Protein AF-0000000080324201 (afdb_homodimer)

Nearest PDB structures (foldseek):
  6qp3-assembly2_B  TM=9.468E-01  e=4.157E-36  Bacillus subtilis subsp. subtilis str. 168
  1c7n-assembly2_C  TM=9.116E-01  e=1.578E-35  Treponema denticola
  3b1c-assembly2_D  TM=9.204E-01  e=9.152E-34  Streptococcus anginosus
  9kau-assembly1_A  TM=9.213E-01  e=1.635E-33  Bacillus cereus ATCC 14579
  3dzz-assembly1_B  TM=9.312E-01  e=1.319E-32  Lactobacillus delbrueckii subsp. bulgaricus ATCC BAA-365

Organism: NCBI:txid1503925

Sequence (778 aa):
MFESHSVNLDLLKKRAFNLRWATVPEGIIPLTAADPDFPSAPEIAESIIRFTKDRYLSYGPPAGLSEFKESVAAYFSGKRKIPAQADFIFPVDSAAFGIYLICKAFLSAGDEAIIFDPVDFLFRYSTEAVGGVAVPFAIPPGSDHVDFDLLEKLITSKTRMICLCNPLNPTGKVFKRDELLKLGEIACKHRLIILSDEIWSDIVYTPYQYTSIASLSEEIRNQTVTVTGFSKSYGLAGLRIGAVMASNQAHYDRLFEVSLHGSTIHGANILSQVAATTALNECGYWLDGFLVHLQKMRDLAVRELNATQGFKCISPEGCYVAFTDITGTGKSSQEIYQLLLDKAKVAVVPGAKEWFGEGAEGFIRMSFATSEEILGEALFNIKTTVNNLMFESHSVNLDLLKKRAFNLRWATVPEGIIPLTAADPDFPSAPEIAESIIRFTKDRYLSYGPPAGLSEFKESVAAYFSGKRKIPAQADFIFPVDSAAFGIYLICKAFLSAGDEAIIFDPVDFLFRYSTEAVGGVAVPFAIPPGSDHVDFDLLEKLITSKTRMICLCNPLNPTGKVFKRDELLKLGEIACKHRLIILSDEIWSDIVYTPYQYTSIASLSEEIRNQTVTVTGFSKSYGLAGLRIGAVMASNQAHYDRLFEVSLHGSTIHGANILSQVAATTALNECGYWLDGFLVHLQKMRDLAVRELNATQGFKCISPEGCYVAFTDITGTGKSSQEIYQLLLDKAKVAVVPGAKEWFGEGAEGFIRMSFATSEEILGEALFNIKTTVNNL

pLDDT: mean 97.5, std 2.34, range [79.62, 98.94]

Solvent-accessible surface area (backbone atoms only — not comparable to full-atom values): 37924 Å² total; per-residue (Å²): 130,80,44,56,87,53,42,55,59,76,56,33,42,71,44,22,27,68,63,20,53,42,63,50,61,90,82,46,48,56,24,37,51,78,57,56,54,54,53,34,55,67,64,30,35,50,49,39,38,60,57,38,69,66,29,67,37,41,34,50,46,52,61,40,52,66,66,34,24,45,45,53,18,49,47,35,32,70,76,42,55,22,92,53,51,36,90,31,30,32,54,28,45,13,34,51,30,33,53,31,44,52,35,54,54,68,41,46,71,66,24,27,30,38,32,52,17,40,21,53,34,63,61,49,51,27,29,41,73,50,43,24,38,63,41,76,40,81,50,60,81,85,57,88,71,80,62,60,70,60,54,58,67,71,58,53,95,46,46,40,33,38,50,43,54,40,31,24,48,53,52,5,45,54,61,47,66,70,58,43,51,52,51,36,49,52,28,55,75,67,69,25,38,32,40,38,39,37,48,33,52,82,37,57,37,89,89,56,67,81,64,47,62,50,40,74,38,70,71,37,16,63,34,28,38,38,26,25,43,37,26,68,63,50,37,34,46,12,41,29,39,16,34,35,32,34,64,43,68,68,58,30,54,45,43,49,59,69,53,34,20,85,74,54,35,33,61,49,32,49,60,33,42,50,27,52,33,37,42,71,75,68,33,59,67,54,41,53,52,48,50,56,50,40,49,53,37,48,53,50,50,33,53,50,42,48,69,18,67,32,35,46,40,58,76,46,39,11,53,58,36,42,39,27,35,34,52,65,62,77,47,50,21,64,56,50,35,50,48,30,38,72,72,32,27,27,40,52,36,44,21,35,49,84,47,20,27,74,63,21,55,33,20,35,35,33,30,47,47,55,29,65,60,60,49,49,51,47,49,49,31,42,31,55,49,54,59,67,106,130,79,44,55,87,52,42,56,60,75,56,34,43,71,43,23,27,68,62,20,52,42,65,49,62,92,83,44,48,57,23,37,52,79,57,56,55,52,52,32,56,67,65,30,35,50,50,38,39,60,57,39,70,64,30,66,37,41,35,52,46,55,62,39,53,64,67,35,24,45,43,53,18,48,47,36,33,72,75,41,53,22,92,52,51,36,90,31,29,33,56,28,45,14,35,52,30,32,53,29,44,51,34,55,53,68,41,46,73,66,24,26,33,37,31,53,17,38,20,53,33,62,60,48,50,28,30,41,73,50,42,24,38,62,41,76,40,79,51,58,80,85,58,87,70,81,62,58,69,59,53,58,66,70,58,53,96,47,45,39,34,39,49,44,55,40,30,24,47,53,52,5,47,58,62,48,66,69,58,41,50,52,52,36,50,52,28,56,75,66,69,23,37,31,42,38,39,37,48,33,51,82,38,57,36,90,88,58,66,84,64,47,60,49,39,73,38,72,69,36,16,64,35,29,38,39,25,25,43,37,27,68,66,51,34,34,46,12,42,27,37,16,34,35,33,34,63,44,70,69,58,29,52,45,42,49,59,70,54,34,20,85,74,53,36,32,61,49,33,49,58,32,42,49,27,52,32,37,42,72,73,69,32,59,66,54,41,54,51,49,50,55,50,40,48,53,37,48,51,50,50,32,54,51,40,47,69,17,66,31,35,46,39,57,76,45,41,10,53,58,37,42,39,26,35,33,53,65,62,74,47,50,20,64,54,49,36,50,47,30,38,73,72,33,27,28,40,52,36,45,21,34,51,82,48,21,27,73,63,20,54,32,18,36,35,31,30,46,48,57,29,65,61,61,49,48,50,47,50,49,31,42,32,55,50,53,58,66,106

Foldseek 3Di:
DAAAVQFDLVVCCCPVDDQANVPADPLFHEQADQFFRGAFDVLLVVLLCVVCVVVDQDDDDLQADLLLLVLVCCLCCPQAVFNFDSVQKGKFLALLVVLLLLLLLFAAAAAEEEEEFQAFLSNQVSNVVRNYHYHYQYDFAPDPDGDVVVVLVSDDPRYAEYEAEAVGPPRQDHDDPVRLQSVLVSCLVSVHAYEYECQFVLFFAPPDHHHDSLNNDVSSVQRYKYKYDCCNQGNCVVQRMIMIGHDDDVSSVSSSVSQCSVVVPGGHRNSSSSSSSCCSPPVVVVSVVLNVQLVVLLVVLQVLQCLAQQKHWDRRRTDQKIKIQNVRLVDKQVVLQVQCCPQLSYHWAGQDCSGGRPSSIRIIMGGSSHHPVSSVSSSVSSRVSRNVD/DAAAVQFDLVVCCCPVDDQANVPADPPFHEQADQFFRGAFDVLLVVLLCVVCVVVDQDDDDLQADLLLLVLVCCLCCPQAVFNFDSVQKGKFLALLVVLLLLLLLFAAAAAEEEEEFQAFLSNQVSNVVRNYHYDYQYDFAPDPDGDVVVVLVSDDPRYAEYEDEAVGPPRQDHDDPVRLQSVLVSCLVSVHAYEYECQFVLFFAPPDHHHDSLNNDVSSVQRYKYKYDCCNQGNCVVQRMIMIGHDDDVSSVSSSVSQCSVVVPGGHRNSSSSSSSCCSPPVVVVSVVLNVQLVVLLVVLQVLQCLAQQKHWDRRRTDQKIKIQRVRLVDKQVVLQVLCCPQLSYHWAGQDCSGTRPSSIRIIMGGSSHHPVSSVSSSVSSRVSRNVD

Radius of gyration: 27.43 Å; Cα contacts (8 Å, |Δi|>4): 1792; chains: 2; bounding box: 54×91×63 Å

Secondary structure (DSSP, 8-state):
--SGGG--HHHHHHH--SSSTTTSPTT-EE--SS--SSPPPHHHHHHHHHHHHT-------TT--HHHHHHHHHHHHHHH-----GGGEEEES-HHHHHHHHHHHH--TT-EEEEEES--HHHHHHHHHTT-EEEEEE--TT-SS--HHHHHHT--TTEEEEEEESSBTTTTB---HHHHHHHHHHHHHTT-EEEEE-TTTT-B-TT-----GGGS-HHHHHTEEEEEESHHHHS-GGG--EEEE-SSHHHHHHHHHHHTGGGTSS---HHHHHHHHHHHHH-HHHHHHHHHHHHHHHHHHHHHHHTSTT-EEPPPSBSSEEEEE-GGGT--HHHHHHHIIIII-EE-EE--HHHH-GGGTTEEEEE--S-HHHHHHHHHHHHHHHHT-/--SGGG--HHHHHHH--SSSTTTSPTT-EE--SS--SSPPPHHHHHHHHHHHTT-------TT--HHHHHHHHHHHHHHH-----GGGEEEES-HHHHHHHHHHHH--TT-EEEEEES--HHHHHHHHHTT-EEEEEE--TT-SS--HHHHHHT--TTEEEEEEESSBTTTTB---HHHHHHHHHHHHHTT-EEEEE-TTTT-B-TT-----GGGS-HHHHHTEEEEEESHHHHS-GGG--EEEE-SSHHHHHHHHHHHTGGGTSS---HHHHHHHHHHHHH-HHHHHHHHHHHHHHHHHHHHHHHTSTT-EEPPPSBSSEEEEE-GGGT--HHHHHHHIIIII-EE-EE--HHHH-GGGTTEEEEE--S-HHHHHHHHHHHHHHHHT-

Structure (mmCIF, N/CA/C/O backbone):
data_AF-0000000080324201-model_v1
#
loop_
_entity.id
_entity.type
_entity.pdbx_description
1 polymer Aminotransferase
#
loop_
_atom_site.group_PDB
_atom_site.id
_atom_site.type_symbol
_atom_site.label_atom_id
_atom_site.label_alt_id
_atom_site.label_comp_id
_atom_site.label_asym_id
_atom_site.label_entity_id
_atom_site.label_seq_id
_atom_site.pdbx_PDB_ins_code
_atom_site.Cartn_x
_atom_site.Cartn_y
_atom_site.Cartn_z
_atom_site.occupancy
_atom_site.B_iso_or_equiv
_atom_site.auth_seq_id
_atom_site.auth_comp_id
_atom_site.auth_asym_id
_atom_site.auth_atom_id
_atom_site.pdbx_PDB_model_num
ATOM 1 N N . MET A 1 1 ? 15.125 13.648 24.766 1 90.62 1 MET A N 1
ATOM 2 C CA . MET A 1 1 ? 14.641 12.898 23.609 1 90.62 1 MET A CA 1
ATOM 3 C C . MET A 1 1 ? 14.391 13.828 22.422 1 90.62 1 MET A C 1
ATOM 5 O O . MET A 1 1 ? 14.656 13.469 21.281 1 90.62 1 MET A O 1
ATOM 9 N N . PHE A 1 2 ? 14.039 15.055 22.719 1 96 2 PHE A N 1
ATOM 10 C CA . PHE A 1 2 ? 13.68 15.992 21.656 1 96 2 PHE A CA 1
ATOM 11 C C . PHE A 1 2 ? 14.531 17.25 21.734 1 96 2 PHE A C 1
ATOM 13 O O . PHE A 1 2 ? 14 18.359 21.844 1 96 2 PHE A O 1
ATOM 20 N N . GLU A 1 3 ? 15.797 17.031 21.703 1 93.19 3 GLU A N 1
ATOM 21 C CA . GLU A 1 3 ? 16.797 18.094 21.703 1 93.19 3 GLU A CA 1
ATOM 22 C C . GLU A 1 3 ? 17.5 18.188 20.344 1 93.19 3 GLU A C 1
ATOM 24 O O . GLU A 1 3 ? 17.359 17.297 19.5 1 93.19 3 GLU A O 1
ATOM 29 N N . SER A 1 4 ? 18.25 19.188 20.219 1 90.38 4 SER A N 1
ATOM 30 C CA . SER A 1 4 ? 18.922 19.453 18.953 1 90.38 4 SER A CA 1
ATOM 31 C C . SER A 1 4 ? 19.875 18.328 18.578 1 90.38 4 SER A C 1
ATOM 33 O O . SER A 1 4 ? 19.984 17.938 17.406 1 90.38 4 SER A O 1
ATOM 35 N N . HIS A 1 5 ? 20.547 17.875 19.516 1 91.56 5 HIS A N 1
ATOM 36 C CA . HIS A 1 5 ? 21.531 16.859 19.234 1 91.56 5 HIS A CA 1
ATOM 37 C C . HIS A 1 5 ? 20.875 15.531 18.859 1 91.56 5 HIS A C 1
ATOM 39 O O . HIS A 1 5 ? 21.547 14.625 18.344 1 91.56 5 HIS A O 1
ATOM 45 N N . SER A 1 6 ? 19.562 15.43 19.078 1 93.12 6 SER A N 1
ATOM 46 C CA . SER A 1 6 ? 18.828 14.211 18.766 1 93.12 6 SER A CA 1
ATOM 47 C C . SER A 1 6 ? 18.422 14.18 17.297 1 93.12 6 SER A C 1
ATOM 49 O O . SER A 1 6 ? 17.953 13.148 16.797 1 93.12 6 SER A O 1
ATOM 51 N N . VAL A 1 7 ? 18.594 15.258 16.578 1 96.94 7 VAL A N 1
ATOM 52 C CA . VAL A 1 7 ? 18.266 15.328 15.164 1 96.94 7 VAL A CA 1
ATOM 53 C C . VAL A 1 7 ? 19.484 14.922 14.328 1 96.94 7 VAL A C 1
ATOM 55 O O . VAL A 1 7 ? 20.547 15.531 14.422 1 96.94 7 VAL A O 1
ATOM 58 N N . ASN A 1 8 ? 19.344 13.906 13.562 1 97.25 8 ASN A N 1
ATOM 59 C CA . ASN A 1 8 ? 20.375 13.492 12.625 1 97.25 8 ASN A CA 1
ATOM 60 C C . ASN A 1 8 ? 20.125 14.055 11.227 1 97.25 8 ASN A C 1
ATOM 62 O O . ASN A 1 8 ? 19.516 13.391 10.391 1 97.25 8 ASN A O 1
ATOM 66 N N . LEU A 1 9 ? 20.688 15.211 10.977 1 96.75 9 LEU A N 1
ATOM 67 C CA . LEU A 1 9 ? 20.422 15.938 9.742 1 96.75 9 LEU A CA 1
ATOM 68 C C . LEU A 1 9 ? 20.969 15.172 8.539 1 96.75 9 LEU A C 1
ATOM 70 O O . LEU A 1 9 ? 20.391 15.234 7.453 1 96.75 9 LEU A O 1
ATOM 74 N N . ASP A 1 10 ? 22.094 14.531 8.727 1 96.62 10 ASP A N 1
ATOM 75 C CA . ASP A 1 10 ? 22.672 13.766 7.629 1 96.62 10 ASP A CA 1
ATOM 76 C C . ASP A 1 10 ? 21.703 12.695 7.125 1 96.62 10 ASP A C 1
ATOM 78 O O . ASP A 1 10 ? 21.562 12.5 5.918 1 96.62 10 ASP A O 1
ATOM 82 N N . LEU A 1 11 ? 21.078 12.047 8.023 1 97.12 11 LEU A N 1
ATOM 83 C CA . LEU A 1 11 ? 20.109 11.008 7.648 1 97.12 11 LEU A CA 1
ATOM 84 C C . LEU A 1 11 ? 18.859 11.625 7.047 1 97.12 11 LEU A C 1
ATOM 86 O O . LEU A 1 11 ? 18.266 11.07 6.109 1 97.12 11 LEU A O 1
ATOM 90 N N . LEU A 1 12 ? 18.406 12.75 7.645 1 97.69 12 LEU A N 1
ATOM 91 C CA . LEU A 1 12 ? 17.219 13.422 7.137 1 97.69 12 LEU A CA 1
ATOM 92 C C . LEU A 1 12 ? 17.422 13.883 5.699 1 97.69 12 LEU A C 1
ATOM 94 O O . LEU A 1 12 ? 16.531 13.766 4.863 1 97.69 12 LEU A O 1
ATOM 98 N N . LYS A 1 13 ? 18.594 14.352 5.379 1 97.5 13 LYS A N 1
ATOM 99 C CA . LYS A 1 13 ? 18.906 14.852 4.043 1 97.5 13 LYS A CA 1
ATOM 100 C C . LYS A 1 13 ? 18.938 13.711 3.025 1 97.5 13 LYS A C 1
ATOM 102 O O . LYS A 1 13 ? 18.859 13.945 1.818 1 97.5 13 LYS A O 1
ATOM 107 N N . LYS A 1 14 ? 18.984 12.508 3.512 1 96.56 14 LYS A N 1
ATOM 108 C CA . LYS A 1 14 ? 19 11.336 2.639 1 96.56 14 LYS A CA 1
ATOM 109 C C . LYS A 1 14 ? 17.609 10.688 2.572 1 96.56 14 LYS A C 1
ATOM 111 O O . LYS A 1 14 ? 17.266 10.078 1.564 1 96.56 14 LYS A O 1
ATOM 116 N N . ARG A 1 15 ? 16.797 10.875 3.678 1 97.38 15 ARG A N 1
ATOM 117 C CA . ARG A 1 15 ? 15.656 9.969 3.812 1 97.38 15 ARG A CA 1
ATOM 118 C C . ARG A 1 15 ? 14.344 10.734 3.846 1 97.38 15 ARG A C 1
ATOM 120 O O . ARG A 1 15 ? 13.273 10.164 3.619 1 97.38 15 ARG A O 1
ATOM 127 N N . ALA A 1 16 ? 14.398 11.984 4.207 1 97.69 16 ALA A N 1
ATOM 128 C CA . ALA A 1 16 ? 13.164 12.727 4.41 1 97.69 16 ALA A CA 1
ATOM 129 C C . ALA A 1 16 ? 12.727 13.43 3.123 1 97.69 16 ALA A C 1
ATOM 131 O O . ALA A 1 16 ? 13.172 14.539 2.834 1 97.69 16 ALA A O 1
ATOM 132 N N . PHE A 1 17 ? 11.859 12.805 2.414 1 96.5 17 PHE A N 1
ATOM 133 C CA . PHE A 1 17 ? 11.375 13.328 1.143 1 96.5 17 PHE A CA 1
ATOM 134 C C . PHE A 1 17 ? 10.039 14.039 1.326 1 96.5 17 PHE A C 1
ATOM 136 O O . PHE A 1 17 ? 9.719 14.5 2.424 1 96.5 17 PHE A O 1
ATOM 143 N N . ASN A 1 18 ? 9.266 14.273 0.233 1 90.88 18 ASN A N 1
ATOM 144 C CA . ASN A 1 18 ? 7.988 14.977 0.261 1 90.88 18 ASN A CA 1
ATOM 145 C C . ASN A 1 18 ? 8.156 16.422 0.725 1 90.88 18 ASN A C 1
ATOM 147 O O . ASN A 1 18 ? 7.523 16.844 1.697 1 90.88 18 ASN A O 1
ATOM 151 N N . LEU A 1 19 ? 9.008 17.156 0.091 1 91.81 19 LEU A N 1
ATOM 152 C CA . LEU A 1 19 ? 9.273 18.578 0.271 1 91.81 19 LEU A CA 1
ATOM 153 C C . LEU A 1 19 ? 10.078 18.828 1.543 1 91.81 19 LEU A C 1
ATOM 155 O O . LEU A 1 19 ? 10.031 19.922 2.109 1 91.81 19 LEU A O 1
ATOM 159 N N . ARG A 1 20 ? 10.781 17.797 2.002 1 96.31 20 ARG A N 1
ATOM 160 C CA . ARG A 1 20 ? 11.562 17.875 3.23 1 96.31 20 ARG A CA 1
ATOM 161 C C . ARG A 1 20 ? 13.055 17.906 2.93 1 96.31 20 ARG A C 1
ATOM 163 O O . ARG A 1 20 ? 13.461 18.266 1.824 1 96.31 20 ARG A O 1
ATOM 170 N N . TRP A 1 21 ? 13.875 17.547 3.895 1 98 21 TRP A N 1
ATOM 171 C CA . TRP A 1 21 ? 15.312 17.766 3.906 1 98 21 TRP A CA 1
ATOM 172 C C . TRP A 1 21 ? 15.969 17.156 2.666 1 98 21 TRP A C 1
ATOM 174 O O . TRP A 1 21 ? 16.922 17.703 2.127 1 98 21 TRP A O 1
ATOM 184 N N . ALA A 1 22 ? 15.43 16.078 2.143 1 97.62 22 ALA A N 1
ATOM 185 C CA . ALA A 1 22 ? 16.062 15.344 1.047 1 97.62 22 ALA A CA 1
ATOM 186 C C . ALA A 1 22 ? 15.75 15.992 -0.298 1 97.62 22 ALA A C 1
ATOM 188 O O . ALA A 1 22 ? 16.344 15.641 -1.32 1 97.62 22 ALA A O 1
ATOM 189 N N . THR A 1 23 ? 14.867 16.938 -0.323 1 96.88 23 THR A N 1
ATOM 190 C CA . THR A 1 23 ? 14.391 17.438 -1.605 1 96.88 23 THR A CA 1
ATOM 191 C C . THR A 1 23 ? 14.664 18.938 -1.737 1 96.88 23 THR A C 1
ATOM 193 O O . THR A 1 23 ? 14.352 19.531 -2.766 1 96.88 23 THR A O 1
ATOM 196 N N . VAL A 1 24 ? 15.172 19.547 -0.711 1 96.56 24 VAL A N 1
ATOM 197 C CA . VAL A 1 24 ? 15.461 20.984 -0.785 1 96.56 24 VAL A CA 1
ATOM 198 C C . VAL A 1 24 ? 16.953 21.188 -0.999 1 96.56 24 VAL A C 1
ATOM 200 O O . VAL A 1 24 ? 17.781 20.344 -0.598 1 96.56 24 VAL A O 1
ATOM 203 N N . PRO A 1 25 ? 17.375 22.312 -1.626 1 95.75 25 PRO A N 1
ATOM 204 C CA . PRO A 1 25 ? 18.812 22.609 -1.803 1 95.75 25 PRO A CA 1
ATOM 205 C C . PRO A 1 25 ? 19.547 22.766 -0.476 1 95.75 25 PRO A C 1
ATOM 207 O O . PRO A 1 25 ? 18.922 23.062 0.548 1 95.75 25 PRO A O 1
ATOM 210 N N . GLU A 1 26 ? 20.859 22.609 -0.549 1 95.56 26 GLU A N 1
ATOM 211 C CA . GLU A 1 26 ? 21.703 22.812 0.626 1 95.56 26 GLU A CA 1
ATOM 212 C C . GLU A 1 26 ? 21.5 24.219 1.199 1 95.56 26 GLU A C 1
ATOM 214 O O . GLU A 1 26 ? 21.438 25.203 0.452 1 95.56 26 GLU A O 1
ATOM 219 N N . GLY A 1 27 ? 21.375 24.266 2.471 1 96.19 27 GLY A N 1
ATOM 220 C CA . GLY A 1 27 ? 21.266 25.562 3.141 1 96.19 27 GLY A CA 1
ATOM 221 C C . GLY A 1 27 ? 19.828 25.969 3.406 1 96.19 27 GLY A C 1
ATOM 222 O O . GLY A 1 27 ? 19.578 26.875 4.211 1 96.19 27 GLY A O 1
ATOM 223 N N . ILE A 1 28 ? 18.906 25.328 2.764 1 98.38 28 ILE A N 1
ATOM 224 C CA . ILE A 1 28 ? 17.5 25.656 2.959 1 98.38 28 ILE A CA 1
ATOM 225 C C . ILE A 1 28 ? 16.938 24.828 4.117 1 98.38 28 ILE A C 1
ATOM 227 O O . ILE A 1 28 ? 17.172 23.625 4.199 1 98.38 28 ILE A O 1
ATOM 231 N N . ILE A 1 29 ? 16.266 25.438 5.074 1 98.56 29 ILE A N 1
ATOM 232 C CA . ILE A 1 29 ? 15.562 24.766 6.152 1 98.56 29 ILE A CA 1
ATOM 233 C C . ILE A 1 29 ? 14.109 24.516 5.738 1 98.56 29 ILE A C 1
ATOM 235 O O . ILE A 1 29 ? 13.344 25.453 5.535 1 98.56 29 ILE A O 1
ATOM 239 N N . PRO A 1 30 ? 13.727 23.25 5.602 1 98.5 30 PRO A N 1
ATOM 240 C CA . PRO A 1 30 ? 12.344 22.953 5.223 1 98.5 30 PRO A CA 1
ATOM 241 C C . PRO A 1 30 ? 11.398 22.891 6.422 1 98.5 30 PRO A C 1
ATOM 243 O O . PRO A 1 30 ? 11.57 22.047 7.301 1 98.5 30 PRO A O 1
ATOM 246 N N . LEU A 1 31 ? 10.445 23.75 6.508 1 98.44 31 LEU A N 1
ATOM 247 C CA . LEU A 1 31 ? 9.328 23.688 7.441 1 98.44 31 LEU A CA 1
ATOM 248 C C . LEU A 1 31 ? 8.023 23.406 6.711 1 98.44 31 LEU A C 1
ATOM 250 O O . LEU A 1 31 ? 7.016 24.078 6.945 1 98.44 31 LEU A O 1
ATOM 254 N N . THR A 1 32 ? 8.016 22.469 5.77 1 96.5 32 THR A N 1
ATOM 255 C CA . THR A 1 32 ? 6.926 22.219 4.832 1 96.5 32 THR A CA 1
ATOM 256 C C . THR A 1 32 ? 6.051 21.078 5.316 1 96.5 32 THR A C 1
ATOM 258 O O . THR A 1 32 ? 5.148 21.266 6.133 1 96.5 32 THR A O 1
ATOM 261 N N . ALA A 1 33 ? 6.391 19.766 4.918 1 90.31 33 ALA A N 1
ATOM 262 C CA . ALA A 1 33 ? 5.586 18.594 5.254 1 90.31 33 ALA A CA 1
ATOM 263 C C . ALA A 1 33 ? 5.621 18.312 6.754 1 90.31 33 ALA A C 1
ATOM 265 O O . ALA A 1 33 ? 6.66 18.484 7.398 1 90.31 33 ALA A O 1
ATOM 266 N N . ALA A 1 34 ? 4.469 17.891 7.215 1 91.75 34 ALA A N 1
ATOM 267 C CA . ALA A 1 34 ? 4.32 17.609 8.641 1 91.75 34 ALA A CA 1
ATOM 268 C C . ALA A 1 34 ? 4.871 16.219 8.977 1 91.75 34 ALA A C 1
ATOM 270 O O . ALA A 1 34 ? 4.109 15.273 9.18 1 91.75 34 ALA A O 1
ATOM 271 N N . ASP A 1 35 ? 6.105 16.094 9.039 1 94.38 35 ASP A N 1
ATOM 272 C CA . ASP A 1 35 ? 6.895 14.938 9.445 1 94.38 35 ASP A CA 1
ATOM 273 C C . ASP A 1 35 ? 7.977 15.336 10.453 1 94.38 35 ASP A C 1
ATOM 275 O O . ASP A 1 35 ? 8.719 16.297 10.227 1 94.38 35 ASP A O 1
ATOM 279 N N . PRO A 1 36 ? 8.039 14.688 11.547 1 96.56 36 PRO A N 1
ATOM 280 C CA . PRO A 1 36 ? 8.992 15.102 12.578 1 96.56 36 PRO A CA 1
ATOM 281 C C . PRO A 1 36 ? 10.445 14.891 12.172 1 96.56 36 PRO A C 1
ATOM 283 O O . PRO A 1 36 ? 10.758 13.93 11.461 1 96.56 36 PRO A O 1
ATOM 286 N N . ASP A 1 37 ? 11.32 15.688 12.734 1 97.62 37 ASP A N 1
ATOM 287 C CA . ASP A 1 37 ? 12.75 15.586 12.445 1 97.62 37 ASP A CA 1
ATOM 288 C C . ASP A 1 37 ? 13.438 14.656 13.445 1 97.62 37 ASP A C 1
ATOM 290 O O . ASP A 1 37 ? 14.664 14.508 13.414 1 97.62 37 ASP A O 1
ATOM 294 N N . PHE A 1 38 ? 12.727 14.07 14.359 1 98 38 PHE A N 1
ATOM 295 C CA . PHE A 1 38 ? 13.289 13.219 15.398 1 98 38 PHE A CA 1
ATOM 296 C C . PHE A 1 38 ? 13.133 11.75 15.047 1 98 38 PHE A C 1
ATOM 298 O O . PHE A 1 38 ? 12.211 11.375 14.312 1 98 38 PHE A O 1
ATOM 305 N N . PRO A 1 39 ? 14.031 10.883 15.523 1 97.88 39 PRO A N 1
ATOM 306 C CA . PRO A 1 39 ? 13.82 9.445 15.336 1 97.88 39 PRO A CA 1
ATOM 307 C C . PRO A 1 39 ? 12.625 8.914 16.125 1 97.88 39 PRO A C 1
ATOM 309 O O . PRO A 1 39 ? 12.312 9.438 17.203 1 97.88 39 PRO A O 1
ATOM 312 N N . SER A 1 40 ? 11.961 7.91 15.664 1 98 40 SER A N 1
ATOM 313 C CA . SER A 1 40 ? 10.844 7.289 16.359 1 98 40 SER A CA 1
ATOM 314 C C . SER A 1 40 ? 11.305 6.582 17.625 1 98 40 SER A C 1
ATOM 316 O O . SER A 1 40 ? 12.5 6.402 17.844 1 98 40 SER A O 1
ATOM 318 N N . ALA A 1 41 ? 10.367 6.199 18.453 1 98.44 41 ALA A N 1
ATOM 319 C CA . ALA A 1 41 ? 10.664 5.488 19.688 1 98.44 41 ALA A CA 1
ATOM 320 C C . ALA A 1 41 ? 11.438 4.203 19.422 1 98.44 41 ALA A C 1
ATOM 322 O O . ALA A 1 41 ? 11.164 3.496 18.453 1 98.44 41 ALA A O 1
ATOM 323 N N . PRO A 1 42 ? 12.422 3.902 20.281 1 98.5 42 PRO A N 1
ATOM 324 C CA . PRO A 1 42 ? 13.281 2.74 20.047 1 98.5 42 PRO A CA 1
ATOM 325 C C . PRO A 1 42 ? 12.492 1.43 20 1 98.5 42 PRO A C 1
ATOM 327 O O . PRO A 1 42 ? 12.859 0.517 19.25 1 98.5 42 PRO A O 1
ATOM 330 N N . GLU A 1 43 ? 11.367 1.348 20.797 1 98.88 43 GLU A N 1
ATOM 331 C CA . GLU A 1 43 ? 10.586 0.117 20.859 1 98.88 43 GLU A CA 1
ATOM 332 C C . GLU A 1 43 ? 10 -0.237 19.5 1 98.88 43 GLU A C 1
ATOM 334 O O . GLU A 1 43 ? 9.836 -1.415 19.172 1 98.88 43 GLU A O 1
ATOM 339 N N . ILE A 1 44 ? 9.695 0.769 18.688 1 98.88 44 ILE A N 1
ATOM 340 C CA . ILE A 1 44 ? 9.156 0.54 17.344 1 98.88 44 ILE A CA 1
ATOM 341 C C . ILE A 1 44 ? 10.18 -0.194 16.5 1 98.88 44 ILE A C 1
ATOM 343 O O . ILE A 1 44 ? 9.883 -1.231 15.898 1 98.88 44 ILE A O 1
ATOM 347 N N . ALA A 1 45 ? 11.461 0.343 16.453 1 98.75 45 ALA A N 1
ATOM 348 C CA . ALA A 1 45 ? 12.531 -0.312 15.719 1 98.75 45 ALA A CA 1
ATOM 349 C C . ALA A 1 45 ? 12.781 -1.722 16.25 1 98.75 45 ALA A C 1
ATOM 351 O O . ALA A 1 45 ? 12.969 -2.66 15.469 1 98.75 45 ALA A O 1
ATOM 352 N N . GLU A 1 46 ? 12.789 -1.868 17.547 1 98.81 46 GLU A N 1
ATOM 353 C CA . GLU A 1 46 ? 13.047 -3.164 18.172 1 98.81 46 GLU A CA 1
ATOM 354 C C . GLU A 1 46 ? 12 -4.195 17.75 1 98.81 46 GLU A C 1
ATOM 356 O O . GLU A 1 46 ? 12.336 -5.355 17.5 1 98.81 46 GLU A O 1
ATOM 361 N N . SER A 1 47 ? 10.75 -3.82 17.688 1 98.81 47 SER A N 1
ATOM 362 C CA . SER A 1 47 ? 9.688 -4.754 17.328 1 98.81 47 SER A CA 1
ATOM 363 C C . SER A 1 47 ? 9.805 -5.168 15.859 1 98.81 47 SER A C 1
ATOM 365 O O . SER A 1 47 ? 9.602 -6.34 15.523 1 98.81 47 SER A O 1
ATOM 367 N N . ILE A 1 48 ? 10.117 -4.223 14.953 1 98.81 48 ILE A N 1
ATOM 368 C CA . ILE A 1 48 ? 10.336 -4.543 13.547 1 98.81 48 ILE A CA 1
ATOM 369 C C . ILE A 1 48 ? 11.492 -5.531 13.422 1 98.81 48 ILE A C 1
ATOM 371 O O . ILE A 1 48 ? 11.391 -6.523 12.695 1 98.81 48 ILE A O 1
ATOM 375 N N . ILE A 1 49 ? 12.602 -5.211 14.156 1 98.81 49 ILE A N 1
ATOM 376 C CA . ILE A 1 49 ? 13.812 -6.012 14.094 1 98.81 49 ILE A CA 1
ATOM 377 C C . ILE A 1 49 ? 13.523 -7.426 14.594 1 98.81 49 ILE A C 1
ATOM 379 O O . ILE A 1 49 ? 13.906 -8.406 13.945 1 98.81 49 ILE A O 1
ATOM 383 N N . ARG A 1 50 ? 12.812 -7.559 15.695 1 98.56 50 ARG A N 1
ATOM 384 C CA . ARG A 1 50 ? 12.477 -8.859 16.266 1 98.56 50 ARG A CA 1
ATOM 385 C C . ARG A 1 50 ? 11.664 -9.688 15.281 1 98.56 50 ARG A C 1
ATOM 387 O O . ARG A 1 50 ? 11.938 -10.875 15.078 1 98.56 50 ARG A O 1
ATOM 394 N N . PHE A 1 51 ? 10.68 -9.125 14.672 1 98.62 51 PHE A N 1
ATOM 395 C CA . PHE A 1 51 ? 9.844 -9.828 13.711 1 98.62 51 PHE A CA 1
ATOM 396 C C . PHE A 1 51 ? 10.656 -10.25 12.492 1 98.62 51 PHE A C 1
ATOM 398 O O . PHE A 1 51 ? 10.523 -11.383 12.016 1 98.62 51 PHE A O 1
ATOM 405 N N . THR A 1 52 ? 11.516 -9.336 11.992 1 98.56 52 THR A N 1
ATOM 406 C CA . THR A 1 52 ? 12.25 -9.508 10.742 1 98.56 52 THR A CA 1
ATOM 407 C C . THR A 1 52 ? 13.312 -10.594 10.891 1 98.56 52 THR A C 1
ATOM 409 O O . THR A 1 52 ? 13.602 -11.32 9.938 1 98.56 52 THR A O 1
ATOM 412 N N . LYS A 1 53 ? 13.812 -10.758 12.078 1 98 53 LYS A N 1
ATOM 413 C CA . LYS A 1 53 ? 14.898 -11.695 12.336 1 98 53 LYS A CA 1
ATOM 414 C C . LYS A 1 53 ? 14.477 -13.133 12.016 1 98 53 LYS A C 1
ATOM 416 O O . LYS A 1 53 ? 15.32 -13.969 11.688 1 98 53 LYS A O 1
ATOM 421 N N . ASP A 1 54 ? 13.203 -13.391 12.078 1 97.5 54 ASP A N 1
ATOM 422 C CA . ASP A 1 54 ? 12.703 -14.734 11.797 1 97.5 54 ASP A CA 1
ATOM 423 C C . ASP A 1 54 ? 12.758 -15.039 10.305 1 97.5 54 ASP A C 1
ATOM 425 O O . ASP A 1 54 ? 12.719 -16.203 9.898 1 97.5 54 ASP A O 1
ATOM 429 N N . ARG A 1 55 ? 12.703 -14.055 9.461 1 97.81 55 ARG A N 1
ATOM 430 C CA . ARG A 1 55 ? 12.875 -14.117 8.008 1 97.81 55 ARG A CA 1
ATOM 431 C C . ARG A 1 55 ? 11.68 -14.789 7.348 1 97.81 55 ARG A C 1
ATOM 433 O O . ARG A 1 55 ? 11.781 -15.281 6.223 1 97.81 55 ARG A O 1
ATOM 440 N N . TYR A 1 56 ? 10.508 -14.977 8.102 1 97.88 56 TYR A N 1
ATOM 441 C CA . TYR A 1 56 ? 9.211 -15.336 7.531 1 97.88 56 TYR A CA 1
ATOM 442 C C . TYR A 1 56 ? 8.344 -14.102 7.324 1 97.88 56 TYR A C 1
ATOM 444 O O . TYR A 1 56 ? 7.711 -13.617 8.266 1 97.88 56 TYR A O 1
ATOM 452 N N . LEU A 1 57 ? 8.305 -13.641 6.109 1 97.69 57 LEU A N 1
ATOM 453 C CA . LEU A 1 57 ? 7.57 -12.445 5.715 1 97.69 57 LEU A CA 1
ATOM 454 C C . LEU A 1 57 ? 6.379 -12.805 4.832 1 97.69 57 LEU A C 1
ATOM 456 O O . LEU A 1 57 ? 6.211 -12.242 3.748 1 97.69 57 LEU A O 1
ATOM 460 N N . SER A 1 58 ? 5.52 -13.695 5.301 1 96.69 58 SER A N 1
ATOM 461 C CA . SER A 1 58 ? 4.395 -14.297 4.59 1 96.69 58 SER A CA 1
ATOM 462 C C . SER A 1 58 ? 3.221 -13.328 4.496 1 96.69 58 SER A C 1
ATOM 464 O O . SER A 1 58 ? 3.176 -12.328 5.219 1 96.69 58 SER A O 1
ATOM 466 N N . TYR A 1 59 ? 2.277 -13.672 3.641 1 95.06 59 TYR A N 1
ATOM 467 C CA . TYR A 1 59 ? 1.021 -12.93 3.613 1 95.06 59 TYR A CA 1
ATOM 468 C C . TYR A 1 59 ? 0.382 -12.891 4.996 1 95.06 59 TYR A C 1
ATOM 470 O O . TYR A 1 59 ? 0.312 -13.906 5.688 1 95.06 59 TYR A O 1
ATOM 478 N N . GLY A 1 60 ? -0.005 -11.719 5.41 1 95.38 60 GLY A N 1
ATOM 479 C CA . GLY A 1 60 ? -0.875 -11.594 6.57 1 95.38 60 GLY A CA 1
ATOM 480 C C . GLY A 1 60 ? -2.344 -11.781 6.238 1 95.38 60 GLY A C 1
ATOM 481 O O . GLY A 1 60 ? -2.699 -11.992 5.078 1 95.38 60 GLY A O 1
ATOM 482 N N . PRO A 1 61 ? -3.16 -11.719 7.273 1 96.31 61 PRO A N 1
ATOM 483 C CA . PRO A 1 61 ? -4.594 -11.758 6.977 1 96.31 61 PRO A CA 1
ATOM 484 C C . PRO A 1 61 ? -5.062 -10.555 6.172 1 96.31 61 PRO A C 1
ATOM 486 O O . PRO A 1 61 ? -4.613 -9.43 6.418 1 96.31 61 PRO A O 1
ATOM 489 N N . PRO A 1 62 ? -5.953 -10.773 5.211 1 94.56 62 PRO A N 1
ATOM 490 C CA . PRO A 1 62 ? -6.418 -9.664 4.375 1 94.56 62 PRO A CA 1
ATOM 491 C C . PRO A 1 62 ? -6.984 -8.508 5.191 1 94.56 62 PRO A C 1
ATOM 493 O O . PRO A 1 62 ? -6.836 -7.344 4.809 1 94.56 62 PRO A O 1
ATOM 496 N N . ALA A 1 63 ? -7.633 -8.781 6.328 1 96.88 63 ALA A N 1
ATOM 497 C CA . ALA A 1 63 ? -8.25 -7.746 7.152 1 96.88 63 ALA A CA 1
ATOM 498 C C . ALA A 1 63 ? -7.242 -7.16 8.141 1 96.88 63 ALA A C 1
ATOM 500 O O . ALA A 1 63 ? -7.578 -6.262 8.922 1 96.88 63 ALA A O 1
ATOM 501 N N . GLY A 1 64 ? -6.039 -7.648 8.117 1 97.62 64 GLY A N 1
ATOM 502 C CA . GLY A 1 64 ? -5.012 -7.16 9.016 1 97.62 64 GLY A CA 1
ATOM 503 C C . GLY A 1 64 ? -4.746 -8.094 10.18 1 97.62 64 GLY A C 1
ATOM 504 O O . GLY A 1 64 ? -5.551 -8.984 10.461 1 97.62 64 GLY A O 1
ATOM 505 N N . LEU A 1 65 ? -3.621 -7.934 10.805 1 98.31 65 LEU A N 1
ATOM 506 C CA . LEU A 1 65 ? -3.252 -8.719 11.984 1 98.31 65 LEU A CA 1
ATOM 507 C C . LEU A 1 65 ? -4.211 -8.453 13.133 1 98.31 65 LEU A C 1
ATOM 509 O O . LEU A 1 65 ? -4.621 -7.312 13.359 1 98.31 65 LEU A O 1
ATOM 513 N N . SER A 1 66 ? -4.562 -9.5 13.859 1 98.12 66 SER A N 1
ATOM 514 C CA . SER A 1 66 ? -5.48 -9.367 14.984 1 98.12 66 SER A CA 1
ATOM 515 C C . SER A 1 66 ? -4.926 -8.422 16.047 1 98.12 66 SER A C 1
ATOM 517 O O . SER A 1 66 ? -5.656 -7.602 16.594 1 98.12 66 SER A O 1
ATOM 519 N N . GLU A 1 67 ? -3.629 -8.57 16.281 1 98.5 67 GLU A N 1
ATOM 520 C CA . GLU A 1 67 ? -2.996 -7.715 17.297 1 98.5 67 GLU A CA 1
ATOM 521 C C . GLU A 1 67 ? -3.1 -6.242 16.906 1 98.5 67 GLU A C 1
ATOM 523 O O . GLU A 1 67 ? -3.303 -5.383 17.766 1 98.5 67 GLU A O 1
ATOM 528 N N . PHE A 1 68 ? -2.955 -5.969 15.641 1 98.81 68 PHE A N 1
ATOM 529 C CA . PHE A 1 68 ? -3.092 -4.598 15.172 1 98.81 68 PHE A CA 1
ATOM 530 C C . PHE A 1 68 ? -4.504 -4.078 15.414 1 98.81 68 PHE A C 1
ATOM 532 O O . PHE A 1 68 ? -4.688 -3.014 16.016 1 98.81 68 PHE A O 1
ATOM 539 N N . LYS A 1 69 ? -5.523 -4.797 14.969 1 98.88 69 LYS A N 1
ATOM 540 C CA . LYS A 1 69 ? -6.922 -4.395 15.078 1 98.88 69 LYS A CA 1
ATOM 541 C C . LYS A 1 69 ? -7.328 -4.191 16.531 1 98.88 69 LYS A C 1
ATOM 543 O O . LYS A 1 69 ? -7.996 -3.213 16.875 1 98.88 69 LYS A O 1
ATOM 548 N N . GLU A 1 70 ? -6.855 -5.055 17.375 1 98.88 70 GLU A N 1
ATOM 549 C CA . GLU A 1 70 ? -7.164 -4.973 18.797 1 98.88 70 GLU A CA 1
ATOM 550 C C . GLU A 1 70 ? -6.504 -3.756 19.438 1 98.88 70 GLU A C 1
ATOM 552 O O . GLU A 1 70 ? -7.102 -3.094 20.281 1 98.88 70 GLU A O 1
ATOM 557 N N . SER A 1 71 ? -5.277 -3.492 19.031 1 98.88 71 SER A N 1
ATOM 558 C CA . SER A 1 71 ? -4.559 -2.342 19.578 1 98.88 71 SER A CA 1
ATOM 559 C C . SER A 1 71 ? -5.227 -1.033 19.172 1 98.88 71 SER A C 1
ATOM 561 O O . SER A 1 71 ? -5.359 -0.118 19.984 1 98.88 71 SER A O 1
ATOM 563 N N . VAL A 1 72 ? -5.676 -0.926 17.922 1 98.81 72 VAL A N 1
ATOM 564 C CA . VAL A 1 72 ? -6.359 0.276 17.453 1 98.81 72 VAL A CA 1
ATOM 565 C C . VAL A 1 72 ? -7.688 0.432 18.188 1 98.81 72 VAL A C 1
ATOM 567 O O . VAL A 1 72 ? -8.047 1.534 18.609 1 98.81 72 VAL A O 1
ATOM 570 N N . ALA A 1 73 ? -8.406 -0.669 18.328 1 98.81 73 ALA A N 1
ATOM 571 C CA . ALA A 1 73 ? -9.672 -0.63 19.062 1 98.81 73 ALA A CA 1
ATOM 572 C C . ALA A 1 73 ? -9.469 -0.154 20.5 1 98.81 73 ALA A C 1
ATOM 574 O O . ALA A 1 73 ? -10.234 0.678 20.984 1 98.81 73 ALA A O 1
ATOM 575 N N . ALA A 1 74 ? -8.469 -0.704 21.125 1 98.69 74 ALA A N 1
ATOM 576 C CA . ALA A 1 74 ? -8.164 -0.318 22.5 1 98.69 74 ALA A CA 1
ATOM 577 C C . ALA A 1 74 ? -7.797 1.161 22.594 1 98.69 74 ALA A C 1
ATOM 579 O O . ALA A 1 74 ? -8.195 1.853 23.531 1 98.69 74 ALA A O 1
ATOM 580 N N . TYR A 1 75 ? -7.051 1.577 21.672 1 98.19 75 TYR A N 1
ATOM 581 C CA . TYR A 1 75 ? -6.676 2.984 21.609 1 98.19 75 TYR A CA 1
ATOM 582 C C . TYR A 1 75 ? -7.906 3.875 21.531 1 98.19 75 TYR A C 1
ATOM 584 O O . TYR A 1 75 ? -8.047 4.828 22.297 1 98.19 75 TYR A O 1
ATOM 592 N N . PHE A 1 76 ? -8.836 3.602 20.609 1 97.94 76 PHE A N 1
ATOM 593 C CA . PHE A 1 76 ? -10.023 4.422 20.422 1 97.94 76 PHE A CA 1
ATOM 594 C C . PHE A 1 76 ? -10.945 4.332 21.641 1 97.94 76 PHE A C 1
ATOM 596 O O . PHE A 1 76 ? -11.531 5.336 22.047 1 97.94 76 PHE A O 1
ATOM 603 N N . SER A 1 77 ? -11.07 3.158 22.203 1 98 77 SER A N 1
ATOM 604 C CA . SER A 1 77 ? -11.914 2.982 23.375 1 98 77 SER A CA 1
ATOM 605 C C . SER A 1 77 ? -11.344 3.723 24.578 1 98 77 SER A C 1
ATOM 607 O O . SER A 1 77 ? -12.086 4.395 25.312 1 98 77 SER A O 1
ATOM 609 N N . GLY A 1 78 ? -10.117 3.578 24.812 1 97 78 GLY A N 1
ATOM 610 C CA . GLY A 1 78 ? -9.477 4.156 25.984 1 97 78 GLY A CA 1
ATOM 611 C C . GLY A 1 78 ? -9.273 5.652 25.875 1 97 78 GLY A C 1
ATOM 612 O O . GLY A 1 78 ? -9.648 6.402 26.781 1 97 78 GLY A O 1
ATOM 613 N N . LYS A 1 79 ? -8.789 6.109 24.734 1 95.44 79 LYS A N 1
ATOM 614 C CA . LYS A 1 79 ? -8.344 7.492 24.609 1 95.44 79 LYS A CA 1
ATOM 615 C C . LYS A 1 79 ? -9.43 8.367 24 1 95.44 79 LYS A C 1
ATOM 617 O O . LYS A 1 79 ? -9.469 9.578 24.234 1 95.44 79 LYS A O 1
ATOM 622 N N . ARG A 1 80 ? -10.312 7.77 23.25 1 96.38 80 ARG A N 1
ATOM 623 C CA . ARG A 1 80 ? -11.258 8.586 22.5 1 96.38 80 ARG A CA 1
ATOM 624 C C . ARG A 1 80 ? -12.695 8.273 22.906 1 96.38 80 ARG A C 1
ATOM 626 O O . ARG A 1 80 ? -13.641 8.852 22.359 1 96.38 80 ARG A O 1
ATOM 633 N N . LYS A 1 81 ? -12.867 7.344 23.766 1 97.31 81 LYS A N 1
ATOM 634 C CA . LYS A 1 81 ? -14.156 6.996 24.359 1 97.31 81 LYS A CA 1
ATOM 635 C C . LYS A 1 81 ? -15.141 6.52 23.281 1 97.31 81 LYS A C 1
ATOM 637 O O . LYS A 1 81 ? -16.328 6.824 23.359 1 97.31 81 LYS A O 1
ATOM 642 N N . ILE A 1 82 ? -14.633 5.977 22.234 1 97.94 82 ILE A N 1
ATOM 643 C CA . ILE A 1 82 ? -15.43 5.281 21.234 1 97.94 82 ILE A CA 1
ATOM 644 C C . ILE A 1 82 ? -15.555 3.807 21.609 1 97.94 82 ILE A C 1
ATOM 646 O O . ILE A 1 82 ? -14.562 3.148 21.906 1 97.94 82 ILE A O 1
ATOM 650 N N . PRO A 1 83 ? -16.719 3.299 21.703 1 98 83 PRO A N 1
ATOM 651 C CA . PRO A 1 83 ? -16.812 1.849 21.875 1 98 83 PRO A CA 1
ATOM 652 C C . PRO A 1 83 ? -16.391 1.065 20.641 1 98 83 PRO A C 1
ATOM 654 O O . PRO A 1 83 ? -17.203 0.337 20.062 1 98 83 PRO A O 1
ATOM 657 N N . ALA A 1 84 ? -15.156 1.136 20.344 1 98 84 ALA A N 1
ATOM 658 C CA . ALA A 1 84 ? -14.594 0.577 19.125 1 98 84 ALA A CA 1
ATOM 659 C C . ALA A 1 84 ? -14.508 -0.944 19.203 1 98 84 ALA A C 1
ATOM 661 O O . ALA A 1 84 ? -14.156 -1.499 20.234 1 98 84 ALA A O 1
ATOM 662 N N . GLN A 1 85 ? -14.93 -1.592 18.172 1 98.25 85 GLN A N 1
ATOM 663 C CA . GLN A 1 85 ? -14.797 -3.039 18.031 1 98.25 85 GLN A CA 1
ATOM 664 C C . GLN A 1 85 ? -13.727 -3.395 17 1 98.25 85 GLN A C 1
ATOM 666 O O . GLN A 1 85 ? -13.758 -2.916 15.867 1 98.25 85 GLN A O 1
ATOM 671 N N . ALA A 1 86 ? -12.797 -4.262 17.391 1 98.62 86 ALA A N 1
ATOM 672 C CA . ALA A 1 86 ? -11.703 -4.672 16.516 1 98.62 86 ALA A CA 1
ATOM 673 C C . ALA A 1 86 ? -12.234 -5.227 15.195 1 98.62 86 ALA A C 1
ATOM 675 O O . ALA A 1 86 ? -11.617 -5.047 14.148 1 98.62 86 ALA A O 1
ATOM 676 N N . ASP A 1 87 ? -13.375 -5.859 15.18 1 98.12 87 ASP A N 1
ATOM 677 C CA . ASP A 1 87 ? -13.961 -6.504 14.016 1 98.12 87 ASP A CA 1
ATOM 678 C C . ASP A 1 87 ? -14.344 -5.473 12.953 1 98.12 87 ASP A C 1
ATOM 680 O O . ASP A 1 87 ? -14.531 -5.816 11.781 1 98.12 87 ASP A O 1
ATOM 684 N N . PHE A 1 88 ? -14.461 -4.191 13.352 1 98.62 88 PHE A N 1
ATOM 685 C CA . PHE A 1 88 ? -14.883 -3.15 12.422 1 98.62 88 PHE A CA 1
ATOM 686 C C . PHE A 1 88 ? -13.703 -2.262 12.031 1 98.62 88 PHE A C 1
ATOM 688 O O . PHE A 1 88 ? -13.898 -1.148 11.539 1 98.62 88 PHE A O 1
ATOM 695 N N . ILE A 1 89 ? -12.508 -2.789 12.367 1 98.81 89 ILE A N 1
ATOM 696 C CA . ILE A 1 89 ? -11.297 -2.037 12.078 1 98.81 89 ILE A CA 1
ATOM 697 C C . ILE A 1 89 ? -10.406 -2.842 11.133 1 98.81 89 ILE A C 1
ATOM 699 O O . ILE A 1 89 ? -10.266 -4.059 11.289 1 98.81 89 ILE A O 1
ATOM 703 N N . PHE A 1 90 ? -9.82 -2.244 10.117 1 98.69 90 PHE A N 1
ATOM 704 C CA . PHE A 1 90 ? -8.773 -2.885 9.344 1 98.69 90 PHE A CA 1
ATOM 705 C C . PHE A 1 90 ? -7.707 -1.873 8.938 1 98.69 90 PHE A C 1
ATOM 707 O O . PHE A 1 90 ? -7.973 -0.67 8.883 1 98.69 90 PHE A O 1
ATOM 714 N N . PRO A 1 91 ? -6.469 -2.35 8.82 1 98.62 91 PRO A N 1
ATOM 715 C CA . PRO A 1 91 ? -5.379 -1.464 8.406 1 98.62 91 PRO A CA 1
ATOM 716 C C . PRO A 1 91 ? -5.465 -1.052 6.941 1 98.62 91 PRO A C 1
ATOM 718 O O . PRO A 1 91 ? -5.977 -1.811 6.113 1 98.62 91 PRO A O 1
ATOM 721 N N . VAL A 1 92 ? -5.012 0.1 6.668 1 97.94 92 VAL A N 1
ATOM 722 C CA . VAL A 1 92 ? -4.848 0.612 5.312 1 97.94 92 VAL A CA 1
ATOM 723 C C . VAL A 1 92 ? -3.424 1.131 5.121 1 97.94 92 VAL A C 1
ATOM 725 O O . VAL A 1 92 ? -2.691 1.321 6.098 1 97.94 92 VAL A O 1
ATOM 728 N N . ASP A 1 93 ? -3.012 1.376 3.941 1 94.88 93 ASP A N 1
ATOM 729 C CA . ASP A 1 93 ? -1.627 1.694 3.611 1 94.88 93 ASP A CA 1
ATOM 730 C C . ASP A 1 93 ? -1.282 3.127 4.008 1 94.88 93 ASP A C 1
ATOM 732 O O . ASP A 1 93 ? -0.114 3.52 3.986 1 94.88 93 ASP A O 1
ATOM 736 N N . SER A 1 94 ? -2.271 3.951 4.312 1 96 94 SER A N 1
ATOM 737 C CA . SER A 1 94 ? -2.111 5.316 4.801 1 96 94 SER A CA 1
ATOM 738 C C . SER A 1 94 ? -3.451 5.918 5.211 1 96 94 SER A C 1
ATOM 740 O O . SER A 1 94 ? -4.508 5.449 4.777 1 96 94 SER A O 1
ATOM 742 N N . ALA A 1 95 ? -3.34 6.902 6.055 1 97.62 95 ALA A N 1
ATOM 743 C CA . ALA A 1 95 ? -4.562 7.641 6.355 1 97.62 95 ALA A CA 1
ATOM 744 C C . ALA A 1 95 ? -5.125 8.305 5.098 1 97.62 95 ALA A C 1
ATOM 746 O O . ALA A 1 95 ? -6.344 8.383 4.926 1 97.62 95 ALA A O 1
ATOM 747 N N . ALA A 1 96 ? -4.242 8.781 4.223 1 97.5 96 ALA A N 1
ATOM 748 C CA . ALA A 1 96 ? -4.672 9.359 2.951 1 97.5 96 ALA A CA 1
ATOM 749 C C . ALA A 1 96 ? -5.473 8.344 2.133 1 97.5 96 ALA A C 1
ATOM 751 O O . ALA A 1 96 ? -6.516 8.688 1.565 1 97.5 96 ALA A O 1
ATOM 752 N N . PHE A 1 97 ? -4.992 7.117 2.07 1 97.88 97 PHE A N 1
ATOM 753 C CA . PHE A 1 97 ? -5.746 6.074 1.375 1 97.88 97 PHE A CA 1
ATOM 754 C C . PHE A 1 97 ? -7.074 5.812 2.068 1 97.88 97 PHE A C 1
ATOM 756 O O . PHE A 1 97 ? -8.078 5.535 1.411 1 97.88 97 PHE A O 1
ATOM 763 N N . GLY A 1 98 ? -7.07 5.84 3.404 1 98.62 98 GLY A N 1
ATOM 764 C CA . GLY A 1 98 ? -8.32 5.707 4.137 1 98.62 98 GLY A CA 1
ATOM 765 C C . GLY A 1 98 ? -9.359 6.73 3.734 1 98.62 98 GLY A C 1
ATOM 766 O O . GLY A 1 98 ? -10.531 6.391 3.539 1 98.62 98 GLY A O 1
ATOM 767 N N . ILE A 1 99 ? -8.938 7.984 3.604 1 98.88 99 ILE A N 1
ATOM 768 C CA . ILE A 1 99 ? -9.828 9.055 3.176 1 98.88 99 ILE A CA 1
ATOM 769 C C . ILE A 1 99 ? -10.375 8.742 1.784 1 98.88 99 ILE A C 1
ATOM 771 O O . ILE A 1 99 ? -11.586 8.805 1.559 1 98.88 99 ILE A O 1
ATOM 775 N N . TYR A 1 100 ? -9.5 8.383 0.878 1 98.5 100 TYR A N 1
ATOM 776 C CA . TYR A 1 100 ? -9.891 8.023 -0.481 1 98.5 100 TYR A CA 1
ATOM 777 C C . TYR A 1 100 ? -10.875 6.855 -0.479 1 98.5 100 TYR A C 1
ATOM 779 O O . TYR A 1 100 ? -11.875 6.879 -1.201 1 98.5 100 TYR A O 1
ATOM 787 N N . LEU A 1 101 ? -10.562 5.875 0.325 1 98.5 101 LEU A N 1
ATOM 788 C CA . LEU A 1 101 ? -11.367 4.664 0.424 1 98.5 101 LEU A CA 1
ATOM 789 C C . LEU A 1 101 ? -12.789 4.996 0.877 1 98.5 101 LEU A C 1
ATOM 791 O O . LEU A 1 101 ? -13.758 4.449 0.347 1 98.5 101 LEU A O 1
ATOM 795 N N . ILE A 1 102 ? -12.914 5.832 1.86 1 98.88 102 ILE A N 1
ATOM 796 C CA . ILE A 1 102 ? -14.227 6.227 2.361 1 98.88 102 ILE A CA 1
ATOM 797 C C . ILE A 1 102 ? -15 6.961 1.269 1 98.88 102 ILE A C 1
ATOM 799 O O . ILE A 1 102 ? -16.188 6.703 1.057 1 98.88 102 ILE A O 1
ATOM 803 N N . CYS A 1 103 ? -14.336 7.875 0.566 1 98.88 103 CYS A N 1
ATOM 804 C CA . CYS A 1 103 ? -14.977 8.547 -0.557 1 98.88 103 CYS A CA 1
ATOM 805 C C . CYS A 1 103 ? -15.445 7.543 -1.6 1 98.88 103 CYS A C 1
ATOM 807 O O . CYS A 1 103 ? -16.578 7.617 -2.074 1 98.88 103 CYS A O 1
ATOM 809 N N . LYS A 1 104 ? -14.617 6.609 -1.897 1 97.94 104 LYS A N 1
ATOM 810 C CA . LYS A 1 104 ? -14.93 5.598 -2.9 1 97.94 104 LYS A CA 1
ATOM 811 C C . LYS A 1 104 ? -16.125 4.746 -2.463 1 97.94 104 LYS A C 1
ATOM 813 O O . LYS A 1 104 ? -16.938 4.34 -3.291 1 97.94 104 LYS A O 1
ATOM 818 N N . ALA A 1 105 ? -16.203 4.473 -1.233 1 98.62 105 ALA A N 1
ATOM 819 C CA . ALA A 1 105 ? -17.234 3.594 -0.693 1 98.62 105 ALA A CA 1
ATOM 820 C C . ALA A 1 105 ? -18.594 4.285 -0.688 1 98.62 105 ALA A C 1
ATOM 822 O O . ALA A 1 105 ? -19.625 3.633 -0.856 1 98.62 105 ALA A O 1
ATOM 823 N N . PHE A 1 106 ? -18.594 5.637 -0.521 1 98.75 106 PHE A N 1
ATOM 824 C CA . PHE A 1 106 ? -19.875 6.23 -0.157 1 98.75 106 PHE A CA 1
ATOM 825 C C . PHE A 1 106 ? -20.266 7.332 -1.142 1 98.75 106 PHE A C 1
ATOM 827 O O . PHE A 1 106 ? -21.312 7.941 -1.011 1 98.75 106 PHE A O 1
ATOM 834 N N . LEU A 1 107 ? -19.422 7.617 -2.105 1 98.62 107 LEU A N 1
ATOM 835 C CA . LEU A 1 107 ? -19.75 8.602 -3.131 1 98.62 107 LEU A CA 1
ATOM 836 C C . LEU A 1 107 ? -19.859 7.945 -4.504 1 98.62 107 LEU A C 1
ATOM 838 O O . LEU A 1 107 ? -19.094 7.035 -4.82 1 98.62 107 LEU A O 1
ATOM 842 N N . SER A 1 108 ? -20.781 8.344 -5.234 1 97.38 108 SER A N 1
ATOM 843 C CA . SER A 1 108 ? -20.891 8.07 -6.664 1 97.38 108 SER A CA 1
ATOM 844 C C . SER A 1 108 ? -20.625 9.328 -7.488 1 97.38 108 SER A C 1
ATOM 846 O O . SER A 1 108 ? -20.547 10.43 -6.945 1 97.38 108 SER A O 1
ATOM 848 N N . ALA A 1 109 ? -20.469 9.133 -8.789 1 96.94 109 ALA A N 1
ATOM 849 C CA . ALA A 1 109 ? -20.234 10.273 -9.672 1 96.94 109 ALA A CA 1
ATOM 850 C C . ALA A 1 109 ? -21.328 11.32 -9.5 1 96.94 109 ALA A C 1
ATOM 852 O O . ALA A 1 109 ? -22.516 11 -9.531 1 96.94 109 ALA A O 1
ATOM 853 N N . GLY A 1 110 ? -20.922 12.508 -9.203 1 98.31 110 GLY A N 1
ATOM 854 C CA . GLY A 1 110 ? -21.875 13.609 -9.094 1 98.31 110 GLY A CA 1
ATOM 855 C C . GLY A 1 110 ? -22.312 13.883 -7.668 1 98.31 110 GLY A C 1
ATOM 856 O O . GLY A 1 110 ? -22.844 14.945 -7.371 1 98.31 110 GLY A O 1
ATOM 857 N N . ASP A 1 111 ? -22.078 12.93 -6.734 1 98.81 111 ASP A N 1
ATOM 858 C CA . ASP A 1 111 ? -22.391 13.148 -5.328 1 98.81 111 ASP A CA 1
ATOM 859 C C . ASP A 1 111 ? -21.531 14.258 -4.734 1 98.81 111 ASP A C 1
ATOM 861 O O . ASP A 1 111 ? -20.422 14.5 -5.207 1 98.81 111 ASP A O 1
ATOM 865 N N . GLU A 1 112 ? -22.062 14.906 -3.756 1 98.94 112 GLU A N 1
ATOM 866 C CA . GLU A 1 112 ? -21.375 16.031 -3.129 1 98.94 112 GLU A CA 1
ATOM 867 C C . GLU A 1 112 ? -20.859 15.648 -1.743 1 98.94 112 GLU A C 1
ATOM 869 O O . GLU A 1 112 ? -21.531 14.938 -0.995 1 98.94 112 GLU A O 1
ATOM 874 N N . ALA A 1 113 ? -19.688 16.062 -1.467 1 98.94 113 ALA A N 1
ATOM 875 C CA . ALA A 1 113 ? -19.094 16 -0.128 1 98.94 113 ALA A CA 1
ATOM 876 C C . ALA A 1 113 ? -18.719 17.391 0.365 1 98.94 113 ALA A C 1
ATOM 878 O O . ALA A 1 113 ? -18.031 18.141 -0.333 1 98.94 113 ALA A O 1
ATOM 879 N N . ILE A 1 114 ? -19.188 17.734 1.551 1 98.94 114 ILE A N 1
ATOM 880 C CA . ILE A 1 114 ? -18.828 19.016 2.139 1 98.94 114 ILE A CA 1
ATOM 881 C C . ILE A 1 114 ? -17.453 18.906 2.805 1 98.94 114 ILE A C 1
ATOM 883 O O . ILE A 1 114 ? -17.219 18.016 3.613 1 98.94 114 ILE A O 1
ATOM 887 N N . ILE A 1 115 ? -16.562 19.797 2.438 1 98.88 115 ILE A N 1
ATOM 888 C CA . ILE A 1 115 ? -15.227 19.859 3.029 1 98.88 115 ILE A CA 1
ATOM 889 C C . ILE A 1 115 ? -14.977 21.25 3.604 1 98.88 115 ILE A C 1
ATOM 891 O O . ILE A 1 115 ? -15.609 22.219 3.189 1 98.88 115 ILE A O 1
ATOM 895 N N . PHE A 1 116 ? -14.094 21.312 4.535 1 98.19 116 PHE A N 1
ATOM 896 C CA . PHE A 1 116 ? -13.766 22.609 5.125 1 98.19 116 PHE A CA 1
ATOM 897 C C . PHE A 1 116 ? -12.859 23.406 4.191 1 98.19 116 PHE A C 1
ATOM 899 O O . PHE A 1 116 ? -12.203 22.844 3.314 1 98.19 116 PHE A O 1
ATOM 906 N N . ASP A 1 117 ? -12.836 24.688 4.402 1 98 117 ASP A N 1
ATOM 907 C CA . ASP A 1 117 ? -11.953 25.609 3.705 1 98 117 ASP A CA 1
ATOM 908 C C . ASP A 1 117 ? -11.438 26.688 4.648 1 98 117 ASP A C 1
ATOM 910 O O . ASP A 1 117 ? -12.195 27.578 5.062 1 98 117 ASP A O 1
ATOM 914 N N . PRO A 1 118 ? -10.203 26.719 4.953 1 97.94 118 PRO A N 1
ATOM 915 C CA . PRO A 1 118 ? -9.172 25.875 4.363 1 97.94 118 PRO A CA 1
ATOM 916 C C . PRO A 1 118 ? -9.117 24.484 4.988 1 97.94 118 PRO A C 1
ATOM 918 O O . PRO A 1 118 ? -9.547 24.297 6.129 1 97.94 118 PRO A O 1
ATOM 921 N N . VAL A 1 119 ? -8.633 23.516 4.227 1 98.5 119 VAL A N 1
ATOM 922 C CA . VAL A 1 119 ? -8.359 22.172 4.711 1 98.5 119 VAL A CA 1
ATOM 923 C C . VAL A 1 119 ? -7.348 21.484 3.795 1 98.5 119 VAL A C 1
ATOM 925 O O . VAL A 1 119 ? -7.16 21.906 2.648 1 98.5 119 VAL A O 1
ATOM 928 N N . ASP A 1 120 ? -6.648 20.562 4.281 1 97.62 120 ASP A N 1
ATOM 929 C CA . ASP A 1 120 ? -5.691 19.781 3.5 1 97.62 120 ASP A CA 1
ATOM 930 C C . ASP A 1 120 ? -6.301 19.344 2.172 1 97.62 120 ASP A C 1
ATOM 932 O O . ASP A 1 120 ? -7.461 18.922 2.125 1 97.62 120 ASP A O 1
ATOM 936 N N . PHE A 1 121 ? -5.578 19.297 1.148 1 97.31 121 PHE A N 1
ATOM 937 C CA . PHE A 1 121 ? -6.043 19.094 -0.216 1 97.31 121 PHE A CA 1
ATOM 938 C C . PHE A 1 121 ? -6.578 17.672 -0.387 1 97.31 121 PHE A C 1
ATOM 940 O O . PHE A 1 121 ? -7.316 17.391 -1.334 1 97.31 121 PHE A O 1
ATOM 947 N N . LEU A 1 122 ? -6.203 16.75 0.418 1 97.56 122 LEU A N 1
ATOM 948 C CA . LEU A 1 122 ? -6.543 15.344 0.281 1 97.56 122 LEU A CA 1
ATOM 949 C C . LEU A 1 122 ? -8.055 15.148 0.252 1 97.56 122 LEU A C 1
ATOM 951 O O . LEU A 1 122 ? -8.555 14.234 -0.405 1 97.56 122 LEU A O 1
ATOM 955 N N . PHE A 1 123 ? -8.781 15.984 0.953 1 98.62 123 PHE A N 1
ATOM 956 C CA . PHE A 1 123 ? -10.234 15.852 0.994 1 98.62 123 PHE A CA 1
ATOM 957 C C . PHE A 1 123 ? -10.844 16.156 -0.367 1 98.62 123 PHE A C 1
ATOM 959 O O . PHE A 1 123 ? -11.656 15.391 -0.88 1 98.62 123 PHE A O 1
ATOM 966 N N . ARG A 1 124 ? -10.453 17.312 -0.91 1 98.5 124 ARG A N 1
ATOM 967 C CA . ARG A 1 124 ? -10.922 17.656 -2.25 1 98.5 124 ARG A CA 1
ATOM 968 C C . ARG A 1 124 ? -10.438 16.625 -3.273 1 98.5 124 ARG A C 1
ATOM 970 O O . ARG A 1 124 ? -11.211 16.156 -4.102 1 98.5 124 ARG A O 1
ATOM 977 N N . TYR A 1 125 ? -9.18 16.344 -3.15 1 97.56 125 TYR A N 1
ATOM 978 C CA . TYR A 1 125 ? -8.547 15.445 -4.113 1 97.56 125 TYR A CA 1
ATOM 979 C C . TYR A 1 125 ? -9.211 14.078 -4.102 1 97.56 125 TYR A C 1
ATOM 981 O O . TYR A 1 125 ? -9.531 13.523 -5.156 1 97.56 125 TYR A O 1
ATOM 989 N N . SER A 1 126 ? -9.453 13.453 -2.953 1 98.38 126 SER A N 1
ATOM 990 C CA . SER A 1 126 ? -10.086 12.141 -2.818 1 98.38 126 SER A CA 1
ATOM 991 C C . SER A 1 126 ? -11.523 12.164 -3.328 1 98.38 126 SER A C 1
ATOM 993 O O . SER A 1 126 ? -11.953 11.234 -4.02 1 98.38 126 SER A O 1
ATOM 995 N N . THR A 1 127 ? -12.289 13.219 -2.959 1 98.69 127 THR A N 1
ATOM 996 C CA . THR A 1 127 ? -13.664 13.367 -3.408 1 98.69 127 THR A CA 1
ATOM 997 C C . THR A 1 127 ? -13.742 13.398 -4.934 1 98.69 127 THR A C 1
ATOM 999 O O . THR A 1 127 ? -14.508 12.656 -5.539 1 98.69 127 THR A O 1
ATOM 1002 N N . GLU A 1 128 ? -12.852 14.188 -5.516 1 97.94 128 GLU A N 1
ATOM 1003 C CA . GLU A 1 128 ? -12.906 14.398 -6.957 1 97.94 128 GLU A CA 1
ATOM 1004 C C . GLU A 1 128 ? -12.336 13.195 -7.711 1 97.94 128 GLU A C 1
ATOM 1006 O O . GLU A 1 128 ? -12.773 12.898 -8.828 1 97.94 128 GLU A O 1
ATOM 1011 N N . ALA A 1 129 ? -11.43 12.508 -7.133 1 95.88 129 ALA A N 1
ATOM 1012 C CA . ALA A 1 129 ? -10.812 11.336 -7.754 1 95.88 129 ALA A CA 1
ATOM 1013 C C . ALA A 1 129 ? -11.844 10.234 -7.984 1 95.88 129 ALA A C 1
ATOM 1015 O O . ALA A 1 129 ? -11.68 9.391 -8.867 1 95.88 129 ALA A O 1
ATOM 1016 N N . VAL A 1 130 ? -12.938 10.188 -7.211 1 96.25 130 VAL A N 1
ATOM 1017 C CA . VAL A 1 130 ? -13.953 9.156 -7.371 1 96.25 130 VAL A CA 1
ATOM 1018 C C . VAL A 1 130 ? -15.156 9.719 -8.133 1 96.25 130 VAL A C 1
ATOM 1020 O O . VAL A 1 130 ? -16.219 9.094 -8.18 1 96.25 130 VAL A O 1
ATOM 1023 N N . GLY A 1 131 ? -15.031 10.977 -8.648 1 97.25 131 GLY A N 1
ATOM 1024 C CA . GLY A 1 131 ? -16.047 11.578 -9.492 1 97.25 131 GLY A CA 1
ATOM 1025 C C . GLY A 1 131 ? -17.031 12.445 -8.727 1 97.25 131 GLY A C 1
ATOM 1026 O O . GLY A 1 131 ? -17.984 12.969 -9.297 1 97.25 131 GLY A O 1
ATOM 1027 N N . GLY A 1 132 ? -16.781 12.617 -7.41 1 98.56 132 GLY A N 1
ATOM 1028 C CA . GLY A 1 132 ? -17.641 13.469 -6.602 1 98.56 132 GLY A CA 1
ATOM 1029 C C . GLY A 1 132 ? -17.328 14.945 -6.762 1 98.56 132 GLY A C 1
ATOM 1030 O O . GLY A 1 132 ? -16.422 15.312 -7.508 1 98.56 132 GLY A O 1
ATOM 1031 N N . VAL A 1 133 ? -18.125 15.719 -6.082 1 98.75 133 VAL A N 1
ATOM 1032 C CA . VAL A 1 133 ? -17.953 17.172 -6.078 1 98.75 133 VAL A CA 1
ATOM 1033 C C . VAL A 1 133 ? -17.656 17.656 -4.66 1 98.75 133 VAL A C 1
ATOM 1035 O O . VAL A 1 133 ? -18.453 17.438 -3.746 1 98.75 133 VAL A O 1
ATOM 1038 N N . ALA A 1 134 ? -16.547 18.281 -4.48 1 98.81 134 ALA A N 1
ATOM 1039 C CA . ALA A 1 134 ? -16.203 18.875 -3.188 1 98.81 134 ALA A CA 1
ATOM 1040 C C . ALA A 1 134 ? -16.875 20.234 -3.01 1 98.81 134 ALA A C 1
ATOM 1042 O O . ALA A 1 134 ? -16.688 21.125 -3.832 1 98.81 134 ALA A O 1
ATOM 1043 N N . VAL A 1 135 ? -17.656 20.359 -1.983 1 98.81 135 VAL A N 1
ATOM 1044 C CA . VAL A 1 135 ? -18.359 21.609 -1.673 1 98.81 135 VAL A CA 1
ATOM 1045 C C . VAL A 1 135 ? -17.688 22.281 -0.473 1 98.81 135 VAL A C 1
ATOM 1047 O O . VAL A 1 135 ? -17.828 21.812 0.662 1 98.81 135 VAL A O 1
ATOM 1050 N N . PRO A 1 136 ? -17.062 23.391 -0.692 1 98.5 136 PRO A N 1
ATOM 1051 C CA . PRO A 1 136 ? -16.328 24.047 0.402 1 98.5 136 PRO A CA 1
ATOM 1052 C C . PRO A 1 136 ? -17.25 24.719 1.411 1 98.5 136 PRO A C 1
ATOM 1054 O O . PRO A 1 136 ? -18.203 25.406 1.022 1 98.5 136 PRO A O 1
ATOM 1057 N N . PHE A 1 137 ? -17.031 24.438 2.607 1 98.38 137 PHE A N 1
ATOM 1058 C CA . PHE A 1 137 ? -17.625 25.109 3.754 1 98.38 137 PHE A CA 1
ATOM 1059 C C . PHE A 1 137 ? -16.594 25.953 4.48 1 98.38 137 PHE A C 1
ATOM 1061 O O . PHE A 1 137 ? -15.656 25.422 5.07 1 98.38 137 PHE A O 1
ATOM 1068 N N . ALA A 1 138 ? -16.781 27.203 4.477 1 96.44 138 ALA A N 1
ATOM 1069 C CA . ALA A 1 138 ? -15.773 28.125 4.98 1 96.44 138 ALA A CA 1
ATOM 1070 C C . ALA A 1 138 ? -15.68 28.078 6.5 1 96.44 138 ALA A C 1
ATOM 1072 O O . ALA A 1 138 ? -16.688 28.266 7.199 1 96.44 138 ALA A O 1
ATOM 1073 N N . ILE A 1 139 ? -14.531 27.781 6.945 1 95.5 139 ILE A N 1
ATOM 1074 C CA . ILE A 1 139 ? -14.141 27.938 8.344 1 95.5 139 ILE A CA 1
ATOM 1075 C C . ILE A 1 139 ? -12.922 28.859 8.438 1 95.5 139 ILE A C 1
ATOM 1077 O O . ILE A 1 139 ? -11.789 28.375 8.531 1 95.5 139 ILE A O 1
ATOM 1081 N N . PRO A 1 140 ? -13.125 30.109 8.492 1 91.12 140 PRO A N 1
ATOM 1082 C CA . PRO A 1 140 ? -12 31.047 8.484 1 91.12 140 PRO A CA 1
ATOM 1083 C C . PRO A 1 140 ? -11.023 30.797 9.641 1 91.12 140 PRO A C 1
ATOM 1085 O O . PRO A 1 140 ? -11.445 30.484 10.75 1 91.12 140 PRO A O 1
ATOM 1088 N N . PRO A 1 141 ? -9.742 30.953 9.352 1 90.56 141 PRO A N 1
ATOM 1089 C CA . PRO A 1 141 ? -8.758 30.797 10.422 1 90.56 141 PRO A CA 1
ATOM 1090 C C . PRO A 1 141 ? -9.031 31.688 11.625 1 90.56 141 PRO A C 1
ATOM 1092 O O . PRO A 1 141 ? -9.359 32.875 11.461 1 90.56 141 PRO A O 1
ATOM 1095 N N . GLY A 1 142 ? -8.914 31.094 12.797 1 84.44 142 GLY A N 1
ATOM 1096 C CA . GLY A 1 142 ? -9.109 31.875 14.008 1 84.44 142 GLY A CA 1
ATOM 1097 C C . GLY A 1 142 ? -10.57 32 14.406 1 84.44 142 GLY A C 1
ATOM 1098 O O . GLY A 1 142 ? -10.891 32.688 15.383 1 84.44 142 GLY A O 1
ATOM 1099 N N . SER A 1 143 ? -11.352 31.391 13.641 1 80.06 143 SER A N 1
ATOM 1100 C CA . SER A 1 143 ? -12.781 31.469 13.938 1 80.06 143 SER A CA 1
ATOM 1101 C C . SER A 1 143 ? -13.102 30.766 15.25 1 80.06 143 SER A C 1
ATOM 1103 O O . SER A 1 143 ? -12.672 29.641 15.484 1 80.06 143 SER A O 1
ATOM 1105 N N . ASP A 1 144 ? -13.898 31.5 15.977 1 79.62 144 ASP A N 1
ATOM 1106 C CA . ASP A 1 144 ? -14.312 30.906 17.25 1 79.62 144 ASP A CA 1
ATOM 1107 C C . ASP A 1 144 ? -15.586 30.078 17.078 1 79.62 144 ASP A C 1
ATOM 1109 O O . ASP A 1 144 ? -15.883 29.219 17.922 1 79.62 144 ASP A O 1
ATOM 1113 N N . HIS A 1 145 ? -16.391 30.484 16.094 1 85.5 145 HIS A N 1
ATOM 1114 C CA . HIS A 1 145 ? -17.656 29.781 15.93 1 85.5 145 HIS A CA 1
ATOM 1115 C C . HIS A 1 145 ? -17.812 29.234 14.516 1 85.5 145 HIS A C 1
ATOM 1117 O O . HIS A 1 145 ? -17.344 29.859 13.555 1 85.5 145 HIS A O 1
ATOM 1123 N N . VAL A 1 146 ? -18.406 28.062 14.438 1 94.12 146 VAL A N 1
ATOM 1124 C CA . VAL A 1 146 ? -18.734 27.453 13.156 1 94.12 146 VAL A CA 1
ATOM 1125 C C . VAL A 1 146 ? -20.156 27.828 12.75 1 94.12 146 VAL A C 1
ATOM 1127 O O . VAL A 1 146 ? -21.094 27.703 13.539 1 94.12 146 VAL A O 1
ATOM 1130 N N . ASP A 1 147 ? -20.359 28.344 11.594 1 95.75 147 ASP A N 1
ATOM 1131 C CA . ASP A 1 147 ? -21.672 28.734 11.086 1 95.75 147 ASP A CA 1
ATOM 1132 C C . ASP A 1 147 ? -22.453 27.531 10.578 1 95.75 147 ASP A C 1
ATOM 1134 O O . ASP A 1 147 ? -22.531 27.297 9.367 1 95.75 147 ASP A O 1
ATOM 1138 N N . PHE A 1 148 ? -23.141 26.922 11.453 1 97.06 148 PHE A N 1
ATOM 1139 C CA . PHE A 1 148 ? -23.844 25.688 11.117 1 97.06 148 PHE A CA 1
ATOM 1140 C C . PHE A 1 148 ? -25.062 25.984 10.234 1 97.06 148 PHE A C 1
ATOM 1142 O O . PHE A 1 148 ? -25.516 25.109 9.492 1 97.06 148 PHE A O 1
ATOM 1149 N N . ASP A 1 149 ? -25.594 27.203 10.344 1 97 149 ASP A N 1
ATOM 1150 C CA . ASP A 1 149 ? -26.672 27.594 9.422 1 97 149 ASP A CA 1
ATOM 1151 C C . ASP A 1 149 ? -26.188 27.578 7.977 1 97 149 ASP A C 1
ATOM 1153 O O . ASP A 1 149 ? -26.859 27.078 7.086 1 97 149 ASP A O 1
ATOM 1157 N N . LEU A 1 150 ? -25.062 28.109 7.84 1 96.94 150 LEU A N 1
ATOM 1158 C CA . LEU A 1 150 ? -24.469 28.109 6.512 1 96.94 150 LEU A CA 1
ATOM 1159 C C . LEU A 1 150 ? -24.172 26.688 6.051 1 96.94 150 LEU A C 1
ATOM 1161 O O . LEU A 1 150 ? -24.391 26.344 4.887 1 96.94 150 LEU A O 1
ATOM 1165 N N . LEU A 1 151 ? -23.672 25.875 6.941 1 98.19 151 LEU A N 1
ATOM 1166 C CA . LEU A 1 151 ? -23.391 24.484 6.617 1 98.19 151 LEU A CA 1
ATOM 1167 C C . LEU A 1 151 ? -24.656 23.781 6.109 1 98.19 151 LEU A C 1
ATOM 1169 O O . LEU A 1 151 ? -24.609 23.094 5.082 1 98.19 151 LEU A O 1
ATOM 1173 N N . GLU A 1 152 ? -25.672 23.922 6.82 1 97.88 152 GLU A N 1
ATOM 1174 C CA . GLU A 1 152 ? -26.906 23.234 6.465 1 97.88 152 GLU A CA 1
ATOM 1175 C C . GLU A 1 152 ? -27.438 23.719 5.117 1 97.88 152 GLU A C 1
ATOM 1177 O O . GLU A 1 152 ? -28.047 22.953 4.367 1 97.88 152 GLU A O 1
ATOM 1182 N N . LYS A 1 153 ? -27.172 25.016 4.789 1 98.12 153 LYS A N 1
ATOM 1183 C CA . LYS A 1 153 ? -27.625 25.594 3.525 1 98.12 153 LYS A CA 1
ATOM 1184 C C . LYS A 1 153 ? -26.859 25 2.348 1 98.12 153 LYS A C 1
ATOM 1186 O O . LYS A 1 153 ? -27.312 25.047 1.208 1 98.12 153 LYS A O 1
ATOM 1191 N N . LEU A 1 154 ? -25.703 24.469 2.596 1 98.56 154 LEU A N 1
ATOM 1192 C CA . LEU A 1 154 ? -24.875 23.875 1.543 1 98.56 154 LEU A CA 1
ATOM 1193 C C . LEU A 1 154 ? -25.391 22.484 1.169 1 98.56 154 LEU A C 1
ATOM 1195 O O . LEU A 1 154 ? -25 21.938 0.135 1 98.56 154 LEU A O 1
ATOM 1199 N N . ILE A 1 155 ? -26.25 21.906 1.989 1 98.69 155 ILE A N 1
ATOM 1200 C CA . ILE A 1 155 ? -26.734 20.562 1.777 1 98.69 155 ILE A CA 1
ATOM 1201 C C . ILE A 1 155 ? -27.812 20.562 0.692 1 98.69 155 ILE A C 1
ATOM 1203 O O . ILE A 1 155 ? -28.75 21.344 0.75 1 98.69 155 ILE A O 1
ATOM 1207 N N . THR A 1 156 ? -27.625 19.781 -0.289 1 98.69 156 THR A N 1
ATOM 1208 C CA . THR A 1 156 ? -28.578 19.562 -1.368 1 98.69 156 THR A CA 1
ATOM 1209 C C . THR A 1 156 ? -29 18.094 -1.436 1 98.69 156 THR A C 1
ATOM 1211 O O . THR A 1 156 ? -28.594 17.281 -0.599 1 98.69 156 THR A O 1
ATOM 1214 N N . SER A 1 157 ? -29.797 17.75 -2.459 1 98.44 157 SER A N 1
ATOM 1215 C CA . SER A 1 157 ? -30.219 16.375 -2.654 1 98.44 157 SER A CA 1
ATOM 1216 C C . SER A 1 157 ? -29.062 15.492 -3.105 1 98.44 157 SER A C 1
ATOM 1218 O O . SER A 1 157 ? -29.141 14.266 -3.049 1 98.44 157 SER A O 1
ATOM 1220 N N . LYS A 1 158 ? -27.922 16.141 -3.48 1 98.62 158 LYS A N 1
ATOM 1221 C CA . LYS A 1 158 ? -26.766 15.398 -3.967 1 98.62 158 LYS A CA 1
ATOM 1222 C C . LYS A 1 158 ? -25.734 15.188 -2.852 1 98.62 158 LYS A C 1
ATOM 1224 O O . LYS A 1 158 ? -24.797 14.406 -3.004 1 98.62 158 LYS A O 1
ATOM 1229 N N . THR A 1 159 ? -25.922 15.844 -1.733 1 98.88 159 THR A N 1
ATOM 1230 C CA . THR A 1 159 ? -24.953 15.742 -0.646 1 98.88 159 THR A CA 1
ATOM 1231 C C . THR A 1 159 ? -25.047 14.375 0.03 1 98.88 159 THR A C 1
ATOM 1233 O O . THR A 1 159 ? -26.125 13.922 0.39 1 98.88 159 THR A O 1
ATOM 1236 N N . ARG A 1 160 ? -23.875 13.727 0.171 1 98.88 160 ARG A N 1
ATOM 1237 C CA . ARG A 1 160 ? -23.875 12.391 0.768 1 98.88 160 ARG A CA 1
ATOM 1238 C C . ARG A 1 160 ? -22.953 12.336 1.976 1 98.88 160 ARG A C 1
ATOM 1240 O O . ARG A 1 160 ? -23.031 11.406 2.785 1 98.88 160 ARG A O 1
ATOM 1247 N N . MET A 1 161 ? -22.062 13.383 2.15 1 98.88 161 MET A N 1
ATOM 1248 C CA . MET A 1 161 ? -20.969 13.227 3.109 1 98.88 161 MET A CA 1
ATOM 1249 C C . MET A 1 161 ? -20.516 14.586 3.639 1 98.88 161 MET A C 1
ATOM 1251 O O . MET A 1 161 ? -20.547 15.578 2.918 1 98.88 161 MET A O 1
ATOM 1255 N N . ILE A 1 162 ? -20.141 14.625 4.883 1 98.88 162 ILE A N 1
ATOM 1256 C CA . ILE A 1 162 ? -19.375 15.711 5.484 1 98.88 162 ILE A CA 1
ATOM 1257 C C . ILE A 1 162 ? -17.984 15.203 5.887 1 98.88 162 ILE A C 1
ATOM 1259 O O . ILE A 1 162 ? -17.875 14.211 6.613 1 98.88 162 ILE A O 1
ATOM 1263 N N . CYS A 1 163 ? -16.953 15.859 5.418 1 98.88 163 CYS A N 1
ATOM 1264 C CA . CYS A 1 163 ? -15.578 15.492 5.75 1 98.88 163 CYS A CA 1
ATOM 1265 C C . CYS A 1 163 ? -15.055 16.344 6.898 1 98.88 163 CYS A C 1
ATOM 1267 O O . CYS A 1 163 ? -14.703 17.516 6.699 1 98.88 163 CYS A O 1
ATOM 1269 N N . LEU A 1 164 ? -14.961 15.703 8.008 1 98.81 164 LEU A N 1
ATOM 1270 C CA . LEU A 1 164 ? -14.477 16.359 9.211 1 98.81 164 LEU A CA 1
ATOM 1271 C C . LEU A 1 164 ? -12.977 16.125 9.398 1 98.81 164 LEU A C 1
ATOM 1273 O O . LEU A 1 164 ? -12.516 14.984 9.359 1 98.81 164 LEU A O 1
ATOM 1277 N N . CYS A 1 165 ? -12.242 17.125 9.477 1 98.56 165 CYS A N 1
ATOM 1278 C CA . CYS A 1 165 ? -10.836 17.109 9.859 1 98.56 165 CYS A CA 1
ATOM 1279 C C . CYS A 1 165 ? -10.641 17.719 11.242 1 98.56 165 CYS A C 1
ATOM 1281 O O . CYS A 1 165 ? -10.797 18.938 11.406 1 98.56 165 CYS A O 1
ATOM 1283 N N . ASN A 1 166 ? -10.336 16.953 12.188 1 98.44 166 ASN A N 1
ATOM 1284 C CA . ASN A 1 166 ? -10.227 17.406 13.57 1 98.44 166 ASN A CA 1
ATOM 1285 C C . ASN A 1 166 ? -9.07 16.719 14.297 1 98.44 166 ASN A C 1
ATOM 1287 O O . ASN A 1 166 ? -9.086 15.5 14.484 1 98.44 166 ASN A O 1
ATOM 1291 N N . PRO A 1 167 ? -8.125 17.469 14.781 1 98.19 167 PRO A N 1
ATOM 1292 C CA . PRO A 1 167 ? -7.859 18.906 14.594 1 98.19 167 PRO A CA 1
ATOM 1293 C C . PRO A 1 167 ? -7.762 19.297 13.125 1 98.19 167 PRO A C 1
ATOM 1295 O O . PRO A 1 167 ? -7.387 18.469 12.281 1 98.19 167 PRO A O 1
ATOM 1298 N N . LEU A 1 168 ? -8.102 20.547 12.859 1 98.06 168 LEU A N 1
ATOM 1299 C CA . LEU A 1 168 ? -8.234 21.016 11.484 1 98.06 168 LEU A CA 1
ATOM 1300 C C . LEU A 1 168 ? -6.883 21.453 10.93 1 98.06 168 LEU A C 1
ATOM 1302 O O . LEU A 1 168 ? -6.301 22.438 11.406 1 98.06 168 LEU A O 1
ATOM 1306 N N . ASN A 1 169 ? -6.316 20.734 10.062 1 97.88 169 ASN A N 1
ATOM 1307 C CA . ASN A 1 169 ? -5.164 21.125 9.258 1 97.88 169 ASN A CA 1
ATOM 1308 C C . ASN A 1 169 ? -5.582 21.953 8.039 1 97.88 169 ASN A C 1
ATOM 1310 O O . ASN A 1 169 ? -6.34 21.469 7.195 1 97.88 169 ASN A O 1
ATOM 1314 N N . PRO A 1 170 ? -5.215 23.203 7.988 1 97.62 170 PRO A N 1
ATOM 1315 C CA . PRO A 1 170 ? -3.936 23.719 8.477 1 97.62 170 PRO A CA 1
ATOM 1316 C C . PRO A 1 170 ? -4.098 24.688 9.648 1 97.62 170 PRO A C 1
ATOM 1318 O O . PRO A 1 170 ? -3.107 25.219 10.156 1 97.62 170 PRO A O 1
ATOM 1321 N N . THR A 1 171 ? -5.277 24.938 10.133 1 96.81 171 THR A N 1
ATOM 1322 C CA . THR A 1 171 ? -5.473 26.062 11.039 1 96.81 171 THR A CA 1
ATOM 1323 C C . THR A 1 171 ? -5.113 25.672 12.469 1 96.81 171 THR A C 1
ATOM 1325 O O . THR A 1 171 ? -4.879 26.531 13.32 1 96.81 171 THR A O 1
ATOM 1328 N N . GLY A 1 172 ? -5.195 24.375 12.695 1 97.19 172 GLY A N 1
ATOM 1329 C CA . GLY A 1 172 ? -4.895 23.891 14.039 1 97.19 172 GLY A CA 1
ATOM 1330 C C . GLY A 1 172 ? -6.09 23.953 14.977 1 97.19 172 GLY A C 1
ATOM 1331 O O . GLY A 1 172 ? -5.961 23.688 16.172 1 97.19 172 GLY A O 1
ATOM 1332 N N . LYS A 1 173 ? -7.238 24.266 14.453 1 97.31 173 LYS A N 1
ATOM 1333 C CA . LYS A 1 173 ? -8.445 24.328 15.273 1 97.31 173 LYS A CA 1
ATOM 1334 C C . LYS A 1 173 ? -8.82 22.953 15.82 1 97.31 173 LYS A C 1
ATOM 1336 O O . LYS A 1 173 ? -8.766 21.953 15.102 1 97.31 173 LYS A O 1
ATOM 1341 N N . VAL A 1 174 ? -9.117 22.922 17.109 1 97.56 174 VAL A N 1
ATOM 1342 C CA . VAL A 1 174 ? -9.719 21.766 17.734 1 97.56 174 VAL A CA 1
ATOM 1343 C C . VAL A 1 174 ? -11.195 22.016 18 1 97.56 174 VAL A C 1
ATOM 1345 O O . VAL A 1 174 ? -11.547 22.891 18.812 1 97.56 174 VAL A O 1
ATOM 1348 N N . PHE A 1 175 ? -12.023 21.344 17.312 1 97.69 175 PHE A N 1
ATOM 1349 C CA . PHE A 1 175 ? -13.461 21.578 17.453 1 97.69 175 PHE A CA 1
ATOM 1350 C C . PHE A 1 175 ? -13.938 21.219 18.859 1 97.69 175 PHE A C 1
ATOM 1352 O O . PHE A 1 175 ? -13.531 20.188 19.406 1 97.69 175 PHE A O 1
ATOM 1359 N N . LYS A 1 176 ? -14.797 22.078 19.375 1 97.06 176 LYS A N 1
ATOM 1360 C CA . LYS A 1 176 ? -15.383 21.844 20.688 1 97.06 176 LYS A CA 1
ATOM 1361 C C . LYS A 1 176 ? -16.469 20.766 20.625 1 97.06 176 LYS A C 1
ATOM 1363 O O . LYS A 1 176 ? -17.047 20.531 19.578 1 97.06 176 LYS A O 1
ATOM 1368 N N . ARG A 1 177 ? -16.672 20.172 21.75 1 97.25 177 ARG A N 1
ATOM 1369 C CA . ARG A 1 177 ? -17.672 19.094 21.859 1 97.25 177 ARG A CA 1
ATOM 1370 C C . ARG A 1 177 ? -19.016 19.547 21.328 1 97.25 177 ARG A C 1
ATOM 1372 O O . ARG A 1 177 ? -19.672 18.812 20.594 1 97.25 177 ARG A O 1
ATOM 1379 N N . ASP A 1 178 ? -19.453 20.734 21.688 1 97.06 178 ASP A N 1
ATOM 1380 C CA . ASP A 1 178 ? -20.766 21.25 21.281 1 97.06 178 ASP A CA 1
ATOM 1381 C C . ASP A 1 178 ? -20.797 21.484 19.766 1 97.06 178 ASP A C 1
ATOM 1383 O O . ASP A 1 178 ? -21.844 21.281 19.125 1 97.06 178 ASP A O 1
ATOM 1387 N N . GLU A 1 179 ? -19.719 21.953 19.172 1 97.31 179 GLU A N 1
ATOM 1388 C CA . GLU A 1 179 ? -19.641 22.109 17.719 1 97.31 179 GLU A CA 1
ATOM 1389 C C . GLU A 1 179 ? -19.781 20.75 17.016 1 97.31 179 GLU A C 1
ATOM 1391 O O . GLU A 1 179 ? -20.5 20.641 16.031 1 97.31 179 GLU A O 1
ATOM 1396 N N . LEU A 1 180 ? -19.109 19.75 17.547 1 98.5 180 LEU A N 1
ATOM 1397 C CA . LEU A 1 180 ? -19.156 18.422 16.969 1 98.5 180 LEU A CA 1
ATOM 1398 C C . LEU A 1 180 ? -20.547 17.812 17.094 1 98.5 180 LEU A C 1
ATOM 1400 O O . LEU A 1 180 ? -21.016 17.109 16.203 1 98.5 180 LEU A O 1
ATOM 1404 N N . LEU A 1 181 ? -21.141 18.016 18.219 1 98.44 181 LEU A N 1
ATOM 1405 C CA . LEU A 1 181 ? -22.5 17.531 18.422 1 98.44 181 LEU A CA 1
ATOM 1406 C C . LEU A 1 181 ? -23.438 18.125 17.375 1 98.44 181 LEU A C 1
ATOM 1408 O O . LEU A 1 181 ? -24.234 17.391 16.781 1 98.44 181 LEU A O 1
ATOM 1412 N N . LYS A 1 182 ? -23.359 19.422 17.172 1 98.25 182 LYS A N 1
ATOM 1413 C CA . LYS A 1 182 ? -24.203 20.094 16.188 1 98.25 182 LYS A CA 1
ATOM 1414 C C . LYS A 1 182 ? -23.938 19.562 14.781 1 98.25 182 LYS A C 1
ATOM 1416 O O . LYS A 1 182 ? -24.875 19.297 14.023 1 98.25 182 LYS A O 1
ATOM 1421 N N . LEU A 1 183 ? -22.688 19.406 14.461 1 98.5 183 LEU A N 1
ATOM 1422 C CA . LEU A 1 183 ? -22.328 18.844 13.172 1 98.5 183 LEU A CA 1
ATOM 1423 C C . LEU A 1 183 ? -22.906 17.453 13 1 98.5 183 LEU A C 1
ATOM 1425 O O . LEU A 1 183 ? -23.484 17.141 11.945 1 98.5 183 LEU A O 1
ATOM 1429 N N . GLY A 1 184 ? -22.734 16.594 13.984 1 98.69 184 GLY A N 1
ATOM 1430 C CA . GLY A 1 184 ? -23.266 15.242 13.969 1 98.69 184 GLY A CA 1
ATOM 1431 C C . GLY A 1 184 ? -24.766 15.203 13.812 1 98.69 184 GLY A C 1
ATOM 1432 O O . GLY A 1 184 ? -25.297 14.367 13.07 1 98.69 184 GLY A O 1
ATOM 1433 N N . GLU A 1 185 ? -25.453 16.094 14.531 1 98.62 185 GLU A N 1
ATOM 1434 C CA . GLU A 1 185 ? -26.906 16.156 14.453 1 98.62 185 GLU A CA 1
ATOM 1435 C C . GLU A 1 185 ? -27.375 16.531 13.047 1 98.62 185 GLU A C 1
ATOM 1437 O O . GLU A 1 185 ? -28.344 15.969 12.539 1 98.62 185 GLU A O 1
ATOM 1442 N N . ILE A 1 186 ? -26.688 17.469 12.453 1 98.69 186 ILE A N 1
ATOM 1443 C CA . ILE A 1 186 ? -27 17.875 11.086 1 98.69 186 ILE A CA 1
ATOM 1444 C C . ILE A 1 186 ? -26.797 16.688 10.141 1 98.69 186 ILE A C 1
ATOM 1446 O O . ILE A 1 186 ? -27.625 16.406 9.281 1 98.69 186 ILE A O 1
ATOM 1450 N N . ALA A 1 187 ? -25.672 15.977 10.312 1 98.69 187 ALA A N 1
ATOM 1451 C CA . ALA A 1 187 ? -25.406 14.812 9.477 1 98.69 187 ALA A CA 1
ATOM 1452 C C . ALA A 1 187 ? -26.5 13.758 9.625 1 98.69 187 ALA A C 1
ATOM 1454 O O . ALA A 1 187 ? -26.953 13.195 8.625 1 98.69 187 ALA A O 1
ATOM 1455 N N . CYS A 1 188 ? -26.938 13.492 10.836 1 98.56 188 CYS A N 1
ATOM 1456 C CA . CYS A 1 188 ? -27.984 12.516 11.102 1 98.56 188 CYS A CA 1
ATOM 1457 C C . CYS A 1 188 ? -29.312 12.961 10.5 1 98.56 188 CYS A C 1
ATOM 1459 O O . CYS A 1 188 ? -30.016 12.164 9.867 1 98.56 188 CYS A O 1
ATOM 1461 N N . LYS A 1 189 ? -29.594 14.234 10.742 1 98.5 189 LYS A N 1
ATOM 1462 C CA . LYS A 1 189 ? -30.844 14.797 10.227 1 98.5 189 LYS A CA 1
ATOM 1463 C C . LYS A 1 189 ? -30.953 14.586 8.719 1 98.5 189 LYS A C 1
ATOM 1465 O O . LYS A 1 189 ? -32.031 14.281 8.211 1 98.5 189 LYS A O 1
ATOM 1470 N N . HIS A 1 190 ? -29.875 14.695 8.031 1 98.56 190 HIS A N 1
ATOM 1471 C CA . HIS A 1 190 ? -29.891 14.648 6.57 1 98.56 190 HIS A CA 1
ATOM 1472 C C . HIS A 1 190 ? -29.344 13.32 6.062 1 98.56 190 HIS A C 1
ATOM 1474 O O . HIS A 1 190 ? -29.141 13.148 4.855 1 98.56 190 HIS A O 1
ATOM 1480 N N . ARG A 1 191 ? -29.125 12.328 6.93 1 98.19 191 ARG A N 1
ATOM 1481 C CA . ARG A 1 191 ? -28.656 10.984 6.625 1 98.19 191 ARG A CA 1
ATOM 1482 C C . ARG A 1 191 ? -27.344 11.023 5.848 1 98.19 191 ARG A C 1
ATOM 1484 O O . ARG A 1 191 ? -27.203 10.344 4.824 1 98.19 191 ARG A O 1
ATOM 1491 N N . LEU A 1 192 ? -26.391 11.891 6.238 1 98.88 192 LEU A N 1
ATOM 1492 C CA . LEU A 1 192 ? -25.062 12.016 5.617 1 98.88 192 LEU A CA 1
ATOM 1493 C C . LEU A 1 192 ? -24.047 11.156 6.34 1 98.88 192 LEU A C 1
ATOM 1495 O O . LEU A 1 192 ? -24.094 11.016 7.562 1 98.88 192 LEU A O 1
ATOM 1499 N N . ILE A 1 193 ? -23.109 10.609 5.598 1 98.88 193 ILE A N 1
ATOM 1500 C CA . ILE A 1 193 ? -21.938 9.953 6.18 1 98.88 193 ILE A CA 1
ATOM 1501 C C . ILE A 1 193 ? -20.969 11.008 6.711 1 98.88 193 ILE A C 1
ATOM 1503 O O . ILE A 1 193 ? -20.75 12.039 6.074 1 98.88 193 ILE A O 1
ATOM 1507 N N . ILE A 1 194 ? -20.422 10.773 7.887 1 98.94 194 ILE A N 1
ATOM 1508 C CA . ILE A 1 194 ? -19.344 11.602 8.406 1 98.94 194 ILE A CA 1
ATOM 1509 C C . ILE A 1 194 ? -18 10.891 8.219 1 98.94 194 ILE A C 1
ATOM 1511 O O . ILE A 1 194 ? -17.766 9.836 8.805 1 98.94 194 ILE A O 1
ATOM 1515 N N . LEU A 1 195 ? -17.188 11.367 7.367 1 98.94 195 LEU A N 1
ATOM 1516 C CA . LEU A 1 195 ? -15.781 10.992 7.348 1 98.94 195 LEU A CA 1
ATOM 1517 C C . LEU A 1 195 ? -15 11.75 8.414 1 98.94 195 LEU A C 1
ATOM 1519 O O . LEU A 1 195 ? -14.859 12.969 8.344 1 98.94 195 LEU A O 1
ATOM 1523 N N . SER A 1 196 ? -14.555 11.086 9.398 1 98.94 196 SER A N 1
ATOM 1524 C CA . SER A 1 196 ? -13.812 11.719 10.484 1 98.94 196 SER A CA 1
ATOM 1525 C C . SER A 1 196 ? -12.32 11.414 10.383 1 98.94 196 SER A C 1
ATOM 1527 O O . SER A 1 196 ? -11.867 10.352 10.812 1 98.94 196 SER A O 1
ATOM 1529 N N . ASP A 1 197 ? -11.57 12.312 9.883 1 98.88 197 ASP A N 1
ATOM 1530 C CA . ASP A 1 197 ? -10.117 12.188 9.867 1 98.88 197 ASP A CA 1
ATOM 1531 C C . ASP A 1 197 ? -9.516 12.609 11.211 1 98.88 197 ASP A C 1
ATOM 1533 O O . ASP A 1 197 ? -9.547 13.789 11.562 1 98.88 197 ASP A O 1
ATOM 1537 N N . GLU A 1 198 ? -8.922 11.68 11.844 1 98.69 198 GLU A N 1
ATOM 1538 C CA . GLU A 1 198 ? -8.422 11.938 13.188 1 98.69 198 GLU A CA 1
ATOM 1539 C C . GLU A 1 198 ? -6.914 11.727 13.266 1 98.69 198 GLU A C 1
ATOM 1541 O O . GLU A 1 198 ? -6.391 11.32 14.312 1 98.69 198 GLU A O 1
ATOM 1546 N N . ILE A 1 199 ? -6.223 11.977 12.156 1 98.12 199 ILE A N 1
ATOM 1547 C CA . ILE A 1 199 ? -4.785 11.758 12.031 1 98.12 199 ILE A CA 1
ATOM 1548 C C . ILE A 1 199 ? -4.043 12.641 13.039 1 98.12 199 ILE A C 1
ATOM 1550 O O . ILE A 1 199 ? -2.973 12.266 13.523 1 98.12 199 ILE A O 1
ATOM 1554 N N . TRP A 1 200 ? -4.625 13.781 13.438 1 98.56 200 TRP A N 1
ATOM 1555 C CA . TRP A 1 200 ? -3.979 14.766 14.297 1 98.56 200 TRP A CA 1
ATOM 1556 C C . TRP A 1 200 ? -4.496 14.656 15.727 1 98.56 200 TRP A C 1
ATOM 1558 O O . TRP A 1 200 ? -4.145 15.469 16.594 1 98.56 200 TRP A O 1
ATOM 1568 N N . SER A 1 201 ? -5.27 13.625 16 1 98.19 201 SER A N 1
ATOM 1569 C CA . SER A 1 201 ? -6.059 13.586 17.234 1 98.19 201 SER A CA 1
ATOM 1570 C C . SER A 1 201 ? -5.164 13.516 18.453 1 98.19 201 SER A C 1
ATOM 1572 O O . SER A 1 201 ? -5.562 13.922 19.547 1 98.19 201 SER A O 1
ATOM 1574 N N . ASP A 1 202 ? -3.951 13.031 18.312 1 98.25 202 ASP A N 1
ATOM 1575 C CA . ASP A 1 202 ? -3.031 12.906 19.438 1 98.25 202 ASP A CA 1
ATOM 1576 C C . ASP A 1 202 ? -2.332 14.234 19.734 1 98.25 202 ASP A C 1
ATOM 1578 O O . ASP A 1 202 ? -1.731 14.406 20.797 1 98.25 202 ASP A O 1
ATOM 1582 N N . ILE A 1 203 ? -2.338 15.117 18.797 1 98.62 203 ILE A N 1
ATOM 1583 C CA . ILE A 1 203 ? -1.574 16.359 18.906 1 98.62 203 ILE A CA 1
ATOM 1584 C C . ILE A 1 203 ? -2.512 17.5 19.25 1 98.62 203 ILE A C 1
ATOM 1586 O O . ILE A 1 203 ? -2.914 18.266 18.375 1 98.62 203 ILE A O 1
ATOM 1590 N N . VAL A 1 204 ? -2.795 17.688 20.453 1 98.56 204 VAL A N 1
ATOM 1591 C CA . VAL A 1 204 ? -3.643 18.734 21.016 1 98.56 204 VAL A CA 1
ATOM 1592 C C . VAL A 1 204 ? -2.955 19.359 22.234 1 98.56 204 VAL A C 1
ATOM 1594 O O . VAL A 1 204 ? -2.424 18.656 23.094 1 98.56 204 VAL A O 1
ATOM 1597 N N . TYR A 1 205 ? -2.955 20.625 22.312 1 98.31 205 TYR A N 1
ATOM 1598 C CA . TYR A 1 205 ? -2.184 21.328 23.344 1 98.31 205 TYR A CA 1
ATOM 1599 C C . TYR A 1 205 ? -3.074 21.734 24.5 1 98.31 205 TYR A C 1
ATOM 1601 O O . TYR A 1 205 ? -4.242 22.078 24.312 1 98.31 205 TYR A O 1
ATOM 1609 N N . THR A 1 206 ? -2.443 21.688 25.656 1 96.19 206 THR A N 1
ATOM 1610 C CA . THR A 1 206 ? -3.15 22.203 26.828 1 96.19 206 THR A CA 1
ATOM 1611 C C . THR A 1 206 ? -3.52 23.672 26.625 1 96.19 206 THR A C 1
ATOM 1613 O O . THR A 1 206 ? -2.701 24.469 26.141 1 96.19 206 THR A O 1
ATOM 1616 N N . PRO A 1 207 ? -4.801 24.047 26.906 1 96.56 207 PRO A N 1
ATOM 1617 C CA . PRO A 1 207 ? -5.805 23.312 27.688 1 96.56 207 PRO A CA 1
ATOM 1618 C C . PRO A 1 207 ? -6.867 22.656 26.812 1 96.56 207 PRO A C 1
ATOM 1620 O O . PRO A 1 207 ? -7.875 22.156 27.328 1 96.56 207 PRO A O 1
ATOM 1623 N N . TYR A 1 208 ? -6.668 22.719 25.547 1 96.44 208 TYR A N 1
ATOM 1624 C CA . TYR A 1 208 ? -7.691 22.203 24.641 1 96.44 208 TYR A CA 1
ATOM 1625 C C . TYR A 1 208 ? -7.82 20.688 24.781 1 96.44 208 TYR A C 1
ATOM 1627 O O . TYR A 1 208 ? -6.867 20.016 25.172 1 96.44 208 TYR A O 1
ATOM 1635 N N . GLN A 1 209 ? -9.016 20.234 24.516 1 96.12 209 GLN A N 1
ATOM 1636 C CA . GLN A 1 209 ? -9.312 18.812 24.625 1 96.12 209 GLN A CA 1
ATOM 1637 C C . GLN A 1 209 ? -9.883 18.281 23.312 1 96.12 209 GLN A C 1
ATOM 1639 O O . GLN A 1 209 ? -10.695 18.938 22.672 1 96.12 209 GLN A O 1
ATOM 1644 N N . TYR A 1 210 ? -9.406 17.125 23 1 98.06 210 TYR A N 1
ATOM 1645 C CA . TYR A 1 210 ? -9.914 16.484 21.781 1 98.06 210 TYR A CA 1
ATOM 1646 C C . TYR A 1 210 ? -11.141 15.633 22.094 1 98.06 210 TYR A C 1
ATOM 1648 O O . TYR A 1 210 ? -11.195 14.953 23.109 1 98.06 210 TYR A O 1
ATOM 1656 N N . THR A 1 211 ? -12.117 15.703 21.219 1 98.38 211 THR A N 1
ATOM 1657 C CA . THR A 1 211 ? -13.297 14.852 21.234 1 98.38 211 THR A CA 1
ATOM 1658 C C . THR A 1 211 ? -13.516 14.203 19.875 1 98.38 211 THR A C 1
ATOM 1660 O O . THR A 1 211 ? -13.555 14.891 18.859 1 98.38 211 THR A O 1
ATOM 1663 N N . SER A 1 212 ? -13.586 12.867 19.875 1 98.75 212 SER A N 1
ATOM 1664 C CA . SER A 1 212 ? -13.977 12.195 18.641 1 98.75 212 SER A CA 1
ATOM 1665 C C . SER A 1 212 ? -15.484 12.281 18.406 1 98.75 212 SER A C 1
ATOM 1667 O O . SER A 1 212 ? -16.266 11.984 19.312 1 98.75 212 SER A O 1
ATOM 1669 N N . ILE A 1 213 ? -15.859 12.602 17.266 1 98.81 213 ILE A N 1
ATOM 1670 C CA . ILE A 1 213 ? -17.281 12.805 16.969 1 98.81 213 ILE A CA 1
ATOM 1671 C C . ILE A 1 213 ? -18.031 11.5 17.156 1 98.81 213 ILE A C 1
ATOM 1673 O O . ILE A 1 213 ? -19.203 11.5 17.547 1 98.81 213 ILE A O 1
ATOM 1677 N N . ALA A 1 214 ? -17.359 10.352 16.953 1 98.69 214 ALA A N 1
ATOM 1678 C CA . ALA A 1 214 ? -17.984 9.039 17.062 1 98.69 214 ALA A CA 1
ATOM 1679 C C . ALA A 1 214 ? -18.266 8.68 18.516 1 98.69 214 ALA A C 1
ATOM 1681 O O . ALA A 1 214 ? -19 7.73 18.797 1 98.69 214 ALA A O 1
ATOM 1682 N N . SER A 1 215 ? -17.781 9.445 19.438 1 98.56 215 SER A N 1
ATOM 1683 C CA . SER A 1 215 ? -17.984 9.156 20.859 1 98.56 215 SER A CA 1
ATOM 1684 C C . SER A 1 215 ? -19.266 9.805 21.375 1 98.56 215 SER A C 1
ATOM 1686 O O . SER A 1 215 ? -19.719 9.492 22.469 1 98.56 215 SER A O 1
ATOM 1688 N N . LEU A 1 216 ? -19.922 10.633 20.641 1 98.5 216 LEU A N 1
ATOM 1689 C CA . LEU A 1 216 ? -20.906 11.578 21.156 1 98.5 216 LEU A CA 1
ATOM 1690 C C . LEU A 1 216 ? -22.266 10.898 21.344 1 98.5 216 LEU A C 1
ATOM 1692 O O . LEU A 1 216 ? -22.969 11.188 22.312 1 98.5 216 LEU A O 1
ATOM 1696 N N . SER A 1 217 ? -22.688 10.109 20.406 1 97.88 217 SER A N 1
ATOM 1697 C CA . SER A 1 217 ? -23.922 9.336 20.5 1 97.88 217 SER A CA 1
ATOM 1698 C C . SER A 1 217 ? -23.906 8.141 19.562 1 97.88 217 SER A C 1
ATOM 1700 O O . SER A 1 217 ? -23.125 8.102 18.625 1 97.88 217 SER A O 1
ATOM 1702 N N . GLU A 1 218 ? -24.734 7.184 19.828 1 97.88 218 GLU A N 1
ATOM 1703 C CA . GLU A 1 218 ? -24.828 6 18.969 1 97.88 218 GLU A CA 1
ATOM 1704 C C . GLU A 1 218 ? -25.297 6.375 17.562 1 97.88 218 GLU A C 1
ATOM 1706 O O . GLU A 1 218 ? -24.797 5.82 16.578 1 97.88 218 GLU A O 1
ATOM 1711 N N . GLU A 1 219 ? -26.203 7.316 17.5 1 98.25 219 GLU A N 1
ATOM 1712 C CA . GLU A 1 219 ? -26.734 7.754 16.219 1 98.25 219 GLU A CA 1
ATOM 1713 C C . GLU A 1 219 ? -25.641 8.391 15.359 1 98.25 219 GLU A C 1
ATOM 1715 O O . GLU A 1 219 ? -25.484 8.039 14.188 1 98.25 219 GLU A O 1
ATOM 1720 N N . ILE A 1 220 ? -24.859 9.281 15.945 1 98.75 220 ILE A N 1
ATOM 1721 C CA . ILE A 1 220 ? -23.766 9.945 15.242 1 98.75 220 ILE A CA 1
ATOM 1722 C C . ILE A 1 220 ? -22.688 8.93 14.883 1 98.75 220 ILE A C 1
ATOM 1724 O O . ILE A 1 220 ? -22.172 8.922 13.766 1 98.75 220 ILE A O 1
ATOM 1728 N N . ARG A 1 221 ? -22.391 8.047 15.82 1 98.62 221 ARG A N 1
ATOM 1729 C CA . ARG A 1 221 ? -21.375 7.02 15.641 1 98.62 221 ARG A CA 1
ATOM 1730 C C . ARG A 1 221 ? -21.719 6.113 14.461 1 98.62 221 ARG A C 1
ATOM 1732 O O . ARG A 1 221 ? -20.844 5.773 13.656 1 98.62 221 ARG A O 1
ATOM 1739 N N . ASN A 1 222 ? -22.953 5.73 14.312 1 98 222 ASN A N 1
ATOM 1740 C CA . ASN A 1 222 ? -23.391 4.809 13.281 1 98 222 ASN A CA 1
ATOM 1741 C C . ASN A 1 222 ? -23.312 5.441 11.891 1 98 222 ASN A C 1
ATOM 1743 O O . ASN A 1 222 ? -23.359 4.738 10.883 1 98 222 ASN A O 1
ATOM 1747 N N . GLN A 1 223 ? -23.172 6.789 11.883 1 98.12 223 GLN A N 1
ATOM 1748 C CA . GLN A 1 223 ? -23.016 7.496 10.609 1 98.12 223 GLN A CA 1
ATOM 1749 C C . GLN A 1 223 ? -21.562 7.887 10.375 1 98.12 223 GLN A C 1
ATOM 1751 O O . GLN A 1 223 ? -21.234 8.5 9.352 1 98.12 223 GLN A O 1
ATOM 1756 N N . THR A 1 224 ? -20.703 7.488 11.289 1 98.88 224 THR A N 1
ATOM 1757 C CA . THR A 1 224 ? -19.328 7.977 11.242 1 98.88 224 THR A CA 1
ATOM 1758 C C . THR A 1 224 ? -18.375 6.863 10.82 1 98.88 224 THR A C 1
ATOM 1760 O O . THR A 1 224 ? -18.453 5.746 11.328 1 98.88 224 THR A O 1
ATOM 1763 N N . VAL A 1 225 ? -17.547 7.109 9.844 1 98.94 225 VAL A N 1
ATOM 1764 C CA . VAL A 1 225 ? -16.359 6.312 9.523 1 98.94 225 VAL A CA 1
ATOM 1765 C C . VAL A 1 225 ? -15.102 7.09 9.898 1 98.94 225 VAL A C 1
ATOM 1767 O O . VAL A 1 225 ? -14.914 8.227 9.453 1 98.94 225 VAL A O 1
ATOM 1770 N N . THR A 1 226 ? -14.289 6.488 10.727 1 98.88 226 THR A N 1
ATOM 1771 C CA . THR A 1 226 ? -13.117 7.16 11.266 1 98.88 226 THR A CA 1
ATOM 1772 C C . THR A 1 226 ? -11.844 6.688 10.57 1 98.88 226 THR A C 1
ATOM 1774 O O . THR A 1 226 ? -11.688 5.496 10.297 1 98.88 226 THR A O 1
ATOM 1777 N N . VAL A 1 227 ? -10.977 7.578 10.242 1 98.69 227 VAL A N 1
ATOM 1778 C CA . VAL A 1 227 ? -9.672 7.262 9.688 1 98.69 227 VAL A CA 1
ATOM 1779 C C . VAL A 1 227 ? -8.578 7.871 10.562 1 98.69 227 VAL A C 1
ATOM 1781 O O . VAL A 1 227 ? -8.727 8.984 11.07 1 98.69 227 VAL A O 1
ATOM 1784 N N . THR A 1 228 ? -7.551 7.148 10.773 1 98.5 228 THR A N 1
ATOM 1785 C CA . THR A 1 228 ? -6.383 7.664 11.477 1 98.5 228 THR A CA 1
ATOM 1786 C C . THR A 1 228 ? -5.102 7.055 10.922 1 98.5 228 THR A C 1
ATOM 1788 O O . THR A 1 228 ? -5.145 6.234 10 1 98.5 228 THR A O 1
ATOM 1791 N N . GLY A 1 229 ? -3.971 7.496 11.367 1 97.94 229 GLY A N 1
ATOM 1792 C CA . GLY A 1 229 ? -2.65 7.008 11.008 1 97.94 229 G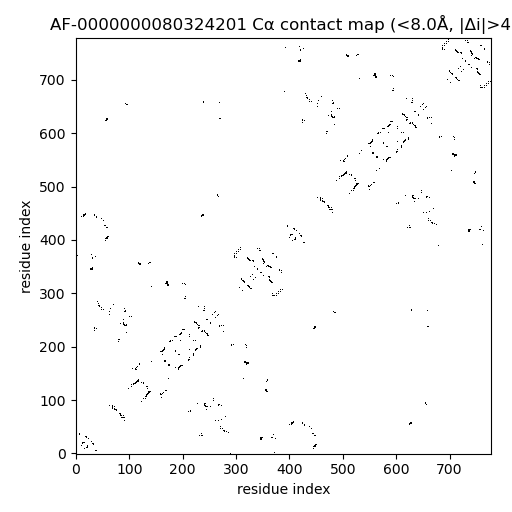LY A CA 1
ATOM 1793 C C . GLY A 1 229 ? -1.608 7.25 12.086 1 97.94 229 GLY A C 1
ATOM 1794 O O . GLY A 1 229 ? -1.938 7.68 13.188 1 97.94 229 GLY A O 1
ATOM 1795 N N . PHE A 1 230 ? -0.38 6.957 11.727 1 98.06 230 PHE A N 1
ATOM 1796 C CA . PHE A 1 230 ? 0.647 6.93 12.758 1 98.06 230 PHE A CA 1
ATOM 1797 C C . PHE A 1 230 ? 1.853 7.766 12.344 1 98.06 230 PHE A C 1
ATOM 1799 O O . PHE A 1 230 ? 2.895 7.73 13 1 98.06 230 PHE A O 1
ATOM 1806 N N . SER A 1 231 ? 1.714 8.469 11.273 1 97.12 231 SER A N 1
ATOM 1807 C CA . SER A 1 231 ? 2.797 9.289 10.742 1 97.12 231 SER A CA 1
ATOM 1808 C C . SER A 1 231 ? 3.023 10.523 11.609 1 97.12 231 SER A C 1
ATOM 1810 O O . SER A 1 231 ? 4.168 10.914 11.859 1 97.12 231 SER A O 1
ATOM 1812 N N . LYS A 1 232 ? 1.903 11.125 12.07 1 98.25 232 LYS A N 1
ATOM 1813 C CA . LYS A 1 232 ? 2.004 12.391 12.789 1 98.25 232 LYS A CA 1
ATOM 1814 C C . LYS A 1 232 ? 2.369 12.164 14.258 1 98.25 232 LYS A C 1
ATOM 1816 O O . LYS A 1 232 ? 3.197 12.883 14.812 1 98.25 232 LYS A O 1
ATOM 1821 N N . SER A 1 233 ? 1.811 11.133 14.805 1 97.94 233 SER A N 1
ATOM 1822 C CA . SER A 1 233 ? 1.984 10.875 16.234 1 97.94 233 SER A CA 1
ATOM 1823 C C . SER A 1 233 ? 3.311 10.172 16.516 1 97.94 233 SER A C 1
ATOM 1825 O O . SER A 1 233 ? 3.906 10.367 17.578 1 97.94 233 SER A O 1
ATOM 1827 N N . TYR A 1 234 ? 3.764 9.344 15.547 1 98.12 234 TYR A N 1
ATOM 1828 C CA . TYR A 1 234 ? 4.859 8.453 15.922 1 98.12 234 TYR A CA 1
ATOM 1829 C C . TYR A 1 234 ? 5.949 8.453 14.859 1 98.12 234 TYR A C 1
ATOM 1831 O O . TYR A 1 234 ? 6.93 7.715 14.969 1 98.12 234 TYR A O 1
ATOM 1839 N N . GLY A 1 235 ? 5.805 9.242 13.82 1 97.25 235 GLY A N 1
ATOM 1840 C CA . GLY A 1 235 ? 6.848 9.375 12.812 1 97.25 235 GLY A CA 1
ATOM 1841 C C . GLY A 1 235 ? 6.98 8.148 11.93 1 97.25 235 GLY A C 1
ATOM 1842 O O . GLY A 1 235 ? 8.094 7.699 11.648 1 97.25 235 GLY A O 1
ATOM 1843 N N . LEU A 1 236 ? 5.848 7.602 11.469 1 97.94 236 LEU A N 1
ATOM 1844 C CA . LEU A 1 236 ? 5.887 6.348 10.727 1 97.94 236 LEU A CA 1
ATOM 1845 C C . LEU A 1 236 ? 5.438 6.559 9.281 1 97.94 236 LEU A C 1
ATOM 1847 O O . LEU A 1 236 ? 4.848 5.66 8.68 1 97.94 236 LEU A O 1
ATOM 1851 N N . ALA A 1 237 ? 5.629 7.762 8.727 1 96.69 237 ALA A N 1
ATOM 1852 C CA . ALA A 1 237 ? 5.098 8.133 7.414 1 96.69 237 ALA A CA 1
ATOM 1853 C C . ALA A 1 237 ? 5.562 7.152 6.34 1 96.69 237 ALA A C 1
ATOM 1855 O O . ALA A 1 237 ? 4.766 6.719 5.5 1 96.69 237 ALA A O 1
ATOM 1856 N N . GLY A 1 238 ? 6.832 6.734 6.371 1 97.38 238 GLY A N 1
ATOM 1857 C CA . GLY A 1 238 ? 7.406 5.883 5.34 1 97.38 238 GLY A CA 1
ATOM 1858 C C . GLY A 1 238 ? 6.93 4.445 5.426 1 97.38 238 GLY A C 1
ATOM 1859 O O . GLY A 1 238 ? 7.121 3.662 4.492 1 97.38 238 GLY A O 1
ATOM 1860 N N . LEU A 1 239 ? 6.301 4.074 6.547 1 98.19 239 LEU A N 1
ATOM 1861 C CA . LEU A 1 239 ? 5.809 2.709 6.723 1 98.19 239 LEU A CA 1
ATOM 1862 C C . LEU A 1 239 ? 4.43 2.543 6.094 1 98.19 239 LEU A C 1
ATOM 1864 O O . LEU A 1 239 ? 3.926 1.423 5.98 1 98.19 239 LEU A O 1
ATOM 1868 N N . ARG A 1 240 ? 3.797 3.658 5.656 1 96.88 240 ARG A N 1
ATOM 1869 C CA . ARG A 1 240 ? 2.523 3.602 4.945 1 96.88 240 ARG A CA 1
ATOM 1870 C C . ARG A 1 240 ? 1.503 2.77 5.719 1 96.88 240 ARG A C 1
ATOM 1872 O O . ARG A 1 240 ? 1.047 1.731 5.234 1 96.88 240 ARG A O 1
ATOM 1879 N N . ILE A 1 241 ? 1.088 3.277 6.859 1 98.25 241 ILE A N 1
ATOM 1880 C CA . ILE A 1 241 ? 0.157 2.498 7.668 1 98.25 241 ILE A CA 1
ATOM 1881 C C . ILE A 1 241 ? -0.86 3.428 8.328 1 98.25 241 ILE A C 1
ATOM 1883 O O . ILE A 1 241 ? -0.491 4.457 8.891 1 98.25 241 ILE A O 1
ATOM 1887 N N . GLY A 1 242 ? -2.086 3.18 8.148 1 98.44 242 GLY A N 1
ATOM 1888 C CA . GLY A 1 242 ? -3.227 3.791 8.812 1 98.44 242 GLY A CA 1
ATOM 1889 C C . GLY A 1 242 ? -4.309 2.795 9.18 1 98.44 242 GLY A C 1
ATOM 1890 O O . GLY A 1 242 ? -4.078 1.583 9.156 1 98.44 242 GLY A O 1
ATOM 1891 N N . ALA A 1 243 ? -5.43 3.26 9.633 1 98.81 243 ALA A N 1
ATOM 1892 C CA . ALA A 1 243 ? -6.566 2.418 9.992 1 98.81 243 ALA A CA 1
ATOM 1893 C C . ALA A 1 243 ? -7.887 3.105 9.648 1 98.81 243 ALA A C 1
ATOM 1895 O O . ALA A 1 243 ? -8.008 4.324 9.773 1 98.81 243 ALA A O 1
ATOM 1896 N N . VAL A 1 244 ? -8.781 2.326 9.195 1 98.81 244 VAL A N 1
ATOM 1897 C CA . VAL A 1 244 ? -10.164 2.754 9.023 1 98.81 244 VAL A CA 1
ATOM 1898 C C . VAL A 1 244 ? -11.062 1.994 9.992 1 98.81 244 VAL A C 1
ATOM 1900 O O . VAL A 1 244 ? -10.883 0.793 10.203 1 98.81 244 VAL A O 1
ATOM 1903 N N . MET A 1 245 ? -11.953 2.688 10.594 1 98.81 245 MET A N 1
ATOM 1904 C CA . MET A 1 245 ? -12.875 2.088 11.555 1 98.81 245 MET A CA 1
ATOM 1905 C C . MET A 1 245 ? -14.312 2.451 11.219 1 98.81 245 MET A C 1
ATOM 1907 O O . MET A 1 245 ? -14.664 3.631 11.164 1 98.81 245 MET A O 1
ATOM 1911 N N . ALA A 1 246 ? -15.078 1.506 10.914 1 98.62 246 ALA A N 1
ATOM 1912 C CA . ALA A 1 246 ? -16.531 1.667 10.852 1 98.62 246 ALA A CA 1
ATOM 1913 C C . ALA A 1 246 ? -17.172 1.418 12.211 1 98.62 246 ALA A C 1
ATOM 1915 O O . ALA A 1 246 ? -16.5 0.951 13.141 1 98.62 246 ALA A O 1
ATOM 1916 N N . SER A 1 247 ? -18.422 1.822 12.32 1 96.75 247 SER A N 1
ATOM 1917 C CA . SER A 1 247 ? -19.109 1.623 13.594 1 96.75 247 SER A CA 1
ATOM 1918 C C . SER A 1 247 ? -20.234 0.611 13.461 1 96.75 247 SER A C 1
ATOM 1920 O O . SER A 1 247 ? -20.969 0.351 14.43 1 96.75 247 SER A O 1
ATOM 1922 N N . ASN A 1 248 ? -20.453 0.071 12.297 1 97.75 248 ASN A N 1
ATOM 1923 C CA . ASN A 1 248 ? -21.469 -0.959 12.062 1 97.75 248 ASN A CA 1
ATOM 1924 C C . ASN A 1 248 ? -21.062 -1.887 10.922 1 97.75 248 ASN A C 1
ATOM 1926 O O . ASN A 1 248 ? -20.156 -1.574 10.148 1 97.75 248 ASN A O 1
ATOM 1930 N N . GLN A 1 249 ? -21.734 -2.996 10.828 1 98.25 249 GLN A N 1
ATOM 1931 C CA . GLN A 1 249 ? -21.375 -4.07 9.906 1 98.25 249 GLN A CA 1
ATOM 1932 C C . GLN A 1 249 ? -21.562 -3.633 8.461 1 98.25 249 GLN A C 1
ATOM 1934 O O . GLN A 1 249 ? -20.734 -3.945 7.602 1 98.25 249 GLN A O 1
ATOM 1939 N N . ALA A 1 250 ? -22.578 -2.941 8.219 1 98.38 250 ALA A N 1
ATOM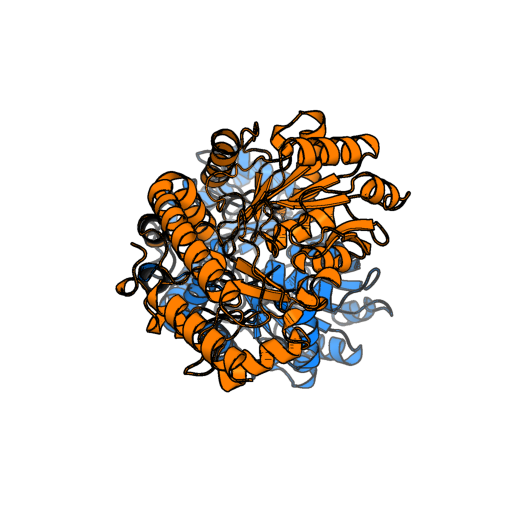 1940 C CA . ALA A 1 250 ? -22.875 -2.541 6.852 1 98.38 250 ALA A CA 1
ATOM 1941 C C . ALA A 1 250 ? -21.781 -1.639 6.289 1 98.38 250 ALA A C 1
ATOM 1943 O O . ALA A 1 250 ? -21.328 -1.833 5.156 1 98.38 250 ALA A O 1
ATOM 1944 N N . HIS A 1 251 ? -21.422 -0.613 7.09 1 98.69 251 HIS A N 1
ATOM 1945 C CA . HIS A 1 251 ? -20.359 0.289 6.66 1 98.69 251 HIS A CA 1
ATOM 1946 C C . HIS A 1 251 ? -19.031 -0.451 6.516 1 98.69 251 HIS A C 1
ATOM 1948 O O . HIS A 1 251 ? -18.281 -0.214 5.566 1 98.69 251 HIS A O 1
ATOM 1954 N N . TYR A 1 252 ? -18.766 -1.372 7.438 1 98.69 252 TYR A N 1
ATOM 1955 C CA . TYR A 1 252 ? -17.547 -2.154 7.363 1 98.69 252 TYR A CA 1
ATOM 1956 C C . TYR A 1 252 ? -17.484 -2.961 6.074 1 98.69 252 TYR A C 1
ATOM 1958 O O . TYR A 1 252 ? -16.469 -2.949 5.371 1 98.69 252 TYR A O 1
ATOM 1966 N N . ASP A 1 253 ? -18.578 -3.68 5.793 1 98.5 253 ASP A N 1
ATOM 1967 C CA . ASP A 1 253 ? -18.625 -4.543 4.617 1 98.5 253 ASP A CA 1
ATOM 1968 C C . ASP A 1 253 ? -18.391 -3.742 3.34 1 98.5 253 ASP A C 1
ATOM 1970 O O . ASP A 1 253 ? -17.656 -4.18 2.451 1 98.5 253 ASP A O 1
ATOM 1974 N N . ARG A 1 254 ? -19 -2.646 3.283 1 98.19 254 ARG A N 1
ATOM 1975 C CA . ARG A 1 254 ? -18.859 -1.785 2.113 1 98.19 254 ARG A CA 1
ATOM 1976 C C . ARG A 1 254 ? -17.422 -1.299 1.951 1 98.19 254 ARG A C 1
ATOM 1978 O O . ARG A 1 254 ? -16.875 -1.352 0.854 1 98.19 254 ARG A O 1
ATOM 1985 N N . LEU A 1 255 ? -16.875 -0.82 3.035 1 98.62 255 LEU A N 1
ATOM 1986 C CA . LEU A 1 255 ? -15.5 -0.329 3.023 1 98.62 255 LEU A CA 1
ATOM 1987 C C . LEU A 1 255 ? -14.531 -1.44 2.639 1 98.62 255 LEU A C 1
ATOM 1989 O O . LEU A 1 255 ? -13.648 -1.237 1.8 1 98.62 255 LEU A O 1
ATOM 1993 N N . PHE A 1 256 ? -14.68 -2.564 3.221 1 97.88 256 PHE A N 1
ATOM 1994 C CA . PHE A 1 256 ? -13.766 -3.68 2.984 1 97.88 256 PHE A CA 1
ATOM 1995 C C . PHE A 1 256 ? -13.867 -4.164 1.543 1 97.88 256 PHE A C 1
ATOM 1997 O O . PHE A 1 256 ? -12.859 -4.48 0.917 1 97.88 256 PHE A O 1
ATOM 2004 N N . GLU A 1 257 ? -15.047 -4.207 1.054 1 96.38 257 GLU A N 1
ATOM 2005 C CA . GLU A 1 257 ? -15.258 -4.621 -0.329 1 96.38 257 GLU A CA 1
ATOM 2006 C C . GLU A 1 257 ? -14.531 -3.693 -1.301 1 96.38 257 GLU A C 1
ATOM 2008 O O . GLU A 1 257 ? -13.789 -4.156 -2.17 1 96.38 257 GLU A O 1
ATOM 2013 N N . VAL A 1 258 ? -14.664 -2.418 -1.115 1 95.75 258 VAL A N 1
ATOM 2014 C CA . VAL A 1 258 ? -14.109 -1.468 -2.07 1 95.75 258 VAL A CA 1
ATOM 2015 C C . VAL A 1 258 ? -12.602 -1.354 -1.86 1 95.75 258 VAL A C 1
ATOM 2017 O O . VAL A 1 258 ? -11.875 -0.887 -2.744 1 95.75 258 VAL A O 1
ATOM 2020 N N . SER A 1 259 ? -12.086 -1.77 -0.704 1 96.12 259 SER A N 1
ATOM 2021 C CA . SER A 1 259 ? -10.656 -1.717 -0.409 1 96.12 259 SER A CA 1
ATOM 2022 C C . SER A 1 259 ? -9.875 -2.691 -1.285 1 96.12 259 SER A C 1
ATOM 2024 O O . SER A 1 259 ? -8.664 -2.537 -1.469 1 96.12 259 SER A O 1
ATOM 2026 N N . LEU A 1 260 ? -10.57 -3.785 -1.719 1 95.19 260 LEU A N 1
ATOM 2027 C CA . LEU A 1 260 ? -10 -4.859 -2.523 1 95.19 260 LEU A CA 1
ATOM 2028 C C . LEU A 1 260 ? -8.969 -5.652 -1.721 1 95.19 260 LEU A C 1
ATOM 2030 O O . LEU A 1 260 ? -8.141 -6.355 -2.297 1 95.19 260 LEU A O 1
ATOM 2034 N N . HIS A 1 261 ? -8.992 -5.551 -0.4 1 94.19 261 HIS A N 1
ATOM 2035 C CA . HIS A 1 261 ? -8.086 -6.281 0.481 1 94.19 261 HIS A CA 1
ATOM 2036 C C . HIS A 1 261 ? -8.297 -7.789 0.357 1 94.19 261 HIS A C 1
ATOM 2038 O O . HIS A 1 261 ? -7.348 -8.562 0.492 1 94.19 261 HIS A O 1
ATOM 2044 N N . GLY A 1 262 ? -9.5 -8.141 0.042 1 91.56 262 GLY A N 1
ATOM 2045 C CA . GLY A 1 262 ? -9.82 -9.555 -0.055 1 91.56 262 GLY A CA 1
ATOM 2046 C C . GLY A 1 262 ? -9.141 -10.234 -1.231 1 91.56 262 GLY A C 1
ATOM 2047 O O . GLY A 1 262 ? -8.984 -11.461 -1.238 1 91.56 262 GLY A O 1
ATOM 2048 N N . SER A 1 263 ? -8.703 -9.523 -2.246 1 88.75 263 SER A N 1
ATOM 2049 C CA . SER A 1 263 ? -8.109 -10.055 -3.467 1 88.75 263 SER A CA 1
ATOM 2050 C C . SER A 1 263 ? -6.594 -9.938 -3.443 1 88.75 263 SER A C 1
ATOM 2052 O O . SER A 1 263 ? -5.922 -10.281 -4.418 1 88.75 263 SER A O 1
ATOM 2054 N N . THR A 1 264 ? -5.996 -9.414 -2.486 1 87.25 264 THR A N 1
ATOM 2055 C CA . THR A 1 264 ? -4.566 -9.172 -2.309 1 87.25 264 THR A CA 1
ATOM 2056 C C . THR A 1 264 ? -4.094 -8.039 -3.217 1 87.25 264 THR A C 1
ATOM 2058 O O . THR A 1 264 ? -2.895 -7.77 -3.305 1 87.25 264 THR A O 1
ATOM 2061 N N . ILE A 1 265 ? -5.07 -7.41 -3.953 1 92.69 265 ILE A N 1
ATOM 2062 C CA . ILE A 1 265 ? -4.688 -6.219 -4.699 1 92.69 265 ILE A CA 1
ATOM 2063 C C . ILE A 1 265 ? -4.125 -5.168 -3.744 1 92.69 265 ILE A C 1
ATOM 2065 O O . ILE A 1 265 ? -3.041 -4.625 -3.979 1 92.69 265 ILE A O 1
ATOM 2069 N N . HIS A 1 266 ? -4.91 -4.988 -2.67 1 92 266 HIS A N 1
ATOM 2070 C CA . HIS A 1 266 ? -4.422 -4.129 -1.595 1 92 266 HIS A CA 1
ATOM 2071 C C . HIS A 1 266 ? -4.211 -4.922 -0.309 1 92 266 HIS A C 1
ATOM 2073 O O . HIS A 1 266 ? -4.613 -6.082 -0.218 1 92 266 HIS A O 1
ATOM 2079 N N . GLY A 1 267 ? -3.578 -4.336 0.573 1 93.38 267 GLY A N 1
ATOM 2080 C CA . GLY A 1 267 ? -3.287 -4.902 1.882 1 93.38 267 GLY A CA 1
ATOM 2081 C C . GLY A 1 267 ? -2.213 -4.137 2.635 1 93.38 267 GLY A C 1
ATOM 2082 O O . GLY A 1 267 ? -1.365 -3.484 2.023 1 93.38 267 GLY A O 1
ATOM 2083 N N . ALA A 1 268 ? -2.264 -4.301 3.889 1 95.44 268 ALA A N 1
ATOM 2084 C CA . ALA A 1 268 ? -1.298 -3.561 4.695 1 95.44 268 ALA A CA 1
ATOM 2085 C C . ALA A 1 268 ? -0.041 -4.387 4.945 1 95.44 268 ALA A C 1
ATOM 2087 O O . ALA A 1 268 ? -0.121 -5.598 5.168 1 95.44 268 ALA A O 1
ATOM 2088 N N . ASN A 1 269 ? 1.088 -3.754 4.875 1 97.81 269 ASN A N 1
ATOM 2089 C CA . ASN A 1 269 ? 2.393 -4.348 5.148 1 97.81 269 ASN A CA 1
ATOM 2090 C C . ASN A 1 269 ? 2.471 -4.906 6.562 1 97.81 269 ASN A C 1
ATOM 2092 O O . ASN A 1 269 ? 2.082 -4.234 7.523 1 97.81 269 ASN A O 1
ATOM 2096 N N . ILE A 1 270 ? 2.965 -6.105 6.715 1 98.25 270 ILE A N 1
ATOM 2097 C CA . ILE A 1 270 ? 2.932 -6.773 8.008 1 98.25 270 ILE A CA 1
ATOM 2098 C C . ILE A 1 270 ? 3.881 -6.066 8.977 1 98.25 270 ILE A C 1
ATOM 2100 O O . ILE A 1 270 ? 3.582 -5.938 10.164 1 98.25 270 ILE A O 1
ATOM 2104 N N . LEU A 1 271 ? 5.055 -5.594 8.516 1 98.81 271 LEU A N 1
ATOM 2105 C CA . LEU A 1 271 ? 6 -4.906 9.383 1 98.81 271 LEU A CA 1
ATOM 2106 C C . LEU A 1 271 ? 5.43 -3.574 9.867 1 98.81 271 LEU A C 1
ATOM 2108 O O . LEU A 1 271 ? 5.688 -3.152 10.992 1 98.81 271 LEU A O 1
ATOM 2112 N N . SER A 1 272 ? 4.688 -2.908 8.984 1 98.81 272 SER A N 1
ATOM 2113 C CA . SER A 1 272 ? 4.047 -1.651 9.352 1 98.81 272 SER A CA 1
ATOM 2114 C C . SER A 1 272 ? 3.012 -1.86 10.453 1 98.81 272 SER A C 1
ATOM 2116 O O . SER A 1 272 ? 2.877 -1.028 11.352 1 98.81 272 SER A O 1
ATOM 2118 N N . GLN A 1 273 ? 2.275 -2.934 10.336 1 98.88 273 GLN A N 1
ATOM 2119 C CA . GLN A 1 273 ? 1.284 -3.246 11.359 1 98.88 273 GLN A CA 1
ATOM 2120 C C . GLN A 1 273 ? 1.952 -3.537 12.695 1 98.88 273 GLN A C 1
ATOM 2122 O O . GLN A 1 273 ? 1.468 -3.104 13.75 1 98.88 273 GLN A O 1
ATOM 2127 N N . VAL A 1 274 ? 3.084 -4.262 12.664 1 98.88 274 VAL A N 1
ATOM 2128 C CA . VAL A 1 274 ? 3.857 -4.551 13.867 1 98.88 274 VAL A CA 1
ATOM 2129 C C . VAL A 1 274 ? 4.34 -3.248 14.492 1 98.88 274 VAL A C 1
ATOM 2131 O O . VAL A 1 274 ? 4.215 -3.055 15.703 1 98.88 274 VAL A O 1
ATOM 2134 N N . ALA A 1 275 ? 4.805 -2.375 13.664 1 98.88 275 ALA A N 1
ATOM 2135 C CA . ALA A 1 275 ? 5.316 -1.086 14.125 1 98.88 275 ALA A CA 1
ATOM 2136 C C . ALA A 1 275 ? 4.207 -0.261 14.773 1 98.88 275 ALA A C 1
ATOM 2138 O O . ALA A 1 275 ? 4.387 0.267 15.875 1 98.88 275 ALA A O 1
ATOM 2139 N N . ALA A 1 276 ? 3.094 -0.143 14.102 1 98.88 276 ALA A N 1
ATOM 2140 C CA . ALA A 1 276 ? 1.974 0.653 14.602 1 98.88 276 ALA A CA 1
ATOM 2141 C C . ALA A 1 276 ? 1.429 0.08 15.906 1 98.88 276 ALA A C 1
ATOM 2143 O O . ALA A 1 276 ? 1.081 0.828 16.828 1 98.88 276 ALA A O 1
ATOM 2144 N N . THR A 1 277 ? 1.353 -1.27 15.961 1 98.88 277 THR A N 1
ATOM 2145 C CA . THR A 1 277 ? 0.902 -1.945 17.172 1 98.88 277 THR A CA 1
ATOM 2146 C C . THR A 1 277 ? 1.798 -1.589 18.359 1 98.88 277 THR A C 1
ATOM 2148 O O . THR A 1 277 ? 1.306 -1.242 19.438 1 98.88 277 THR A O 1
ATOM 2151 N N . THR A 1 278 ? 3.08 -1.639 18.141 1 98.94 278 THR A N 1
ATOM 2152 C CA . THR A 1 278 ? 4.047 -1.315 19.172 1 98.94 278 THR A CA 1
ATOM 2153 C C . THR A 1 278 ? 3.959 0.159 19.562 1 98.94 278 THR A C 1
ATOM 2155 O O . THR A 1 278 ? 4.027 0.504 20.734 1 98.94 278 THR A O 1
ATOM 2158 N N . ALA A 1 279 ? 3.799 1.022 18.594 1 98.88 279 ALA A N 1
ATOM 2159 C CA . ALA A 1 279 ? 3.656 2.451 18.844 1 98.88 279 ALA A CA 1
ATOM 2160 C C . ALA A 1 279 ? 2.502 2.721 19.812 1 98.88 279 ALA A C 1
ATOM 2162 O O . ALA A 1 279 ? 2.66 3.457 20.797 1 98.88 279 ALA A O 1
ATOM 2163 N N . LEU A 1 280 ? 1.387 2.09 19.578 1 98.75 280 LEU A N 1
ATOM 2164 C CA . LEU A 1 280 ? 0.177 2.316 20.375 1 98.75 280 LEU A CA 1
ATOM 2165 C C . LEU A 1 280 ? 0.32 1.729 21.766 1 98.75 280 LEU A C 1
ATOM 2167 O O . LEU A 1 280 ? -0.147 2.322 22.75 1 98.75 280 LEU A O 1
ATOM 2171 N N . ASN A 1 281 ? 0.981 0.62 21.875 1 98.62 281 ASN A N 1
ATOM 2172 C CA . ASN A 1 281 ? 0.951 -0.149 23.109 1 98.62 281 ASN A CA 1
ATOM 2173 C C . ASN A 1 281 ? 2.115 0.219 24.031 1 98.62 281 ASN A C 1
ATOM 2175 O O . ASN A 1 281 ? 2.021 0.069 25.25 1 98.62 281 ASN A O 1
ATOM 2179 N N . GLU A 1 282 ? 3.213 0.705 23.422 1 98.62 282 GLU A N 1
ATOM 2180 C CA . GLU A 1 282 ? 4.426 0.755 24.234 1 98.62 282 GLU A CA 1
ATOM 2181 C C . GLU A 1 282 ? 5.066 2.139 24.188 1 98.62 282 GLU A C 1
ATOM 2183 O O . GLU A 1 282 ? 5.965 2.443 24.984 1 98.62 282 GLU A O 1
ATOM 2188 N N . CYS A 1 283 ? 4.559 3.01 23.359 1 98.56 283 CYS A N 1
ATOM 2189 C CA . CYS A 1 283 ? 5.375 4.191 23.094 1 98.56 283 CYS A CA 1
ATOM 2190 C C . CYS A 1 283 ? 4.652 5.461 23.531 1 98.56 283 CYS A C 1
ATOM 2192 O O . CYS A 1 283 ? 4.961 6.551 23.062 1 98.56 283 CYS A O 1
ATOM 2194 N N . GLY A 1 284 ? 3.701 5.324 24.453 1 97.94 284 GLY A N 1
ATOM 2195 C CA . GLY A 1 284 ? 2.99 6.484 24.969 1 97.94 284 GLY A CA 1
ATOM 2196 C C . GLY A 1 284 ? 3.912 7.535 25.547 1 97.94 284 GLY A C 1
ATOM 2197 O O . GLY A 1 284 ? 3.65 8.734 25.422 1 97.94 284 GLY A O 1
ATOM 2198 N N . TYR A 1 285 ? 4.996 7.094 26.203 1 98.31 285 TYR A N 1
ATOM 2199 C CA . TYR A 1 285 ? 5.941 8.016 26.812 1 98.31 285 TYR A CA 1
ATOM 2200 C C . TYR A 1 285 ? 6.605 8.898 25.766 1 98.31 285 TYR A C 1
ATOM 2202 O O . TYR A 1 285 ? 6.84 10.086 26.016 1 98.31 285 TYR A O 1
ATOM 2210 N N . TRP A 1 286 ? 6.945 8.328 24.656 1 98.31 286 TRP A N 1
ATOM 2211 C CA . TRP A 1 286 ? 7.566 9.07 23.562 1 98.31 286 TRP A CA 1
ATOM 2212 C C . TRP A 1 286 ? 6.629 10.156 23.047 1 98.31 286 TRP A C 1
ATOM 2214 O O . TRP A 1 286 ? 7.035 11.305 22.859 1 98.31 286 TRP A O 1
ATOM 2224 N N . LEU A 1 287 ? 5.387 9.781 22.828 1 98.5 287 LEU A N 1
ATOM 2225 C CA . LEU A 1 287 ? 4.383 10.727 22.344 1 98.5 287 LEU A CA 1
ATOM 2226 C C . LEU A 1 287 ? 4.16 11.852 23.359 1 98.5 287 LEU A C 1
ATOM 2228 O O . LEU A 1 287 ? 4.051 13.016 22.969 1 98.5 287 LEU A O 1
ATOM 2232 N N . ASP A 1 288 ? 4.074 11.477 24.609 1 98.25 288 ASP A N 1
ATOM 2233 C CA . ASP A 1 288 ? 3.902 12.477 25.656 1 98.25 288 ASP A CA 1
ATOM 2234 C C . ASP A 1 288 ? 5.051 13.484 25.656 1 98.25 288 ASP A C 1
ATOM 2236 O O . ASP A 1 288 ? 4.828 14.688 25.766 1 98.25 288 ASP A O 1
ATOM 2240 N N . GLY A 1 289 ? 6.258 12.938 25.594 1 98.38 289 GLY A N 1
ATOM 2241 C CA . GLY A 1 289 ? 7.414 13.812 25.5 1 98.38 289 GLY A CA 1
ATOM 2242 C C . GLY A 1 289 ? 7.395 14.695 24.266 1 98.38 289 GLY A C 1
ATOM 2243 O O . GLY A 1 289 ? 7.746 15.875 24.328 1 98.38 289 GLY A O 1
ATOM 2244 N N . PHE A 1 290 ? 7.051 14.109 23.172 1 98.38 290 PHE A N 1
ATOM 2245 C CA . PHE A 1 290 ? 6.945 14.844 21.906 1 98.38 290 PHE A CA 1
ATOM 2246 C C . PHE A 1 290 ? 5.945 15.984 22.031 1 98.38 290 PHE A C 1
ATOM 2248 O O . PHE A 1 290 ? 6.195 17.094 21.547 1 98.38 290 PHE A O 1
ATOM 2255 N N . LEU A 1 291 ? 4.82 15.727 22.688 1 98.5 291 LEU A N 1
ATOM 2256 C CA . LEU A 1 291 ? 3.775 16.734 22.859 1 98.5 291 LEU A CA 1
ATOM 2257 C C . LEU A 1 291 ? 4.285 17.906 23.688 1 98.5 291 LEU A C 1
ATOM 2259 O O . LEU A 1 291 ? 3.977 19.062 23.406 1 98.5 291 LEU A O 1
ATOM 2263 N N . VAL A 1 292 ? 5 17.625 24.734 1 98.31 292 VAL A N 1
ATOM 2264 C CA . VAL A 1 292 ? 5.59 18.672 25.547 1 98.31 292 VAL A CA 1
ATOM 2265 C C . VAL A 1 292 ? 6.539 19.516 24.719 1 98.31 292 VAL A C 1
ATOM 2267 O O . VAL A 1 292 ? 6.504 20.75 24.781 1 98.31 292 VAL A O 1
ATOM 2270 N N . HIS A 1 293 ? 7.359 18.828 23.969 1 98.56 293 HIS A N 1
ATOM 2271 C CA . HIS A 1 293 ? 8.281 19.531 23.078 1 98.56 293 HIS A CA 1
ATOM 2272 C C . HIS A 1 293 ? 7.535 20.375 22.062 1 98.56 293 HIS A C 1
ATOM 2274 O O . HIS A 1 293 ? 7.887 21.547 21.844 1 98.56 293 HIS A O 1
ATOM 2280 N N . LEU A 1 294 ? 6.512 19.812 21.469 1 98.69 294 LEU A N 1
ATOM 2281 C CA . LEU A 1 294 ? 5.746 20.5 20.438 1 98.69 294 LEU A CA 1
ATOM 2282 C C . LEU A 1 294 ? 5.094 21.75 21 1 98.69 294 LEU A C 1
ATOM 2284 O O . LEU A 1 294 ? 5.008 22.781 20.312 1 98.69 294 LEU A O 1
ATOM 2288 N N . GLN A 1 295 ? 4.582 21.641 22.156 1 98.5 295 GLN A N 1
ATOM 2289 C CA . GLN A 1 295 ? 3.961 22.812 22.766 1 98.5 295 GLN A CA 1
ATOM 2290 C C . GLN A 1 295 ? 4.973 23.938 22.938 1 98.5 295 GLN A C 1
ATOM 2292 O O . GLN A 1 295 ? 4.652 25.109 22.703 1 98.5 295 GLN A O 1
ATOM 2297 N N . LYS A 1 296 ? 6.156 23.609 23.375 1 98.38 296 LYS A N 1
ATOM 2298 C CA . LYS A 1 296 ? 7.223 24.609 23.5 1 98.38 296 LYS A CA 1
ATOM 2299 C C . LYS A 1 296 ? 7.551 25.219 22.141 1 98.38 296 LYS A C 1
ATOM 2301 O O . LYS A 1 296 ? 7.73 26.438 22.031 1 98.38 296 LYS A O 1
ATOM 2306 N N . MET A 1 297 ? 7.723 24.359 21.094 1 98.62 297 MET A N 1
ATOM 2307 C CA . MET A 1 297 ? 8.023 24.828 19.75 1 98.62 297 MET A CA 1
ATOM 2308 C C . MET A 1 297 ? 6.895 25.703 19.219 1 98.62 297 MET A C 1
ATOM 2310 O O . MET A 1 297 ? 7.141 26.703 18.531 1 98.62 297 MET A O 1
ATOM 2314 N N . ARG A 1 298 ? 5.668 25.266 19.484 1 98.56 298 ARG A N 1
ATOM 2315 C CA . ARG A 1 298 ? 4.5 26.047 19.109 1 98.56 298 ARG A CA 1
ATOM 2316 C C . ARG A 1 298 ? 4.586 27.453 19.703 1 98.56 298 ARG A C 1
ATOM 2318 O O . ARG A 1 298 ? 4.406 28.453 18.984 1 98.56 298 ARG A O 1
ATOM 2325 N N . ASP A 1 299 ? 4.855 27.562 20.969 1 98.62 299 ASP A N 1
ATOM 2326 C CA . ASP A 1 299 ? 4.938 28.859 21.641 1 98.62 299 ASP A CA 1
ATOM 2327 C C . ASP A 1 299 ? 6.059 29.719 21.062 1 98.62 299 ASP A C 1
ATOM 2329 O O . ASP A 1 299 ? 5.891 30.922 20.875 1 98.62 299 ASP A O 1
ATOM 2333 N N . LEU A 1 300 ? 7.156 29.094 20.797 1 98.69 300 LEU A N 1
ATOM 2334 C CA . LEU A 1 300 ? 8.273 29.797 20.172 1 98.69 300 LEU A CA 1
ATOM 2335 C C . LEU A 1 300 ? 7.875 30.328 18.797 1 98.69 300 LEU A C 1
ATOM 2337 O O . LEU A 1 300 ? 8.133 31.484 18.484 1 98.69 300 LEU A O 1
ATOM 2341 N N . ALA A 1 301 ? 7.309 29.5 17.969 1 98.75 301 ALA A N 1
ATOM 2342 C CA . ALA A 1 301 ? 6.895 29.875 16.625 1 98.75 301 ALA A CA 1
ATOM 2343 C C . ALA A 1 301 ? 5.914 31.047 16.672 1 98.75 301 ALA A C 1
ATOM 2345 O O . ALA A 1 301 ? 6.086 32.031 15.945 1 98.75 301 ALA A O 1
ATOM 2346 N N . VAL A 1 302 ? 4.922 30.922 17.516 1 98.62 302 VAL A N 1
ATOM 2347 C CA . VAL A 1 302 ? 3.877 31.922 17.609 1 98.62 302 VAL A CA 1
ATOM 2348 C C . VAL A 1 302 ? 4.484 33.25 18.047 1 98.62 302 VAL A C 1
ATOM 2350 O O . VAL A 1 302 ? 4.18 34.312 17.469 1 98.62 302 VAL A O 1
ATOM 2353 N N . ARG A 1 303 ? 5.305 33.188 19.047 1 98.69 303 ARG A N 1
ATOM 2354 C CA . ARG A 1 303 ? 5.949 34.406 19.562 1 98.69 303 ARG A CA 1
ATOM 2355 C C . ARG A 1 303 ? 6.766 35.094 18.469 1 98.69 303 ARG A C 1
ATOM 2357 O O . ARG A 1 303 ? 6.594 36.281 18.203 1 98.69 303 ARG A O 1
ATOM 2364 N N . GLU A 1 304 ? 7.625 34.344 17.797 1 98.69 304 GLU A N 1
ATOM 2365 C CA . GLU A 1 304 ? 8.539 34.906 16.812 1 98.69 304 GLU A CA 1
ATOM 2366 C C . GLU A 1 304 ? 7.797 35.375 15.562 1 98.69 304 GLU A C 1
ATOM 2368 O O . GLU A 1 304 ? 8.148 36.406 14.961 1 98.69 304 GLU A O 1
ATOM 2373 N N . LEU A 1 305 ? 6.844 34.625 15.133 1 98.81 305 LEU A N 1
ATOM 2374 C CA . LEU A 1 305 ? 6.074 35 13.945 1 98.81 305 LEU A CA 1
ATOM 2375 C C . LEU A 1 305 ? 5.273 36.281 14.195 1 98.81 305 LEU A C 1
ATOM 2377 O O . LEU A 1 305 ? 5.133 37.125 13.305 1 98.81 305 LEU A O 1
ATOM 2381 N N . ASN A 1 306 ? 4.746 36.406 15.398 1 98.62 306 ASN A N 1
ATOM 2382 C CA . ASN A 1 306 ? 3.986 37.594 15.727 1 98.62 306 ASN A CA 1
ATOM 2383 C C . ASN A 1 306 ? 4.898 38.812 15.914 1 98.62 306 ASN A C 1
ATOM 2385 O O . ASN A 1 306 ? 4.438 39.969 15.914 1 98.62 306 ASN A O 1
ATOM 2389 N N . ALA A 1 307 ? 6.156 38.594 16.094 1 98.31 307 ALA A N 1
ATOM 2390 C CA . ALA A 1 307 ? 7.141 39.688 16.172 1 98.31 307 ALA A CA 1
ATOM 2391 C C . ALA A 1 307 ? 7.613 40.062 14.766 1 98.31 307 ALA A C 1
ATOM 2393 O O . ALA A 1 307 ? 8.375 41.031 14.609 1 98.31 307 ALA A O 1
ATOM 2394 N N . THR A 1 308 ? 7.25 39.406 13.789 1 98.62 308 THR A N 1
ATOM 2395 C CA . THR A 1 308 ? 7.598 39.656 12.398 1 98.62 308 THR A CA 1
ATOM 2396 C C . THR A 1 308 ? 6.59 40.625 11.766 1 98.62 308 THR A C 1
ATOM 2398 O O . THR A 1 308 ? 5.383 40.375 11.797 1 98.62 308 THR A O 1
ATOM 2401 N N . GLN A 1 309 ? 7.047 41.625 11.125 1 98.19 309 GLN A N 1
ATOM 2402 C CA . GLN A 1 309 ? 6.191 42.688 10.594 1 98.19 309 GLN A CA 1
ATOM 2403 C C . GLN A 1 309 ? 5.219 42.125 9.555 1 98.19 309 GLN A C 1
ATOM 2405 O O . GLN A 1 309 ? 5.629 41.469 8.609 1 98.19 309 GLN A O 1
ATOM 2410 N N . GLY A 1 310 ? 3.982 42.406 9.82 1 98.25 310 GLY A N 1
ATOM 2411 C CA . GLY A 1 310 ? 2.967 42.031 8.852 1 98.25 310 GLY A CA 1
ATOM 2412 C C . GLY A 1 310 ? 2.43 40.625 9.062 1 98.25 310 GLY A C 1
ATOM 2413 O O . GLY A 1 310 ? 1.479 40.219 8.398 1 98.25 310 GLY A O 1
ATOM 2414 N N . PHE A 1 311 ? 2.996 39.906 9.93 1 98.62 311 PHE A N 1
ATOM 2415 C CA . PHE A 1 311 ? 2.549 38.562 10.242 1 98.62 311 PHE A CA 1
ATOM 2416 C C . PHE A 1 311 ? 1.626 38.562 11.453 1 98.62 311 PHE A C 1
ATOM 2418 O O . PHE A 1 311 ? 1.76 39.406 12.344 1 98.62 311 PHE A O 1
ATOM 2425 N N . LYS A 1 312 ? 0.677 37.719 11.422 1 98.31 312 LYS A N 1
ATOM 2426 C CA . LYS A 1 312 ? -0.172 37.406 12.57 1 98.31 312 LYS A CA 1
ATOM 2427 C C . LYS A 1 312 ? -0.423 35.906 12.688 1 98.31 312 LYS A C 1
ATOM 2429 O O . LYS A 1 312 ? -1.188 35.344 11.898 1 98.31 312 LYS A O 1
ATOM 2434 N N . CYS A 1 313 ? 0.149 35.312 13.625 1 98 313 CYS A N 1
ATOM 2435 C CA . CYS A 1 313 ? 0.029 33.875 13.812 1 98 313 CYS A CA 1
ATOM 2436 C C . CYS A 1 313 ? -0.884 33.562 14.992 1 98 313 CYS A C 1
ATOM 2438 O O . CYS A 1 313 ? -0.569 33.906 16.141 1 98 313 CYS A O 1
ATOM 2440 N N . ILE A 1 314 ? -2.018 32.969 14.648 1 94.44 314 ILE A N 1
ATOM 2441 C CA . ILE A 1 314 ? -2.889 32.469 15.703 1 94.44 314 ILE A CA 1
ATOM 2442 C C . ILE A 1 314 ? -2.33 31.172 16.25 1 94.44 314 ILE A C 1
ATOM 2444 O O . ILE A 1 314 ? -1.964 30.266 15.492 1 94.44 314 ILE A O 1
ATOM 2448 N N . SER A 1 315 ? -2.26 31.109 17.531 1 97 315 SER A N 1
ATOM 2449 C CA . SER A 1 315 ? -1.71 29.922 18.172 1 97 315 SER A CA 1
ATOM 2450 C C . SER A 1 315 ? -2.545 28.688 17.844 1 97 315 SER A C 1
ATOM 2452 O O . SER A 1 315 ? -3.738 28.641 18.141 1 97 315 SER A O 1
ATOM 2454 N N . PRO A 1 316 ? -1.978 27.719 17.188 1 97.69 316 PRO A N 1
ATOM 2455 C CA . PRO A 1 316 ? -2.764 26.516 16.906 1 97.69 316 PRO A CA 1
ATOM 2456 C C . PRO A 1 316 ? -3.137 25.734 18.172 1 97.69 316 PRO A C 1
ATOM 2458 O O . PRO A 1 316 ? -2.332 25.641 19.109 1 97.69 316 PRO A O 1
ATOM 2461 N N . GLU A 1 317 ? -4.363 25.203 18.188 1 97.88 317 GLU A N 1
ATOM 2462 C CA . GLU A 1 317 ? -4.863 24.391 19.312 1 97.88 317 GLU A CA 1
ATOM 2463 C C . GLU A 1 317 ? -4.391 22.953 19.203 1 97.88 317 GLU A C 1
ATOM 2465 O O . GLU A 1 317 ? -4.285 22.25 20.203 1 97.88 317 GLU A O 1
ATOM 2470 N N . GLY A 1 318 ? -4.121 22.5 18.016 1 98.19 318 GLY A N 1
ATOM 2471 C CA . GLY A 1 318 ? -3.611 21.172 17.703 1 98.19 318 GLY A CA 1
ATOM 2472 C C . GLY A 1 318 ? -2.746 21.141 16.469 1 98.19 318 GLY A C 1
ATOM 2473 O O . GLY A 1 318 ? -2.352 22.188 15.945 1 98.19 318 GLY A O 1
ATOM 2474 N N . CYS A 1 319 ? -2.352 19.969 16.016 1 98.38 319 CYS A N 1
ATOM 2475 C CA . CYS A 1 319 ? -1.407 19.781 14.922 1 98.38 319 CYS A CA 1
ATOM 2476 C C . CYS A 1 319 ? -0.021 20.281 15.305 1 98.38 319 CYS A C 1
ATOM 2478 O O . CYS A 1 319 ? 0.237 20.594 16.469 1 98.38 319 CYS A O 1
ATOM 2480 N N . TYR A 1 320 ? 0.939 20.172 14.477 1 98.69 320 TYR A N 1
ATOM 2481 C CA . TYR A 1 320 ? 2.227 20.812 14.727 1 98.69 320 TYR A CA 1
ATOM 2482 C C . TYR A 1 320 ? 2.654 21.656 13.531 1 98.69 320 TYR A C 1
ATOM 2484 O O . TYR A 1 320 ? 3.809 21.578 13.094 1 98.69 320 TYR A O 1
ATOM 2492 N N . VAL A 1 321 ? 1.625 22.406 13.023 1 98.25 321 VAL A N 1
ATOM 2493 C CA . VAL A 1 321 ? 1.816 23.391 11.961 1 98.25 321 VAL A CA 1
ATOM 2494 C C . VAL A 1 321 ? 1.265 24.75 12.406 1 98.25 321 VAL A C 1
ATOM 2496 O O . VAL A 1 321 ? 0.242 24.812 13.094 1 98.25 321 VAL A O 1
ATOM 2499 N N . ALA A 1 322 ? 1.944 25.812 12.031 1 98.12 322 ALA A N 1
ATOM 2500 C CA . ALA A 1 322 ? 1.488 27.188 12.227 1 98.12 322 ALA A CA 1
ATOM 2501 C C . ALA A 1 322 ? 0.954 27.766 10.93 1 98.12 322 ALA A C 1
ATOM 2503 O O . ALA A 1 322 ? 1.648 27.766 9.906 1 98.12 322 ALA A O 1
ATOM 2504 N N . PHE A 1 323 ? -0.27 28.141 10.969 1 98.31 323 PHE A N 1
ATOM 2505 C CA . PHE A 1 323 ? -0.918 28.766 9.828 1 98.31 323 PHE A CA 1
ATOM 2506 C C . PHE A 1 323 ? -0.992 30.281 10.016 1 98.31 323 PHE A C 1
ATOM 2508 O O . PHE A 1 323 ? -1.922 30.797 10.648 1 98.31 323 PHE A O 1
ATOM 2515 N N . THR A 1 324 ? -0.093 31.047 9.398 1 98.5 324 THR A N 1
ATOM 2516 C CA . THR A 1 324 ? 0.192 32.438 9.734 1 98.5 324 THR A CA 1
ATOM 2517 C C . THR A 1 324 ? -0.404 33.375 8.688 1 98.5 324 THR A C 1
ATOM 2519 O O . THR A 1 324 ? -0.146 33.219 7.492 1 98.5 324 THR A O 1
ATOM 2522 N N . ASP A 1 325 ? -1.169 34.312 9.188 1 98.38 325 ASP A N 1
ATOM 2523 C CA . ASP A 1 325 ? -1.693 35.375 8.352 1 98.38 325 ASP A CA 1
ATOM 2524 C C . ASP A 1 325 ? -0.583 36.344 7.93 1 98.38 325 ASP A C 1
ATOM 2526 O O . ASP A 1 325 ? 0.089 36.938 8.781 1 98.38 325 ASP A O 1
ATOM 2530 N N . ILE A 1 326 ? -0.423 36.531 6.684 1 98.56 326 ILE A N 1
ATOM 2531 C CA . ILE A 1 326 ? 0.669 37.344 6.207 1 98.56 326 ILE A CA 1
ATOM 2532 C C . ILE A 1 326 ? 0.102 38.562 5.453 1 98.56 326 ILE A C 1
ATOM 2534 O O . ILE A 1 326 ? 0.833 39.25 4.746 1 98.56 326 ILE A O 1
ATOM 2538 N N . THR A 1 327 ? -1.145 38.781 5.512 1 97.69 327 THR A N 1
ATOM 2539 C CA . THR A 1 327 ? -1.799 39.844 4.742 1 97.69 327 THR A CA 1
ATOM 2540 C C . THR A 1 327 ? -1.244 41.219 5.125 1 97.69 327 THR A C 1
ATOM 2542 O O . THR A 1 327 ? -1.267 42.156 4.316 1 97.69 327 THR A O 1
ATOM 2545 N N . GLY A 1 328 ? -0.765 41.344 6.301 1 98 328 GLY A N 1
ATOM 2546 C CA . GLY A 1 328 ? -0.172 42.594 6.762 1 98 328 GLY A CA 1
ATOM 2547 C C . GLY A 1 328 ? 1.055 43 5.965 1 98 328 GLY A C 1
ATOM 2548 O O . GLY A 1 328 ? 1.483 44.125 6.023 1 98 328 GLY A O 1
ATOM 2549 N N . THR A 1 329 ? 1.647 42.125 5.223 1 97.81 329 THR A N 1
ATOM 2550 C CA . THR A 1 329 ? 2.826 42.406 4.414 1 97.81 329 THR A CA 1
ATOM 2551 C C . THR A 1 329 ? 2.426 43.062 3.092 1 97.81 329 THR A C 1
ATOM 2553 O O . THR A 1 329 ? 3.268 43.625 2.396 1 97.81 329 THR A O 1
ATOM 2556 N N . GLY A 1 330 ? 1.108 42.844 2.721 1 97.75 330 GLY A N 1
ATOM 2557 C CA . GLY A 1 330 ? 0.643 43.344 1.429 1 97.75 330 GLY A CA 1
ATOM 2558 C C . GLY A 1 330 ? 1.033 42.438 0.278 1 97.75 330 GLY A C 1
ATOM 2559 O O . GLY A 1 330 ? 0.821 42.781 -0.887 1 97.75 330 GLY A O 1
ATOM 2560 N N . LYS A 1 331 ? 1.562 41.281 0.526 1 97.81 331 LYS A N 1
ATOM 2561 C CA . LYS A 1 331 ? 2.018 40.312 -0.489 1 97.81 331 LYS A CA 1
ATOM 2562 C C . LYS A 1 331 ? 1.146 39.062 -0.502 1 97.81 331 LYS A C 1
ATOM 2564 O O . LYS A 1 331 ? 0.459 38.781 0.478 1 97.81 331 LYS A O 1
ATOM 2569 N N . SER A 1 332 ? 1.131 38.375 -1.589 1 98.19 332 SER A N 1
ATOM 2570 C CA . SER A 1 332 ? 0.413 37.125 -1.705 1 98.19 332 SER A CA 1
ATOM 2571 C C . SER A 1 332 ? 1.159 36 -0.999 1 98.19 332 SER A C 1
ATOM 2573 O O . SER A 1 332 ? 2.334 36.125 -0.656 1 98.19 332 SER A O 1
ATOM 2575 N N . SER A 1 333 ? 0.441 34.906 -0.796 1 98.62 333 SER A N 1
ATOM 2576 C CA . SER A 1 333 ? 1.048 33.719 -0.2 1 98.62 333 SER A CA 1
ATOM 2577 C C . SER A 1 333 ? 2.244 33.25 -1.017 1 98.62 333 SER A C 1
ATOM 2579 O O . SER A 1 333 ? 3.289 32.906 -0.456 1 98.62 333 SER A O 1
ATOM 2581 N N . GLN A 1 334 ? 2.09 33.25 -2.324 1 98.38 334 GLN A N 1
ATOM 2582 C CA . GLN A 1 334 ? 3.145 32.781 -3.219 1 98.38 334 GLN A CA 1
ATOM 2583 C C . GLN A 1 334 ? 4.359 33.688 -3.166 1 98.38 334 GLN A C 1
ATOM 2585 O O . GLN A 1 334 ? 5.5 33.25 -3.205 1 98.38 334 GLN A O 1
ATOM 2590 N N . GLU A 1 335 ? 4.121 34.969 -3.123 1 98.25 335 GLU A N 1
ATOM 2591 C CA . GLU A 1 335 ? 5.211 35.938 -3.049 1 98.25 335 GLU A CA 1
ATOM 2592 C C . GLU A 1 335 ? 6.016 35.781 -1.765 1 98.25 335 GLU A C 1
ATOM 2594 O O . GLU A 1 335 ? 7.246 35.812 -1.787 1 98.25 335 GLU A O 1
ATOM 2599 N N . ILE A 1 336 ? 5.316 35.594 -0.699 1 98.44 336 ILE A N 1
ATOM 2600 C CA . ILE A 1 336 ? 6 35.438 0.579 1 98.44 336 ILE A CA 1
ATOM 2601 C C . ILE A 1 336 ? 6.758 34.125 0.591 1 98.44 336 ILE A C 1
ATOM 2603 O O . ILE A 1 336 ? 7.879 34.031 1.1 1 98.44 336 ILE A O 1
ATOM 2607 N N . TYR A 1 337 ? 6.141 33.094 0.081 1 98.19 337 TYR A N 1
ATOM 2608 C CA . TYR A 1 337 ? 6.828 31.812 -0.038 1 98.19 337 TYR A CA 1
ATOM 2609 C C . TYR A 1 337 ? 8.148 31.969 -0.777 1 98.19 337 TYR A C 1
ATOM 2611 O O . TYR A 1 337 ? 9.195 31.516 -0.301 1 98.19 337 TYR A O 1
ATOM 2619 N N . GLN A 1 338 ? 8.133 32.625 -1.917 1 98.38 338 GLN A N 1
ATOM 2620 C CA . GLN A 1 338 ? 9.328 32.812 -2.736 1 98.38 338 GLN A CA 1
ATOM 2621 C C . GLN A 1 338 ? 10.375 33.656 -2.016 1 98.38 338 GLN A C 1
ATOM 2623 O O . GLN A 1 338 ? 11.57 33.375 -2.08 1 98.38 338 GLN A O 1
ATOM 2628 N N . LEU A 1 339 ? 9.906 34.688 -1.415 1 98.38 339 LEU A N 1
ATOM 2629 C CA . LEU A 1 339 ? 10.797 35.562 -0.66 1 98.38 339 LEU A CA 1
ATOM 2630 C C . LEU A 1 339 ? 11.539 34.781 0.422 1 98.38 339 LEU A C 1
ATOM 2632 O O . LEU A 1 339 ? 12.75 34.938 0.568 1 98.38 339 LEU A O 1
ATOM 2636 N N . LEU A 1 340 ? 10.82 34 1.205 1 98.69 340 LEU A N 1
ATOM 2637 C CA . LEU A 1 340 ? 11.414 33.25 2.293 1 98.69 340 LEU A CA 1
ATOM 2638 C C . LEU A 1 340 ? 12.383 32.188 1.755 1 98.69 340 LEU A C 1
ATOM 2640 O O . LEU A 1 340 ? 13.461 31.984 2.322 1 98.69 340 LEU A O 1
ATOM 2644 N N . LEU A 1 341 ? 11.977 31.531 0.699 1 98.38 341 LEU A N 1
ATOM 2645 C CA . LEU A 1 341 ? 12.836 30.516 0.091 1 98.38 341 LEU A CA 1
ATOM 2646 C C . LEU A 1 341 ? 14.141 31.141 -0.393 1 98.38 341 LEU A C 1
ATOM 2648 O O . LEU A 1 341 ? 15.219 30.609 -0.114 1 98.38 341 LEU A O 1
ATOM 2652 N N . ASP A 1 342 ? 14.102 32.219 -1.07 1 97.94 342 ASP A N 1
ATOM 2653 C CA . ASP A 1 342 ?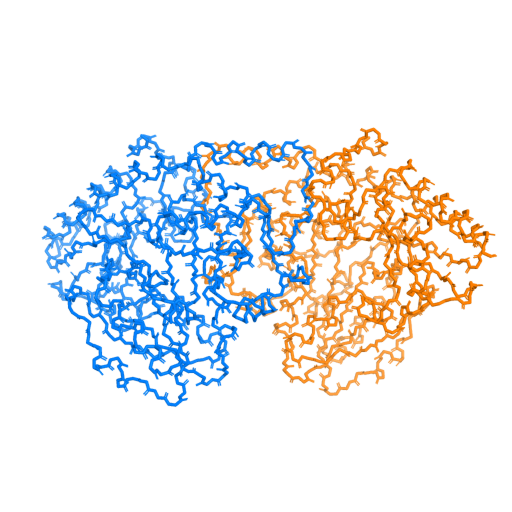 15.25 32.812 -1.759 1 97.94 342 ASP A CA 1
ATOM 2654 C C . ASP A 1 342 ? 16.141 33.594 -0.784 1 97.94 342 ASP A C 1
ATOM 2656 O O . ASP A 1 342 ? 17.375 33.5 -0.866 1 97.94 342 ASP A O 1
ATOM 2660 N N . LYS A 1 343 ? 15.547 34.312 0.107 1 98.31 343 LYS A N 1
ATOM 2661 C CA . LYS A 1 343 ? 16.312 35.25 0.928 1 98.31 343 LYS A CA 1
ATOM 2662 C C . LYS A 1 343 ? 16.5 34.688 2.34 1 98.31 343 LYS A C 1
ATOM 2664 O O . LYS A 1 343 ? 17.609 34.781 2.896 1 98.31 343 LYS A O 1
ATOM 2669 N N . ALA A 1 344 ? 15.461 34.156 2.916 1 98.62 344 ALA A N 1
ATOM 2670 C CA . ALA A 1 344 ? 15.555 33.656 4.281 1 98.62 344 ALA A CA 1
ATOM 2671 C C . ALA A 1 344 ? 16.109 32.219 4.297 1 98.62 344 ALA A C 1
ATOM 2673 O O . ALA A 1 344 ? 16.5 31.719 5.348 1 98.62 344 ALA A O 1
ATOM 2674 N N . LYS A 1 345 ? 16.078 31.531 3.141 1 98.62 345 LYS A N 1
ATOM 2675 C CA . LYS A 1 345 ? 16.516 30.156 3 1 98.62 345 LYS A CA 1
ATOM 2676 C C . LYS A 1 345 ? 15.656 29.219 3.855 1 98.62 345 LYS A C 1
ATOM 2678 O O . LYS A 1 345 ? 16.172 28.328 4.531 1 98.62 345 LYS A O 1
ATOM 2683 N N . VAL A 1 346 ? 14.406 29.516 3.895 1 98.81 346 VAL A N 1
ATOM 2684 C CA . VAL A 1 346 ? 13.414 28.703 4.586 1 98.81 346 VAL A CA 1
ATOM 2685 C C . VAL A 1 346 ? 12.289 28.344 3.625 1 98.81 346 VAL A C 1
ATOM 2687 O O . VAL A 1 346 ? 11.727 29.203 2.947 1 98.81 346 VAL A O 1
ATOM 2690 N N . ALA A 1 347 ? 12.008 27.031 3.523 1 98.69 347 ALA A N 1
ATOM 2691 C CA . ALA A 1 347 ? 10.891 26.562 2.713 1 98.69 347 ALA A CA 1
ATOM 2692 C C . ALA A 1 347 ? 9.625 26.406 3.561 1 98.69 347 ALA A C 1
ATOM 2694 O O . ALA A 1 347 ? 9.656 25.797 4.629 1 98.69 347 ALA A O 1
ATOM 2695 N N . VAL A 1 348 ? 8.523 27 3.186 1 98.44 348 VAL A N 1
ATOM 2696 C CA . VAL A 1 348 ? 7.215 26.891 3.826 1 98.44 348 VAL A CA 1
ATOM 2697 C C . VAL A 1 348 ? 6.164 26.5 2.795 1 98.44 348 VAL A C 1
ATOM 2699 O O . VAL A 1 348 ? 6.48 26.281 1.622 1 98.44 348 VAL A O 1
ATOM 2702 N N . VAL A 1 349 ? 4.902 26.281 3.195 1 98.12 349 VAL A N 1
ATOM 2703 C CA . VAL A 1 349 ? 3.818 25.969 2.27 1 98.12 349 VAL A CA 1
ATOM 2704 C C . VAL A 1 349 ? 2.922 27.188 2.09 1 98.12 349 VAL A C 1
ATOM 2706 O O . VAL A 1 349 ? 2.34 27.688 3.059 1 98.12 349 VAL A O 1
ATOM 2709 N N . PRO A 1 350 ? 2.84 27.703 0.899 1 98.5 350 PRO A N 1
ATOM 2710 C CA . PRO A 1 350 ? 1.942 28.844 0.689 1 98.5 350 PRO A CA 1
ATOM 2711 C C . PRO A 1 350 ? 0.469 28.453 0.804 1 98.5 350 PRO A C 1
ATOM 2713 O O . PRO A 1 350 ? 0.083 27.344 0.421 1 98.5 350 PRO A O 1
ATOM 2716 N N . GLY A 1 351 ? -0.326 29.344 1.407 1 98 351 GLY A N 1
ATOM 2717 C CA . GLY A 1 351 ? -1.767 29.141 1.428 1 98 351 GLY A CA 1
ATOM 2718 C C . GLY A 1 351 ? -2.396 29.219 0.05 1 98 351 GLY A C 1
ATOM 2719 O O . GLY A 1 351 ? -3.17 30.125 -0.24 1 98 351 GLY A O 1
ATOM 2720 N N . ALA A 1 352 ? -2.197 28.172 -0.778 1 96.81 352 ALA A N 1
ATOM 2721 C CA . ALA A 1 352 ? -2.697 28.125 -2.15 1 96.81 352 ALA A CA 1
ATOM 2722 C C . ALA A 1 352 ? -3.92 27.219 -2.256 1 96.81 352 ALA A C 1
ATOM 2724 O O . ALA A 1 352 ? -4.062 26.266 -1.483 1 96.81 352 ALA A O 1
ATOM 2725 N N . LYS A 1 353 ? -4.727 27.594 -3.182 1 96 353 LYS A N 1
ATOM 2726 C CA . LYS A 1 353 ? -5.945 26.812 -3.43 1 96 353 LYS A CA 1
ATOM 2727 C C . LYS A 1 353 ? -5.629 25.344 -3.633 1 96 353 LYS A C 1
ATOM 2729 O O . LYS A 1 353 ? -6.352 24.469 -3.139 1 96 353 LYS A O 1
ATOM 2734 N N . GLU A 1 354 ? -4.586 25.016 -4.246 1 94.94 354 GLU A N 1
ATOM 2735 C CA . GLU A 1 354 ? -4.246 23.625 -4.594 1 94.94 354 GLU A CA 1
ATOM 2736 C C . GLU A 1 354 ? -3.883 22.828 -3.352 1 94.94 354 GLU A C 1
ATOM 2738 O O . GLU A 1 354 ? -3.998 21.594 -3.35 1 94.94 354 GLU A O 1
ATOM 2743 N N . TRP A 1 355 ? -3.523 23.531 -2.318 1 95.81 355 TRP A N 1
ATOM 2744 C CA . TRP A 1 355 ? -3.055 22.828 -1.13 1 95.81 355 TRP A CA 1
ATOM 2745 C C . TRP A 1 355 ? -4.141 22.781 -0.061 1 95.81 355 TRP A C 1
ATOM 2747 O O . TRP A 1 355 ? -4.27 21.781 0.663 1 95.81 355 TRP A O 1
ATOM 2757 N N . PHE A 1 356 ? -4.941 23.953 -0.003 1 98.06 356 PHE A N 1
ATOM 2758 C CA . PHE A 1 356 ? -5.781 24.047 1.184 1 98.06 356 PHE A CA 1
ATOM 2759 C C . PHE A 1 356 ? -7.156 24.609 0.831 1 98.06 356 PHE A C 1
ATOM 2761 O O . PHE A 1 356 ? -8.031 24.719 1.694 1 98.06 356 PHE A O 1
ATOM 2768 N N . GLY A 1 357 ? -7.379 24.984 -0.424 1 97.5 357 GLY A N 1
ATOM 2769 C CA . GLY A 1 357 ? -8.602 25.672 -0.813 1 97.5 357 GLY A CA 1
ATOM 2770 C C . GLY A 1 357 ? -8.445 27.172 -0.897 1 97.5 357 GLY A C 1
ATOM 2771 O O . GLY A 1 357 ? -7.414 27.719 -0.499 1 97.5 357 GLY A O 1
ATOM 2772 N N . GLU A 1 358 ? -9.484 27.859 -1.362 1 96.69 358 GLU A N 1
ATOM 2773 C CA . GLU A 1 358 ? -9.445 29.281 -1.622 1 96.69 358 GLU A CA 1
ATOM 2774 C C . GLU A 1 358 ? -9.289 30.078 -0.327 1 96.69 358 GLU A C 1
ATOM 2776 O O . GLU A 1 358 ? -8.656 31.141 -0.315 1 96.69 358 GLU A O 1
ATOM 2781 N N . GLY A 1 359 ? -9.789 29.531 0.709 1 96.56 359 GLY A N 1
ATOM 2782 C 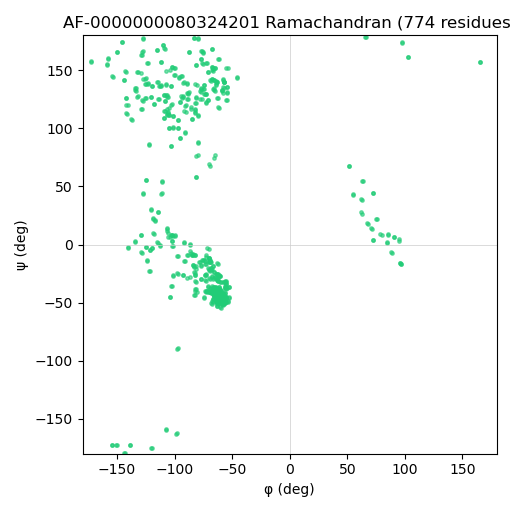CA . GLY A 1 359 ? -9.773 30.219 1.985 1 96.56 359 GLY A CA 1
ATOM 2783 C C . GLY A 1 359 ? -8.383 30.328 2.588 1 96.56 359 GLY A C 1
ATOM 2784 O O . GLY A 1 359 ? -8.18 31.047 3.564 1 96.56 359 GLY A O 1
ATOM 2785 N N . ALA A 1 360 ? -7.414 29.719 1.93 1 97.75 360 ALA A N 1
ATOM 2786 C CA . ALA A 1 360 ? -6.066 29.672 2.49 1 97.75 360 ALA A CA 1
ATOM 2787 C C . ALA A 1 360 ? -5.227 30.859 2.01 1 97.75 360 ALA A C 1
ATOM 2789 O O . ALA A 1 360 ? -4.16 31.141 2.562 1 97.75 360 ALA A O 1
ATOM 2790 N N . GLU A 1 361 ? -5.695 31.562 0.978 1 97.69 361 GLU A N 1
ATOM 2791 C CA . GLU A 1 361 ? -4.926 32.688 0.449 1 97.69 361 GLU A CA 1
ATOM 2792 C C . GLU A 1 361 ? -4.645 33.719 1.533 1 97.69 361 GLU A C 1
ATOM 2794 O O . GLU A 1 361 ? -5.512 34 2.359 1 97.69 361 GLU A O 1
ATOM 2799 N N . GLY A 1 362 ? -3.445 34.25 1.517 1 97.81 362 GLY A N 1
ATOM 2800 C CA . GLY A 1 362 ? -3.055 35.219 2.52 1 97.81 362 GLY A CA 1
ATOM 2801 C C . GLY A 1 362 ? -2.41 34.594 3.742 1 97.81 362 GLY A C 1
ATOM 2802 O O . GLY A 1 362 ? -2.109 35.281 4.715 1 97.81 362 GLY A O 1
ATOM 2803 N N . PHE A 1 363 ? -2.182 33.312 3.641 1 98.44 363 PHE A N 1
ATOM 2804 C CA . PHE A 1 363 ? -1.549 32.594 4.746 1 98.44 363 PHE A CA 1
ATOM 2805 C C . PHE A 1 363 ? -0.359 31.781 4.254 1 98.44 363 PHE A C 1
ATOM 2807 O O . PHE A 1 363 ? -0.206 31.547 3.049 1 98.44 363 PHE A O 1
ATOM 2814 N N . ILE A 1 364 ? 0.494 31.359 5.129 1 98.56 364 ILE A N 1
ATOM 2815 C CA . ILE A 1 364 ? 1.521 30.344 4.922 1 98.56 364 ILE A CA 1
ATOM 2816 C C . ILE A 1 364 ? 1.492 29.344 6.066 1 98.56 364 ILE A C 1
ATOM 2818 O O . ILE A 1 364 ? 1.098 29.672 7.184 1 98.56 364 ILE A O 1
ATOM 2822 N N . ARG A 1 365 ? 1.827 28.156 5.766 1 98.56 365 ARG A N 1
ATOM 2823 C CA . ARG A 1 365 ? 1.883 27.109 6.781 1 98.56 365 ARG A CA 1
ATOM 2824 C C . ARG A 1 365 ? 3.32 26.672 7.031 1 98.56 365 ARG A C 1
ATOM 2826 O O . ARG A 1 365 ? 4.094 26.484 6.086 1 98.56 365 ARG A O 1
ATOM 2833 N N . MET A 1 366 ? 3.682 26.5 8.266 1 98.31 366 MET A N 1
ATOM 2834 C CA . MET A 1 366 ? 5.012 26.047 8.664 1 98.31 366 MET A CA 1
ATOM 2835 C C . MET A 1 366 ? 4.922 24.953 9.711 1 98.31 366 MET A C 1
ATOM 2837 O O . MET A 1 366 ? 4.207 25.094 10.711 1 98.31 366 MET A O 1
ATOM 2841 N N . SER A 1 367 ? 5.652 23.906 9.492 1 98.38 367 SER A N 1
ATOM 2842 C CA . SER A 1 367 ? 5.758 22.859 10.5 1 98.38 367 SER A CA 1
ATOM 2843 C C . SER A 1 367 ? 6.762 23.219 11.578 1 98.38 367 SER A C 1
ATOM 2845 O O . SER A 1 367 ? 7.824 23.781 11.289 1 98.38 367 SER A O 1
ATOM 2847 N N . PHE A 1 368 ? 6.422 22.953 12.82 1 98.5 368 PHE A N 1
ATOM 2848 C CA . PHE A 1 368 ? 7.367 23.25 13.891 1 98.5 368 PHE A CA 1
ATOM 2849 C C . PHE A 1 368 ? 7.785 21.969 14.602 1 98.5 368 PHE A C 1
ATOM 2851 O O . PHE A 1 368 ? 8.227 22.016 15.758 1 98.5 368 PHE A O 1
ATOM 2858 N N . ALA A 1 369 ? 7.617 20.797 13.945 1 98.06 369 ALA A N 1
ATOM 2859 C CA . ALA A 1 369 ? 8.023 19.516 14.484 1 98.06 369 ALA A CA 1
ATOM 2860 C C . ALA A 1 369 ? 9.516 19.266 14.266 1 98.06 369 ALA A C 1
ATOM 2862 O O . ALA A 1 369 ? 9.906 18.281 13.625 1 98.06 369 ALA A O 1
ATOM 2863 N N . THR A 1 370 ? 10.359 20.109 14.75 1 98.25 370 THR A N 1
ATOM 2864 C CA . THR A 1 370 ? 11.812 20.062 14.656 1 98.25 370 THR A CA 1
ATOM 2865 C C . THR A 1 370 ? 12.453 20.578 15.945 1 98.25 370 THR A C 1
ATOM 2867 O O . THR A 1 370 ? 11.758 20.859 16.922 1 98.25 370 THR A O 1
ATOM 2870 N N . SER A 1 371 ? 13.789 20.625 16.031 1 98.12 371 SER A N 1
ATOM 2871 C CA . SER A 1 371 ? 14.477 21.047 17.25 1 98.12 371 SER A CA 1
ATOM 2872 C C . SER A 1 371 ? 14.352 22.547 17.453 1 98.12 371 SER A C 1
ATOM 2874 O O . SER A 1 371 ? 14.086 23.297 16.5 1 98.12 371 SER A O 1
ATOM 2876 N N . GLU A 1 372 ? 14.492 22.906 18.672 1 98.31 372 GLU A N 1
ATOM 2877 C CA . GLU A 1 372 ? 14.445 24.328 19.016 1 98.31 372 GLU A CA 1
ATOM 2878 C C . GLU A 1 372 ? 15.484 25.109 18.234 1 98.31 372 GLU A C 1
ATOM 2880 O O . GLU A 1 372 ? 15.227 26.234 17.797 1 98.31 372 GLU A O 1
ATOM 2885 N N . GLU A 1 373 ? 16.641 24.547 18.016 1 98.25 373 GLU A N 1
ATOM 2886 C CA . GLU A 1 373 ? 17.719 25.219 17.297 1 98.25 373 GLU A CA 1
ATOM 2887 C C . GLU A 1 373 ? 17.359 25.422 15.828 1 98.25 373 GLU A C 1
ATOM 2889 O O . GLU A 1 373 ? 17.531 26.516 15.297 1 98.25 373 GLU A O 1
ATOM 2894 N N . ILE A 1 374 ? 16.906 24.375 15.211 1 98.25 374 ILE A N 1
ATOM 2895 C CA . ILE A 1 374 ? 16.547 24.453 13.805 1 98.25 374 ILE A CA 1
ATOM 2896 C C . ILE A 1 374 ? 15.391 25.438 13.625 1 98.25 374 ILE A C 1
ATOM 2898 O O . ILE A 1 374 ? 15.438 26.312 12.75 1 98.25 374 ILE A O 1
ATOM 2902 N N . LEU A 1 375 ? 14.414 25.328 14.453 1 98.62 375 LEU A N 1
ATOM 2903 C CA . LEU A 1 375 ? 13.266 26.219 14.375 1 98.62 375 LEU A CA 1
ATOM 2904 C C . LEU A 1 375 ? 13.68 27.656 14.656 1 98.62 375 LEU A C 1
ATOM 2906 O O . LEU A 1 375 ? 13.234 28.578 13.969 1 98.62 375 LEU A O 1
ATOM 2910 N N . GLY A 1 376 ? 14.453 27.812 15.695 1 98.56 376 GLY A N 1
ATOM 2911 C CA . GLY A 1 376 ? 14.938 29.141 16.047 1 98.56 376 GLY A CA 1
ATOM 2912 C C . GLY A 1 376 ? 15.68 29.812 14.914 1 98.56 376 GLY A C 1
ATOM 2913 O O . GLY A 1 376 ? 15.461 31 14.641 1 98.56 376 GLY A O 1
ATOM 2914 N N . GLU A 1 377 ? 16.562 29.094 14.273 1 98.56 377 GLU A N 1
ATOM 2915 C CA . GLU A 1 377 ? 17.312 29.625 13.133 1 98.56 377 GLU A CA 1
ATOM 2916 C C . GLU A 1 377 ? 16.375 30.031 12 1 98.56 377 GLU A C 1
ATOM 2918 O O . GLU A 1 377 ? 16.516 31.109 11.422 1 98.56 377 GLU A O 1
ATOM 2923 N N . ALA A 1 378 ? 15.461 29.172 11.688 1 98.81 378 ALA A N 1
ATOM 2924 C CA . ALA A 1 378 ? 14.5 29.453 10.617 1 98.81 378 ALA A CA 1
ATOM 2925 C C . ALA A 1 378 ? 13.703 30.719 10.93 1 98.81 378 ALA A C 1
ATOM 2927 O O . ALA A 1 378 ? 13.539 31.578 10.062 1 98.81 378 ALA A O 1
ATOM 2928 N N . LEU A 1 379 ? 13.203 30.797 12.133 1 98.81 379 LEU A N 1
ATOM 2929 C CA . LEU A 1 379 ? 12.367 31.922 12.531 1 98.81 379 LEU A CA 1
ATOM 2930 C C . LEU A 1 379 ? 13.172 33.219 12.562 1 98.81 379 LEU A C 1
ATOM 2932 O O . LEU A 1 379 ? 12.656 34.281 12.211 1 98.81 379 LEU A O 1
ATOM 2936 N N . PHE A 1 380 ? 14.383 33.125 13.008 1 98.69 380 PHE A N 1
ATOM 2937 C CA . PHE A 1 380 ? 15.266 34.281 12.984 1 98.69 380 PHE A CA 1
ATOM 2938 C C . PHE A 1 380 ? 15.453 34.781 11.555 1 98.69 380 PHE A C 1
ATOM 2940 O O . PHE A 1 380 ? 15.352 35.969 11.297 1 98.69 380 PHE A O 1
ATOM 2947 N N . ASN A 1 381 ? 15.773 33.875 10.648 1 98.75 381 ASN A N 1
ATOM 2948 C CA . ASN A 1 381 ? 15.961 34.25 9.25 1 98.75 381 ASN A CA 1
ATOM 2949 C C . ASN A 1 381 ? 14.703 34.875 8.656 1 98.75 381 ASN A C 1
ATOM 2951 O O . ASN A 1 381 ? 14.781 35.844 7.902 1 98.75 381 ASN A O 1
ATOM 2955 N N . ILE A 1 382 ? 13.586 34.312 8.945 1 98.81 382 ILE A N 1
ATOM 2956 C CA . ILE A 1 382 ? 12.305 34.812 8.461 1 98.81 382 ILE A CA 1
ATOM 2957 C C . ILE A 1 382 ? 12.086 36.219 8.961 1 98.81 382 ILE A C 1
ATOM 2959 O O . ILE A 1 382 ? 11.82 37.125 8.172 1 98.81 382 ILE A O 1
ATOM 2963 N N . LYS A 1 383 ? 12.188 36.406 10.289 1 98.5 383 LYS A N 1
ATOM 2964 C CA . LYS A 1 383 ? 11.961 37.688 10.914 1 98.5 383 LYS A CA 1
ATOM 2965 C C . LYS A 1 383 ? 12.898 38.75 10.344 1 98.5 383 LYS A C 1
ATOM 2967 O O . LYS A 1 383 ? 12.469 39.844 9.984 1 98.5 383 LYS A O 1
ATOM 2972 N N . THR A 1 384 ? 14.141 38.406 10.242 1 98.31 384 THR A N 1
ATOM 2973 C CA . THR A 1 384 ? 15.141 39.344 9.727 1 98.31 384 THR A CA 1
ATOM 2974 C C . THR A 1 384 ? 14.836 39.719 8.273 1 98.31 384 THR A C 1
ATOM 2976 O O . THR A 1 384 ? 14.898 40.906 7.906 1 98.31 384 THR A O 1
ATOM 2979 N N . THR A 1 385 ? 14.531 38.75 7.445 1 98.38 385 THR A N 1
ATOM 2980 C CA . THR A 1 385 ? 14.258 38.969 6.027 1 98.38 385 THR A CA 1
ATOM 2981 C C . THR A 1 385 ? 13.016 39.844 5.84 1 98.38 385 THR A C 1
ATOM 2983 O O . THR A 1 385 ? 13.031 40.781 5.07 1 98.38 385 THR A O 1
ATOM 2986 N N . VAL A 1 386 ? 11.953 39.562 6.535 1 98.25 386 VAL A N 1
ATOM 2987 C CA . VAL A 1 386 ? 10.672 40.219 6.352 1 98.25 386 VAL A CA 1
ATOM 2988 C C . VAL A 1 386 ? 10.758 41.656 6.918 1 98.25 386 VAL A C 1
ATOM 2990 O O . VAL A 1 386 ? 10.242 42.594 6.316 1 98.25 386 VAL A O 1
ATOM 2993 N N . ASN A 1 387 ? 11.414 41.75 8.055 1 96.94 387 ASN A N 1
ATOM 2994 C CA . ASN A 1 387 ? 11.516 43.062 8.695 1 96.94 387 ASN A CA 1
ATOM 2995 C C . ASN A 1 387 ? 12.422 44 7.914 1 96.94 387 ASN A C 1
ATOM 2997 O O . ASN A 1 387 ? 12.398 45.219 8.125 1 96.94 387 ASN A O 1
ATOM 3001 N N . ASN A 1 388 ? 13.172 43.5 7.039 1 94.12 388 ASN A N 1
ATOM 3002 C CA . ASN A 1 388 ? 14.062 44.344 6.238 1 94.12 388 ASN A CA 1
ATOM 3003 C C . ASN A 1 388 ? 13.477 44.625 4.859 1 94.12 388 ASN A C 1
ATOM 3005 O O . ASN A 1 388 ? 14.156 45.156 3.992 1 94.12 388 ASN A O 1
ATOM 3009 N N . LEU A 1 389 ? 12.281 44.281 4.578 1 87.62 389 LEU A N 1
ATOM 3010 C CA . LEU A 1 389 ? 11.617 44.625 3.32 1 87.62 389 LEU A CA 1
ATOM 3011 C C . LEU A 1 389 ? 11.352 46.125 3.215 1 87.62 389 LEU A C 1
ATOM 3013 O O . LEU A 1 389 ? 11.016 46.75 4.207 1 87.62 389 LEU A O 1
ATOM 3017 N N . MET B 1 1 ? 19.984 -25.219 2.721 1 90.62 1 MET B N 1
ATOM 3018 C CA . MET B 1 1 ? 19.141 -24.031 2.844 1 90.62 1 MET B CA 1
ATOM 3019 C C . MET B 1 1 ? 17.672 -24.406 2.68 1 90.62 1 MET B C 1
ATOM 3021 O O . MET B 1 1 ? 16.797 -23.844 3.352 1 90.62 1 MET B O 1
ATOM 3025 N N . PHE B 1 2 ? 17.422 -25.438 1.926 1 96.12 2 PHE B N 1
ATOM 3026 C CA . PHE B 1 2 ? 16.047 -25.812 1.623 1 96.12 2 PHE B CA 1
ATOM 3027 C C . PHE B 1 2 ? 15.781 -27.266 2.006 1 96.12 2 PHE B C 1
ATOM 3029 O O . PHE B 1 2 ? 15.359 -28.078 1.169 1 96.12 2 PHE B O 1
ATOM 3036 N N . GLU B 1 3 ? 16.047 -27.531 3.242 1 93.31 3 GLU B N 1
ATOM 3037 C CA . GLU B 1 3 ? 15.812 -28.844 3.842 1 93.31 3 GLU B CA 1
ATOM 3038 C C . GLU B 1 3 ? 14.656 -28.797 4.84 1 93.31 3 GLU B C 1
ATOM 3040 O O . GLU B 1 3 ? 14.195 -27.719 5.207 1 93.31 3 GLU B O 1
ATOM 3045 N N . SER B 1 4 ? 14.289 -29.922 5.277 1 90.62 4 SER B N 1
ATOM 3046 C CA . SER B 1 4 ? 13.148 -30.031 6.18 1 90.62 4 SER B CA 1
ATOM 3047 C C . SER B 1 4 ? 13.391 -29.266 7.477 1 90.62 4 SER B C 1
ATOM 3049 O O . SER B 1 4 ? 12.477 -28.625 8.008 1 90.62 4 SER B O 1
ATOM 3051 N N . HIS B 1 5 ? 14.5 -29.391 7.945 1 91.94 5 HIS B N 1
ATOM 3052 C CA . HIS B 1 5 ? 14.805 -28.766 9.234 1 91.94 5 HIS B CA 1
ATOM 3053 C C . HIS B 1 5 ? 14.836 -27.25 9.117 1 91.94 5 HIS B C 1
ATOM 3055 O O . HIS B 1 5 ? 14.82 -26.547 10.133 1 91.94 5 HIS B O 1
ATOM 3061 N N . SER B 1 6 ? 14.859 -26.75 7.871 1 93.25 6 SER B N 1
ATOM 3062 C CA . SER B 1 6 ? 14.898 -25.297 7.645 1 93.25 6 SER B CA 1
ATOM 3063 C C . SER B 1 6 ? 13.492 -24.703 7.695 1 93.25 6 SER B C 1
ATOM 3065 O O . SER B 1 6 ? 13.336 -23.484 7.707 1 93.25 6 SER B O 1
ATOM 3067 N N . VAL B 1 7 ? 12.484 -25.516 7.762 1 97 7 VAL B N 1
ATOM 3068 C CA . VAL B 1 7 ? 11.102 -25.047 7.836 1 97 7 VAL B CA 1
ATOM 3069 C C . VAL B 1 7 ? 10.688 -24.891 9.297 1 97 7 VAL B C 1
ATOM 3071 O O . VAL B 1 7 ? 10.719 -25.859 10.062 1 97 7 VAL B O 1
ATOM 3074 N N . ASN B 1 8 ? 10.352 -23.719 9.688 1 97.25 8 ASN B N 1
ATOM 3075 C CA . ASN B 1 8 ? 9.82 -23.469 11.023 1 97.25 8 ASN B CA 1
ATOM 3076 C C . ASN B 1 8 ? 8.297 -23.453 11.023 1 97.25 8 ASN B C 1
ATOM 3078 O O . ASN B 1 8 ? 7.676 -22.406 10.914 1 97.25 8 ASN B O 1
ATOM 3082 N N . LEU B 1 9 ? 7.727 -24.609 11.266 1 96.81 9 LEU B N 1
ATOM 3083 C CA . LEU B 1 9 ? 6.281 -24.797 11.172 1 96.81 9 LEU B CA 1
ATOM 3084 C C . LEU B 1 9 ? 5.559 -23.969 12.234 1 96.81 9 LEU B C 1
ATOM 3086 O O . LEU B 1 9 ? 4.449 -23.484 11.992 1 96.81 9 LEU B O 1
ATOM 3090 N N . ASP B 1 10 ? 6.152 -23.875 13.391 1 96.62 10 ASP B N 1
ATOM 3091 C CA . ASP B 1 10 ? 5.535 -23.094 14.461 1 96.62 10 ASP B CA 1
ATOM 3092 C C . ASP B 1 10 ? 5.32 -21.641 14.031 1 96.62 10 ASP B C 1
ATOM 3094 O O . ASP B 1 10 ? 4.266 -21.062 14.305 1 96.62 10 ASP B O 1
ATOM 3098 N N . LEU B 1 11 ? 6.277 -21.094 13.391 1 97.19 11 LEU B N 1
ATOM 3099 C CA . LEU B 1 11 ? 6.168 -19.719 12.922 1 97.19 11 LEU B CA 1
ATOM 3100 C C . LEU B 1 11 ? 5.188 -19.609 11.758 1 97.19 11 LEU B C 1
ATOM 3102 O O . LEU B 1 11 ? 4.441 -18.625 11.656 1 97.19 11 LEU B O 1
ATOM 3106 N N . LEU B 1 12 ? 5.242 -20.609 10.852 1 97.75 12 LEU B N 1
ATOM 3107 C CA . LEU B 1 12 ? 4.332 -20.609 9.711 1 97.75 12 LEU B CA 1
ATOM 3108 C C . LEU B 1 12 ? 2.879 -20.672 10.18 1 97.75 12 LEU B C 1
ATOM 3110 O O . LEU B 1 12 ? 2.018 -19.984 9.625 1 97.75 12 LEU B O 1
ATOM 3114 N N . LYS B 1 13 ? 2.596 -21.422 11.195 1 97.56 13 LYS B N 1
ATOM 3115 C CA . LYS B 1 13 ? 1.242 -21.578 11.719 1 97.56 13 LYS B CA 1
ATOM 3116 C C . LYS B 1 13 ? 0.746 -20.281 12.367 1 97.56 13 LYS B C 1
ATOM 3118 O O . LYS B 1 13 ? -0.457 -20.109 12.578 1 97.56 13 LYS B O 1
ATOM 3123 N N . LYS B 1 14 ? 1.646 -19.391 12.625 1 96.62 14 LYS B N 1
ATOM 3124 C CA . LYS B 1 14 ? 1.289 -18.109 13.219 1 96.62 14 LYS B CA 1
ATOM 3125 C C . LYS B 1 14 ? 1.245 -17 12.164 1 96.62 14 LYS B C 1
ATOM 3127 O O . LYS B 1 14 ? 0.502 -16.031 12.305 1 96.62 14 LYS B O 1
ATOM 3132 N N . ARG B 1 15 ? 2.039 -17.188 11.039 1 97.38 15 ARG B N 1
ATOM 3133 C CA . ARG B 1 15 ? 2.318 -16.016 10.234 1 97.38 15 ARG B CA 1
ATOM 3134 C C . ARG B 1 15 ? 1.849 -16.219 8.797 1 97.38 15 ARG B C 1
ATOM 3136 O O . ARG B 1 15 ? 1.688 -15.242 8.047 1 97.38 15 ARG B O 1
ATOM 3143 N N . ALA B 1 16 ? 1.721 -17.438 8.375 1 97.69 16 ALA B N 1
ATOM 3144 C CA . ALA B 1 16 ? 1.417 -17.688 6.969 1 97.69 16 ALA B CA 1
ATOM 3145 C C . ALA B 1 16 ? -0.089 -17.766 6.738 1 97.69 16 ALA B C 1
ATOM 3147 O O . ALA B 1 16 ? -0.699 -18.828 6.91 1 97.69 16 ALA B O 1
ATOM 3148 N N . PHE B 1 17 ? -0.645 -16.688 6.328 1 96.56 17 PHE B N 1
ATOM 3149 C CA . PHE B 1 17 ? -2.082 -16.594 6.102 1 96.56 17 PHE B CA 1
ATOM 3150 C C . PHE B 1 17 ? -2.41 -16.766 4.625 1 96.56 17 PHE B C 1
ATOM 3152 O O . PHE B 1 17 ? -1.637 -17.375 3.881 1 96.56 17 PHE B O 1
ATOM 3159 N N . ASN B 1 18 ? -3.629 -16.375 4.176 1 90.88 18 ASN B N 1
ATOM 3160 C CA . ASN B 1 18 ? -4.086 -16.516 2.799 1 90.88 18 ASN B CA 1
ATOM 3161 C C . ASN B 1 18 ? -4.168 -17.984 2.387 1 90.88 18 ASN B C 1
ATOM 3163 O O . ASN B 1 18 ? -3.545 -18.391 1.406 1 90.88 18 ASN B O 1
ATOM 3167 N N . LEU B 1 19 ? -4.867 -18.766 3.129 1 91.94 19 LEU B N 1
ATOM 3168 C CA . LEU B 1 19 ? -5.188 -20.156 2.898 1 91.94 19 LEU B CA 1
ATOM 3169 C C . LEU B 1 19 ? -3.982 -21.047 3.195 1 91.94 19 LEU B C 1
ATOM 3171 O O . LEU B 1 19 ? -3.885 -22.172 2.68 1 91.94 19 LEU B O 1
ATOM 3175 N N . ARG B 1 20 ? -3.061 -20.531 4.008 1 96.44 20 ARG B N 1
ATOM 3176 C CA . ARG B 1 20 ? -1.836 -21.25 4.352 1 96.44 20 ARG B CA 1
ATOM 3177 C C . ARG B 1 20 ? -1.879 -21.75 5.789 1 96.44 20 ARG B C 1
ATOM 3179 O O . ARG B 1 20 ? -2.957 -21.906 6.363 1 96.44 20 ARG B O 1
ATOM 3186 N N . TRP B 1 21 ? -0.726 -22.031 6.367 1 98 21 TRP B N 1
ATOM 3187 C CA . TRP B 1 21 ? -0.562 -22.766 7.617 1 98 21 TRP B CA 1
ATOM 3188 C C . TRP B 1 21 ? -1.355 -22.109 8.742 1 98 21 TRP B C 1
ATOM 3190 O O . TRP B 1 21 ? -1.893 -22.797 9.617 1 98 21 TRP B O 1
ATOM 3200 N N . ALA B 1 22 ? -1.52 -20.812 8.719 1 97.62 22 ALA B N 1
ATOM 3201 C CA . ALA B 1 22 ? -2.143 -20.078 9.82 1 97.62 22 ALA B CA 1
ATOM 3202 C C . ALA B 1 22 ? -3.664 -20.141 9.727 1 97.62 22 ALA B C 1
ATOM 3204 O O . ALA B 1 22 ? -4.363 -19.75 10.664 1 97.62 22 ALA B O 1
ATOM 3205 N N . THR B 1 23 ? -4.188 -20.641 8.664 1 96.88 23 THR B N 1
ATOM 3206 C CA . THR B 1 23 ? -5.625 -20.531 8.445 1 96.88 23 THR B CA 1
ATOM 3207 C C . THR B 1 23 ? -6.258 -21.906 8.297 1 96.88 23 THR B C 1
ATOM 3209 O O . THR B 1 23 ? -7.473 -22.031 8.125 1 96.88 23 THR B O 1
ATOM 3212 N N . VAL B 1 24 ? -5.465 -22.938 8.289 1 96.62 24 VAL B N 1
ATOM 3213 C CA . VAL B 1 24 ? -6.016 -24.281 8.156 1 96.62 24 VAL B CA 1
ATOM 3214 C C . VAL B 1 24 ? -6.047 -24.969 9.523 1 96.62 24 VAL B C 1
ATOM 3216 O O . VAL B 1 24 ? -5.23 -24.656 10.391 1 96.62 24 VAL B O 1
ATOM 3219 N N . PRO B 1 25 ? -6.969 -25.922 9.75 1 95.81 25 PRO B N 1
ATOM 3220 C CA . PRO B 1 25 ? -7.008 -26.672 11.008 1 95.81 25 PRO B CA 1
ATOM 3221 C C . PRO B 1 25 ? -5.742 -27.484 11.258 1 95.81 25 PRO B C 1
ATOM 3223 O O . PRO B 1 25 ? -5.016 -27.812 10.312 1 95.81 25 PRO B O 1
ATOM 3226 N N . GLU B 1 26 ? -5.535 -27.828 12.523 1 95.62 26 GLU B N 1
ATOM 3227 C CA . GLU B 1 26 ? -4.398 -28.656 12.898 1 95.62 26 GLU B CA 1
ATOM 3228 C C . GLU B 1 26 ? -4.43 -29.984 12.141 1 95.62 26 GLU B C 1
ATOM 3230 O O . GLU B 1 26 ? -5.488 -30.609 12 1 95.62 26 GLU B O 1
ATOM 3235 N N . GLY B 1 27 ? -3.312 -30.359 11.648 1 96.19 27 GLY B N 1
ATOM 3236 C CA . GLY B 1 27 ? -3.197 -31.641 10.977 1 96.19 27 GLY B CA 1
ATOM 3237 C C . GLY B 1 27 ? -3.342 -31.531 9.469 1 96.19 27 GLY B C 1
ATOM 3238 O O . GLY B 1 27 ? -2.984 -32.469 8.742 1 96.19 27 GLY B O 1
ATOM 3239 N N . ILE B 1 28 ? -3.846 -30.438 9 1 98.38 28 ILE B N 1
ATOM 3240 C CA . ILE B 1 28 ? -4.02 -30.25 7.566 1 98.38 28 ILE B CA 1
ATOM 3241 C C . ILE B 1 28 ? -2.748 -29.656 6.965 1 98.38 28 ILE B C 1
ATOM 3243 O O . ILE B 1 28 ? -2.184 -28.703 7.508 1 98.38 28 ILE B O 1
ATOM 3247 N N . ILE B 1 29 ? -2.207 -30.234 5.902 1 98.62 29 ILE B N 1
ATOM 3248 C CA . ILE B 1 29 ? -1.086 -29.688 5.145 1 98.62 29 ILE B CA 1
ATOM 3249 C C . ILE B 1 29 ? -1.61 -28.797 4.016 1 98.62 29 ILE B C 1
ATOM 3251 O O . ILE B 1 29 ? -2.273 -29.281 3.094 1 98.62 29 ILE B O 1
ATOM 3255 N N . PRO B 1 30 ? -1.333 -27.5 4.082 1 98.5 30 PRO B N 1
ATOM 3256 C CA . PRO B 1 30 ? -1.801 -26.625 3.01 1 98.5 30 PRO B CA 1
ATOM 3257 C C . PRO B 1 30 ? -0.834 -26.562 1.828 1 98.5 30 PRO B C 1
ATOM 3259 O O . PRO B 1 30 ? 0.316 -26.141 1.986 1 98.5 30 PRO B O 1
ATOM 3262 N N . LEU B 1 31 ? -1.229 -26.969 0.683 1 98.44 31 LEU B N 1
ATOM 3263 C CA . LEU B 1 31 ? -0.534 -26.766 -0.585 1 98.44 31 LEU B CA 1
ATOM 3264 C C . LEU B 1 31 ? -1.312 -25.828 -1.493 1 98.44 31 LEU B C 1
ATOM 3266 O O . LEU B 1 31 ? -1.497 -26.109 -2.68 1 98.44 31 LEU B O 1
ATOM 3270 N N . THR B 1 32 ? -1.843 -24.734 -0.951 1 96.62 32 THR B N 1
ATOM 3271 C CA . THR B 1 32 ? -2.783 -23.844 -1.619 1 96.62 32 THR B CA 1
ATOM 3272 C C . THR B 1 32 ? -2.053 -22.641 -2.23 1 96.62 32 THR B C 1
ATOM 3274 O O . THR B 1 32 ? -1.536 -22.734 -3.346 1 96.62 32 THR B O 1
ATOM 3277 N N . ALA B 1 33 ? -1.87 -21.5 -1.441 1 90.75 33 ALA B N 1
ATOM 3278 C CA . ALA B 1 33 ? -1.254 -20.281 -1.938 1 90.75 33 ALA B CA 1
ATOM 3279 C C . ALA B 1 33 ? 0.227 -20.484 -2.24 1 90.75 33 ALA B C 1
ATOM 3281 O O . ALA B 1 33 ? 0.919 -21.203 -1.512 1 90.75 33 ALA B O 1
ATOM 3282 N N . ALA B 1 34 ? 0.62 -19.844 -3.293 1 92.12 34 ALA B N 1
ATOM 3283 C CA . ALA B 1 34 ? 2.008 -19.938 -3.732 1 92.12 34 ALA B CA 1
ATOM 3284 C C . ALA B 1 34 ? 2.914 -19.031 -2.912 1 92.12 34 ALA B C 1
ATOM 3286 O O . ALA B 1 34 ? 3.311 -17.953 -3.377 1 92.12 34 ALA B O 1
ATOM 3287 N N . ASP B 1 35 ? 3.23 -19.406 -1.767 1 94.44 35 ASP B N 1
ATOM 3288 C CA . ASP B 1 35 ? 4.148 -18.797 -0.811 1 94.44 35 ASP B CA 1
ATOM 3289 C C . ASP B 1 35 ? 5.102 -19.844 -0.221 1 94.44 35 ASP B C 1
ATOM 3291 O O . ASP B 1 35 ? 4.664 -20.891 0.239 1 94.44 35 ASP B O 1
ATOM 3295 N N . PRO B 1 36 ? 6.348 -19.594 -0.285 1 96.56 36 PRO B N 1
ATOM 3296 C CA . PRO B 1 36 ? 7.301 -20.609 0.164 1 96.56 36 PRO B CA 1
ATOM 3297 C C . PRO B 1 36 ? 7.246 -20.844 1.672 1 96.56 36 PRO B C 1
ATOM 3299 O O . PRO B 1 36 ? 6.996 -19.906 2.438 1 96.56 36 PRO B O 1
ATOM 3302 N N . ASP B 1 37 ? 7.613 -22.047 2.076 1 97.62 37 ASP B N 1
ATOM 3303 C CA . ASP B 1 37 ? 7.629 -22.406 3.49 1 97.62 37 ASP B CA 1
ATOM 3304 C C . ASP B 1 37 ? 9 -22.141 4.113 1 97.62 37 ASP B C 1
ATOM 3306 O O . ASP B 1 37 ? 9.227 -22.453 5.285 1 97.62 37 ASP B O 1
ATOM 3310 N N . PHE B 1 38 ? 9.938 -21.609 3.371 1 98.06 38 PHE B N 1
ATOM 3311 C CA . PHE B 1 38 ? 11.297 -21.391 3.842 1 98.06 38 PHE B CA 1
ATOM 3312 C C . PHE B 1 38 ? 11.5 -19.938 4.23 1 98.06 38 PHE B C 1
ATOM 3314 O O . PHE B 1 38 ? 10.82 -19.047 3.703 1 98.06 38 PHE B O 1
ATOM 3321 N N . PRO B 1 39 ? 12.398 -19.641 5.168 1 97.88 39 PRO B N 1
ATOM 3322 C CA . PRO B 1 39 ? 12.734 -18.25 5.453 1 97.88 39 PRO B CA 1
ATOM 3323 C C . PRO B 1 39 ? 13.453 -17.578 4.293 1 97.88 39 PRO B C 1
ATOM 3325 O O . PRO B 1 39 ? 14.188 -18.234 3.547 1 97.88 39 PRO B O 1
ATOM 3328 N N . SER B 1 40 ? 13.297 -16.312 4.105 1 98.06 40 SER B N 1
ATOM 3329 C CA . SER B 1 40 ? 13.977 -15.547 3.064 1 98.06 40 SER B CA 1
ATOM 3330 C C . SER B 1 40 ? 15.477 -15.461 3.328 1 98.06 40 SER B C 1
ATOM 3332 O O . SER B 1 40 ? 15.945 -15.82 4.414 1 98.06 40 SER B O 1
ATOM 3334 N N . ALA B 1 41 ? 16.219 -15.016 2.361 1 98.44 41 ALA B N 1
ATOM 3335 C CA . ALA B 1 41 ? 17.672 -14.859 2.479 1 98.44 41 ALA B CA 1
ATOM 3336 C C . ALA B 1 41 ? 18.031 -13.945 3.641 1 98.44 41 ALA B C 1
ATOM 3338 O O . ALA B 1 41 ? 17.359 -12.93 3.873 1 98.44 41 ALA B O 1
ATOM 3339 N N . PRO B 1 42 ? 19.094 -14.289 4.383 1 98.5 42 PRO B N 1
ATOM 3340 C CA . PRO B 1 42 ? 19.438 -13.523 5.574 1 98.5 42 PRO B CA 1
ATOM 3341 C C . PRO B 1 42 ? 19.75 -12.062 5.262 1 98.5 42 PRO B C 1
ATOM 3343 O O . PRO B 1 42 ? 19.484 -11.18 6.078 1 98.5 42 PRO B O 1
ATOM 3346 N N . GLU B 1 43 ? 20.328 -11.797 4.035 1 98.88 43 GLU B N 1
ATOM 3347 C CA . GLU B 1 43 ? 20.719 -10.438 3.664 1 98.88 43 GLU B CA 1
ATOM 3348 C C . GLU B 1 43 ? 19.5 -9.508 3.619 1 98.88 43 GLU B C 1
ATOM 3350 O O . GLU B 1 43 ? 19.625 -8.312 3.902 1 98.88 43 GLU B O 1
ATOM 3355 N N . ILE B 1 44 ? 18.344 -10.047 3.27 1 98.88 44 ILE B N 1
ATOM 3356 C CA . ILE B 1 44 ? 17.125 -9.258 3.221 1 98.88 44 ILE B CA 1
ATOM 3357 C C . ILE B 1 44 ? 16.781 -8.742 4.617 1 98.88 44 ILE B C 1
ATOM 3359 O O . ILE B 1 44 ? 16.562 -7.547 4.812 1 98.88 44 ILE B O 1
ATOM 3363 N N . ALA B 1 45 ? 16.766 -9.68 5.641 1 98.75 45 ALA B N 1
ATOM 3364 C CA . ALA B 1 45 ? 16.5 -9.289 7.02 1 98.75 45 ALA B CA 1
ATOM 3365 C C . ALA B 1 45 ? 17.547 -8.289 7.512 1 98.75 45 ALA B C 1
ATOM 3367 O O . ALA B 1 45 ? 17.219 -7.309 8.172 1 98.75 45 ALA B O 1
ATOM 3368 N N . GLU B 1 46 ? 18.797 -8.539 7.191 1 98.81 46 GLU B N 1
ATOM 3369 C CA . GLU B 1 46 ? 19.891 -7.68 7.629 1 98.81 46 GLU B CA 1
ATOM 3370 C C . GLU B 1 46 ? 19.719 -6.258 7.098 1 98.81 46 GLU B C 1
ATOM 3372 O O . GLU B 1 46 ? 19.984 -5.285 7.812 1 98.81 46 GLU B O 1
ATOM 3377 N N . SER B 1 47 ? 19.312 -6.102 5.859 1 98.81 47 SER B N 1
ATOM 3378 C CA . SER B 1 47 ? 19.156 -4.773 5.27 1 98.81 47 SER B CA 1
ATOM 3379 C C . SER B 1 47 ? 18 -4.023 5.906 1 98.81 47 SER B C 1
ATOM 3381 O O . SER B 1 47 ? 18.094 -2.82 6.16 1 98.81 47 SER B O 1
ATOM 3383 N N . ILE B 1 48 ? 16.875 -4.719 6.172 1 98.81 48 ILE B N 1
ATOM 3384 C CA . ILE B 1 48 ? 15.734 -4.102 6.859 1 98.81 48 ILE B CA 1
ATOM 3385 C C . ILE B 1 48 ? 16.172 -3.627 8.242 1 98.81 48 ILE B C 1
ATOM 3387 O O . ILE B 1 48 ? 15.867 -2.502 8.648 1 98.81 48 ILE B O 1
ATOM 3391 N N . ILE B 1 49 ? 16.906 -4.539 8.953 1 98.81 49 ILE B N 1
ATOM 3392 C CA . ILE B 1 49 ? 17.344 -4.266 10.312 1 98.81 49 ILE B CA 1
ATOM 3393 C C . ILE B 1 49 ? 18.281 -3.057 10.32 1 98.81 49 ILE B C 1
ATOM 3395 O O . ILE B 1 49 ? 18.125 -2.143 11.133 1 98.81 49 ILE B O 1
ATOM 3399 N N . ARG B 1 50 ? 19.219 -2.996 9.398 1 98.56 50 ARG B N 1
ATOM 3400 C CA . ARG B 1 50 ? 20.172 -1.892 9.312 1 98.56 50 ARG B CA 1
ATOM 3401 C C . ARG B 1 50 ? 19.453 -0.567 9.086 1 98.56 50 ARG B C 1
ATOM 3403 O O . ARG B 1 50 ? 19.75 0.431 9.742 1 98.56 50 ARG B O 1
ATOM 3410 N N . PHE B 1 51 ? 18.516 -0.521 8.188 1 98.62 51 PHE B N 1
ATOM 3411 C CA . PHE B 1 51 ? 17.766 0.692 7.898 1 98.62 51 PHE B CA 1
ATOM 3412 C C . PHE B 1 51 ? 16.953 1.121 9.109 1 98.62 51 PHE B C 1
ATOM 3414 O O . PHE B 1 51 ? 16.906 2.305 9.453 1 98.62 51 PHE B O 1
ATOM 3421 N N . THR B 1 52 ? 16.297 0.137 9.773 1 98.56 52 THR B N 1
ATOM 3422 C CA . THR B 1 52 ? 15.336 0.381 10.852 1 98.56 52 THR B CA 1
ATOM 3423 C C . THR B 1 52 ? 16.047 0.9 12.094 1 98.56 52 THR B C 1
ATOM 3425 O O . THR B 1 52 ? 15.492 1.71 12.844 1 98.56 52 THR B O 1
ATOM 3428 N N . LYS B 1 53 ? 17.281 0.511 12.258 1 98 53 LYS B N 1
ATOM 3429 C CA . LYS B 1 53 ? 18.031 0.86 13.461 1 98 53 LYS B CA 1
ATOM 3430 C C . LYS B 1 53 ? 18.203 2.371 13.578 1 98 53 LYS B C 1
ATOM 3432 O O . LYS B 1 53 ? 18.375 2.895 14.688 1 98 53 LYS B O 1
ATOM 3437 N N . ASP B 1 54 ? 18.156 3.057 12.477 1 97.56 54 ASP B N 1
ATOM 3438 C CA . ASP B 1 54 ? 18.312 4.508 12.484 1 97.56 54 ASP B CA 1
ATOM 3439 C C . ASP B 1 54 ? 17.062 5.191 13.047 1 97.56 54 ASP B C 1
ATOM 3441 O O . ASP B 1 54 ? 17.125 6.352 13.469 1 97.56 54 ASP B O 1
ATOM 3445 N N . ARG B 1 55 ? 15.922 4.586 12.953 1 97.75 55 ARG B N 1
ATOM 3446 C CA . ARG B 1 55 ? 14.648 5 13.531 1 97.75 55 ARG B CA 1
ATOM 3447 C C . ARG B 1 55 ? 14.102 6.234 12.828 1 97.75 55 ARG B C 1
ATOM 3449 O O . ARG B 1 55 ? 13.281 6.965 13.383 1 97.75 55 ARG B O 1
ATOM 3456 N N . TYR B 1 56 ? 14.664 6.613 11.602 1 97.81 56 TYR B N 1
ATOM 3457 C CA . TYR B 1 56 ? 14.062 7.578 10.688 1 97.81 56 TYR B CA 1
ATOM 3458 C C . TYR B 1 56 ? 13.273 6.879 9.594 1 97.81 56 TYR B C 1
ATOM 3460 O O . TYR B 1 56 ? 13.844 6.414 8.602 1 97.81 56 TYR B O 1
ATOM 3468 N N . LEU B 1 57 ? 11.984 6.836 9.758 1 97.69 57 LEU B N 1
ATOM 3469 C CA . LEU B 1 57 ? 11.062 6.172 8.852 1 97.69 57 LEU B CA 1
ATOM 3470 C C . LEU B 1 57 ? 10.195 7.191 8.117 1 97.69 57 LEU B C 1
ATOM 3472 O O . LEU B 1 57 ? 8.969 7.074 8.109 1 97.69 57 LEU B O 1
ATOM 3476 N N . SER B 1 58 ? 10.805 8.164 7.465 1 96.56 58 SER B N 1
ATOM 3477 C CA . SER B 1 58 ? 10.195 9.32 6.812 1 96.56 58 SER B CA 1
ATOM 3478 C C . SER B 1 58 ? 9.562 8.93 5.484 1 96.56 58 SER B C 1
ATOM 3480 O O . SER B 1 58 ? 9.844 7.855 4.945 1 96.56 58 SER B O 1
ATOM 3482 N N . TYR B 1 59 ? 8.75 9.828 4.961 1 95 59 TYR B N 1
ATOM 3483 C CA . TYR B 1 59 ? 8.25 9.656 3.604 1 95 59 TYR B CA 1
ATOM 3484 C C . TYR B 1 59 ? 9.391 9.461 2.617 1 95 59 TYR B C 1
ATOM 3486 O O . TYR B 1 59 ? 10.391 10.188 2.658 1 95 59 TYR B O 1
ATOM 3494 N N . GLY B 1 60 ? 9.281 8.453 1.807 1 95.31 60 GLY B N 1
ATOM 3495 C CA . GLY B 1 60 ? 10.156 8.328 0.65 1 95.31 60 GLY B CA 1
ATOM 3496 C C . GLY B 1 60 ? 9.68 9.133 -0.546 1 95.31 60 GLY B C 1
ATOM 3497 O O . GLY B 1 60 ? 8.641 9.797 -0.481 1 95.31 60 GLY B O 1
ATOM 3498 N N . PRO B 1 61 ? 10.461 9.086 -1.592 1 96.31 61 PRO B N 1
ATOM 3499 C CA . PRO B 1 61 ? 9.977 9.742 -2.807 1 96.31 61 PRO B CA 1
ATOM 3500 C C . PRO B 1 61 ? 8.711 9.078 -3.363 1 96.31 61 PRO B C 1
ATOM 3502 O O . PRO B 1 61 ? 8.602 7.852 -3.352 1 96.31 61 PRO B O 1
ATOM 3505 N N . PRO B 1 62 ? 7.77 9.883 -3.85 1 94.56 62 PRO B N 1
ATOM 3506 C CA . PRO B 1 62 ? 6.52 9.32 -4.363 1 94.56 62 PRO B CA 1
ATOM 3507 C C . PRO B 1 62 ? 6.742 8.273 -5.449 1 94.56 62 PRO B C 1
ATOM 3509 O O . PRO B 1 62 ? 5.98 7.309 -5.543 1 94.56 62 PRO B O 1
ATOM 3512 N N . ALA B 1 63 ? 7.773 8.43 -6.281 1 96.94 63 ALA B N 1
ATOM 3513 C CA . ALA B 1 63 ? 8.039 7.5 -7.375 1 96.94 63 ALA B CA 1
ATOM 3514 C C . ALA B 1 63 ? 8.891 6.324 -6.902 1 96.94 63 ALA B C 1
ATOM 3516 O O . ALA B 1 63 ? 9.211 5.43 -7.688 1 96.94 63 ALA B O 1
ATOM 3517 N N . GLY B 1 64 ? 9.242 6.312 -5.652 1 97.69 64 GLY B N 1
ATOM 3518 C CA . GLY B 1 64 ? 10.047 5.238 -5.105 1 97.69 64 GLY B CA 1
ATOM 3519 C C . GLY B 1 64 ? 11.508 5.621 -4.922 1 97.69 64 GLY B C 1
ATOM 3520 O O . GLY B 1 64 ? 11.969 6.621 -5.477 1 97.69 64 GLY B O 1
ATOM 3521 N N . LEU B 1 65 ? 12.203 4.879 -4.117 1 98.31 65 LEU B N 1
ATOM 3522 C CA . LEU B 1 65 ? 13.625 5.09 -3.881 1 98.31 65 LEU B CA 1
ATOM 3523 C C . LEU B 1 65 ? 14.43 4.875 -5.16 1 98.31 65 LEU B C 1
ATOM 3525 O O . LEU B 1 65 ? 14.141 3.957 -5.934 1 98.31 65 LEU B O 1
ATOM 3529 N N . SER B 1 66 ? 15.414 5.723 -5.379 1 98.12 66 SER B N 1
ATOM 3530 C CA . SER B 1 66 ? 16.25 5.621 -6.578 1 98.12 66 SER B CA 1
ATOM 3531 C C . SER B 1 66 ? 16.953 4.27 -6.645 1 98.12 66 SER B C 1
ATOM 3533 O O . SER B 1 66 ? 17.031 3.66 -7.711 1 98.12 66 SER B O 1
ATOM 3535 N N . GLU B 1 67 ? 17.453 3.838 -5.488 1 98.5 67 GLU B N 1
ATOM 3536 C CA . GLU B 1 67 ? 18.156 2.561 -5.445 1 98.5 67 GLU B CA 1
ATOM 3537 C C . GLU B 1 67 ? 17.234 1.412 -5.863 1 98.5 67 GLU B C 1
ATOM 3539 O O . GLU B 1 67 ? 17.672 0.482 -6.543 1 98.5 67 GLU B O 1
ATOM 3544 N N . PHE B 1 68 ? 16 1.483 -5.445 1 98.81 68 PHE B N 1
ATOM 3545 C CA . PHE B 1 68 ? 15.039 0.463 -5.84 1 98.81 68 PHE B CA 1
ATOM 3546 C C . PHE B 1 68 ? 14.836 0.462 -7.348 1 98.81 68 PHE B C 1
ATOM 3548 O O . PHE B 1 68 ? 14.953 -0.581 -7.996 1 98.81 68 PHE B O 1
ATOM 3555 N N . LYS B 1 69 ? 14.523 1.605 -7.945 1 98.88 69 LYS B N 1
ATOM 3556 C CA . LYS B 1 69 ? 14.242 1.74 -9.367 1 98.88 69 LYS B CA 1
ATOM 3557 C C . LYS B 1 69 ? 15.43 1.285 -10.211 1 98.88 69 LYS B C 1
ATOM 3559 O O . LYS B 1 69 ? 15.266 0.571 -11.203 1 98.88 69 LYS B O 1
ATOM 3564 N N . GLU B 1 70 ? 16.594 1.628 -9.766 1 98.88 70 GLU B N 1
ATOM 3565 C CA . GLU B 1 70 ? 17.812 1.254 -10.477 1 98.88 70 GLU B CA 1
ATOM 3566 C C . GLU B 1 70 ? 18.047 -0.252 -10.406 1 98.88 70 GLU B C 1
ATOM 3568 O O . GLU B 1 70 ? 18.484 -0.861 -11.391 1 98.88 70 GLU B O 1
ATOM 3573 N N . SER B 1 71 ? 17.797 -0.821 -9.25 1 98.88 71 SER B N 1
ATOM 3574 C CA . SER B 1 71 ? 17.969 -2.26 -9.078 1 98.88 71 SER B CA 1
ATOM 3575 C C . SER B 1 71 ? 17 -3.045 -9.961 1 98.88 71 SER B C 1
ATOM 3577 O O . SER B 1 71 ? 17.391 -4.043 -10.578 1 98.88 71 SER B O 1
ATOM 3579 N N . VAL B 1 72 ? 15.75 -2.607 -10.047 1 98.81 72 VAL B N 1
ATOM 3580 C CA . VAL B 1 72 ? 14.766 -3.275 -10.891 1 98.81 72 VAL B CA 1
ATOM 3581 C C . VAL B 1 72 ? 15.164 -3.133 -12.359 1 98.81 72 VAL B C 1
ATOM 3583 O O . VAL B 1 72 ? 15.078 -4.094 -13.125 1 98.81 72 VAL B O 1
ATOM 3586 N N . ALA B 1 73 ? 15.578 -1.939 -12.734 1 98.81 73 ALA B N 1
ATOM 3587 C CA . ALA B 1 73 ? 16.016 -1.714 -14.109 1 98.81 73 ALA B CA 1
ATOM 3588 C C . ALA B 1 73 ? 17.188 -2.629 -14.469 1 98.81 73 ALA B C 1
ATOM 3590 O O . ALA B 1 73 ? 17.203 -3.223 -15.547 1 98.81 73 ALA B O 1
ATOM 3591 N N . ALA B 1 74 ? 18.141 -2.699 -13.578 1 98.69 74 ALA B N 1
ATOM 3592 C CA . ALA B 1 74 ? 19.297 -3.555 -13.805 1 98.69 74 ALA B CA 1
ATOM 3593 C C . ALA B 1 74 ? 18.891 -5.02 -13.922 1 98.69 74 ALA B C 1
ATOM 3595 O O . ALA B 1 74 ? 19.422 -5.754 -14.75 1 98.69 74 ALA B O 1
ATOM 3596 N N . TYR B 1 75 ? 18.031 -5.395 -13.102 1 98.19 75 TYR B N 1
ATOM 3597 C CA . TYR B 1 75 ? 17.5 -6.75 -13.148 1 98.19 75 TYR B CA 1
ATOM 3598 C C . TYR B 1 75 ? 16.891 -7.055 -14.516 1 98.19 75 TYR B C 1
ATOM 3600 O O . TYR B 1 75 ? 17.219 -8.062 -15.133 1 98.19 75 TYR B O 1
ATOM 3608 N N . PHE B 1 76 ? 16.016 -6.203 -15.023 1 97.94 76 PHE B N 1
ATOM 3609 C CA . PHE B 1 76 ? 15.336 -6.426 -16.297 1 97.94 76 PHE B CA 1
ATOM 3610 C C . PHE B 1 76 ? 16.328 -6.359 -17.453 1 97.94 76 PHE B C 1
ATOM 3612 O O . PHE B 1 76 ? 16.234 -7.148 -18.406 1 97.94 76 PHE B O 1
ATOM 3619 N N . SER B 1 77 ? 17.25 -5.438 -17.391 1 98 77 SER B N 1
ATOM 3620 C CA . SER B 1 77 ? 18.25 -5.312 -18.438 1 98 77 SER B CA 1
ATOM 3621 C C . SER B 1 77 ? 19.172 -6.527 -18.469 1 98 77 SER B C 1
ATOM 3623 O O . SER B 1 77 ? 19.469 -7.059 -19.547 1 98 77 SER B O 1
ATOM 3625 N N . GLY B 1 78 ? 19.641 -6.934 -17.375 1 96.88 78 GLY B N 1
ATOM 3626 C CA . GLY B 1 78 ? 20.609 -8.023 -17.281 1 96.88 78 GLY B CA 1
ATOM 3627 C C . GLY B 1 78 ? 19.984 -9.383 -17.516 1 96.88 78 GLY B C 1
ATOM 3628 O O . GLY B 1 78 ? 20.469 -10.172 -18.328 1 96.88 78 GLY B O 1
ATOM 3629 N N . LYS B 1 79 ? 18.844 -9.633 -16.891 1 95.31 79 LYS B N 1
ATOM 3630 C CA . LYS B 1 79 ? 18.297 -10.984 -16.859 1 95.31 79 LYS B CA 1
ATOM 3631 C C . LYS B 1 79 ? 17.234 -11.172 -17.938 1 95.31 79 LYS B C 1
ATOM 3633 O O . LYS B 1 79 ? 17 -12.289 -18.391 1 95.31 79 LYS B O 1
ATOM 3638 N N . ARG B 1 80 ? 16.625 -10.094 -18.359 1 96.38 80 ARG B N 1
ATOM 3639 C CA . ARG B 1 80 ? 15.492 -10.242 -19.25 1 96.38 80 ARG B CA 1
ATOM 3640 C C . ARG B 1 80 ? 15.75 -9.547 -20.594 1 96.38 80 ARG B C 1
ATOM 3642 O O . ARG B 1 80 ? 14.891 -9.547 -21.469 1 96.38 80 ARG B O 1
ATOM 3649 N N . LYS B 1 81 ? 16.844 -8.914 -20.703 1 97.31 81 LYS B N 1
ATOM 3650 C CA . LYS B 1 81 ? 17.297 -8.297 -21.953 1 97.31 81 LYS B CA 1
ATOM 3651 C C . LYS B 1 81 ? 16.344 -7.195 -22.406 1 97.31 81 LYS B C 1
ATOM 3653 O O . LYS B 1 81 ? 16.094 -7.035 -23.594 1 97.31 81 LYS B O 1
ATOM 3658 N N . ILE B 1 82 ? 15.664 -6.617 -21.484 1 97.88 82 ILE B N 1
ATOM 3659 C CA . ILE B 1 82 ? 14.875 -5.418 -21.719 1 97.88 82 ILE B CA 1
ATOM 3660 C C . ILE B 1 82 ? 15.742 -4.176 -21.516 1 97.88 82 ILE B C 1
ATOM 3662 O O . ILE B 1 82 ? 16.438 -4.059 -20.5 1 97.88 82 ILE B O 1
ATOM 3666 N N . PRO B 1 83 ? 15.82 -3.326 -22.438 1 97.94 83 PRO B N 1
ATOM 3667 C CA . PRO B 1 83 ? 16.516 -2.066 -22.156 1 97.94 83 PRO B CA 1
ATOM 3668 C C . PRO B 1 83 ? 15.742 -1.172 -21.203 1 97.94 83 PRO B C 1
ATOM 3670 O O . PRO B 1 83 ? 15.352 -0.06 -21.562 1 97.94 83 PRO B O 1
ATOM 3673 N N . ALA B 1 84 ? 15.664 -1.606 -20 1 98 84 ALA B N 1
ATOM 3674 C CA . ALA B 1 84 ? 14.836 -0.966 -18.969 1 98 84 ALA B CA 1
ATOM 3675 C C . ALA B 1 84 ? 15.492 0.317 -18.469 1 98 84 ALA B C 1
ATOM 3677 O O . ALA B 1 84 ? 16.703 0.368 -18.281 1 98 84 ALA B O 1
ATOM 3678 N N . GLN B 1 85 ? 14.727 1.35 -18.375 1 98.25 85 GLN B N 1
ATOM 3679 C CA . GLN B 1 85 ? 15.156 2.615 -17.797 1 98.25 85 GLN B CA 1
ATOM 3680 C C . GLN B 1 85 ? 14.523 2.826 -16.422 1 98.25 85 GLN B C 1
ATOM 3682 O O . GLN B 1 85 ? 13.305 2.744 -16.281 1 98.25 85 GLN B O 1
ATOM 3687 N N . ALA B 1 86 ? 15.344 3.139 -15.43 1 98.62 86 ALA B N 1
ATOM 3688 C CA . ALA B 1 86 ? 14.875 3.346 -14.062 1 98.62 86 ALA B CA 1
ATOM 3689 C C . ALA B 1 86 ? 13.789 4.418 -14.016 1 98.62 86 ALA B C 1
ATOM 3691 O O . ALA B 1 86 ? 12.859 4.336 -13.211 1 98.62 86 ALA B O 1
ATOM 3692 N N . ASP B 1 87 ? 13.828 5.398 -14.867 1 98.19 87 ASP B N 1
ATOM 3693 C CA . ASP B 1 87 ? 12.898 6.527 -14.883 1 98.19 87 ASP B CA 1
ATOM 3694 C C . ASP B 1 87 ? 11.484 6.07 -15.234 1 98.19 87 ASP B C 1
ATOM 3696 O O . ASP B 1 87 ? 10.516 6.781 -14.977 1 98.19 87 ASP B O 1
ATOM 3700 N N . PHE B 1 88 ? 11.359 4.867 -15.828 1 98.62 88 PHE B N 1
ATOM 3701 C CA . PHE B 1 88 ? 10.055 4.379 -16.266 1 98.62 88 PHE B CA 1
ATOM 3702 C C . PHE B 1 88 ? 9.555 3.273 -15.336 1 98.62 88 PHE B C 1
ATOM 3704 O O . PHE B 1 88 ? 8.656 2.51 -15.695 1 98.62 88 PHE B O 1
ATOM 3711 N N . ILE B 1 89 ? 10.258 3.197 -14.18 1 98.81 89 ILE B N 1
ATOM 3712 C CA . ILE B 1 89 ? 9.906 2.168 -13.211 1 98.81 89 ILE B CA 1
ATOM 3713 C C . ILE B 1 89 ? 9.492 2.824 -11.891 1 98.81 89 ILE B C 1
ATOM 3715 O O . ILE B 1 89 ? 10.109 3.793 -11.453 1 98.81 89 ILE B O 1
ATOM 3719 N N . PHE B 1 90 ? 8.438 2.379 -11.258 1 98.69 90 PHE B N 1
ATOM 3720 C CA . PHE B 1 90 ? 8.133 2.781 -9.891 1 98.69 90 PHE B CA 1
ATOM 3721 C C . PHE B 1 90 ? 7.562 1.612 -9.094 1 98.69 90 PHE B C 1
ATOM 3723 O O . PHE B 1 90 ? 7.023 0.667 -9.672 1 98.69 90 PHE B O 1
ATOM 3730 N N . PRO B 1 91 ? 7.844 1.604 -7.793 1 98.62 91 PRO B N 1
ATOM 3731 C CA . PRO B 1 91 ? 7.32 0.535 -6.938 1 98.62 91 PRO B CA 1
ATOM 3732 C C . PRO B 1 91 ? 5.812 0.638 -6.719 1 98.62 91 PRO B C 1
ATOM 3734 O O . PRO B 1 91 ? 5.258 1.739 -6.727 1 98.62 91 PRO B O 1
ATOM 3737 N N . VAL B 1 92 ? 5.199 -0.474 -6.559 1 97.94 92 VAL B N 1
ATOM 3738 C CA . VAL B 1 92 ? 3.797 -0.588 -6.176 1 97.94 92 VAL B CA 1
ATOM 3739 C C . VAL B 1 92 ? 3.664 -1.52 -4.973 1 97.94 92 VAL B C 1
ATOM 3741 O O . VAL B 1 92 ? 4.602 -2.248 -4.637 1 97.94 92 VAL B O 1
ATOM 3744 N N . ASP B 1 93 ? 2.561 -1.525 -4.332 1 94.94 93 ASP B N 1
ATOM 3745 C CA . ASP B 1 93 ? 2.367 -2.225 -3.066 1 94.94 93 ASP B CA 1
ATOM 3746 C C . ASP B 1 93 ? 2.246 -3.732 -3.285 1 94.94 93 ASP B C 1
ATOM 3748 O O . ASP B 1 93 ? 2.271 -4.508 -2.326 1 94.94 93 ASP B O 1
ATOM 3752 N N . SER B 1 94 ? 2.055 -4.176 -4.508 1 96.06 94 SER B N 1
ATOM 3753 C CA . SER B 1 94 ? 2.016 -5.582 -4.902 1 96.06 94 SER B CA 1
ATOM 3754 C C . SER B 1 94 ? 1.95 -5.727 -6.418 1 96.06 94 SER B C 1
ATOM 3756 O O . SER B 1 94 ? 1.556 -4.797 -7.121 1 96.06 94 SER B O 1
ATOM 3758 N N . ALA B 1 95 ? 2.375 -6.887 -6.848 1 97.69 95 ALA B N 1
ATOM 3759 C CA . ALA B 1 95 ? 2.178 -7.168 -8.266 1 97.69 95 ALA B CA 1
ATOM 3760 C C . ALA B 1 95 ? 0.694 -7.172 -8.625 1 97.69 95 ALA B C 1
ATOM 3762 O O . ALA B 1 95 ? 0.308 -6.734 -9.711 1 97.69 95 ALA B O 1
ATOM 3763 N N . ALA B 1 96 ? -0.143 -7.664 -7.711 1 97.5 96 ALA B N 1
ATOM 3764 C CA . ALA B 1 96 ? -1.589 -7.648 -7.918 1 97.5 96 ALA B CA 1
ATOM 3765 C C . ALA B 1 96 ? -2.096 -6.223 -8.125 1 97.5 96 ALA B C 1
ATOM 3767 O O . ALA B 1 96 ? -2.912 -5.969 -9.008 1 97.5 96 ALA B O 1
ATOM 3768 N N . PHE B 1 97 ? -1.614 -5.301 -7.309 1 97.88 97 PHE B N 1
ATOM 3769 C CA . PHE B 1 97 ? -1.987 -3.902 -7.496 1 97.88 97 PHE B CA 1
ATOM 3770 C C . PHE B 1 97 ? -1.475 -3.379 -8.836 1 97.88 97 PHE B C 1
ATOM 3772 O O . PHE B 1 97 ? -2.137 -2.568 -9.484 1 97.88 97 PHE B O 1
ATOM 3779 N N . GLY B 1 98 ? -0.264 -3.787 -9.211 1 98.62 98 GLY B N 1
ATOM 3780 C CA . GLY B 1 98 ? 0.251 -3.418 -10.523 1 98.62 98 GLY B CA 1
ATOM 3781 C C . GLY B 1 98 ? -0.67 -3.816 -11.656 1 98.62 98 GLY B C 1
ATOM 3782 O O . GLY B 1 98 ? -0.913 -3.025 -12.57 1 98.62 98 GLY B O 1
ATOM 3783 N N . ILE B 1 99 ? -1.179 -5.039 -11.594 1 98.88 99 ILE B N 1
ATOM 3784 C CA . ILE B 1 99 ? -2.115 -5.523 -12.602 1 98.88 99 ILE B CA 1
ATOM 3785 C C . ILE B 1 99 ? -3.361 -4.641 -12.617 1 98.88 99 ILE B C 1
ATOM 3787 O O . ILE B 1 99 ? -3.789 -4.18 -13.68 1 98.88 99 ILE B O 1
ATOM 3791 N N . TYR B 1 100 ? -3.91 -4.379 -11.469 1 98.5 100 TYR B N 1
ATOM 3792 C CA . TYR B 1 100 ? -5.082 -3.52 -11.328 1 98.5 100 TYR B CA 1
ATOM 3793 C C . TYR B 1 100 ? -4.805 -2.127 -11.891 1 98.5 100 TYR B C 1
ATOM 3795 O O . TYR B 1 100 ? -5.637 -1.563 -12.602 1 98.5 100 TYR B O 1
ATOM 3803 N N . LEU B 1 101 ? -3.656 -1.624 -11.539 1 98.5 101 LEU B N 1
ATOM 3804 C CA . LEU B 1 101 ? -3.246 -0.287 -11.953 1 98.5 101 LEU B CA 1
ATOM 3805 C C . LEU B 1 101 ? -3.189 -0.183 -13.477 1 98.5 101 LEU B C 1
ATOM 3807 O O . LEU B 1 101 ? -3.627 0.815 -14.047 1 98.5 101 LEU B O 1
ATOM 3811 N N . ILE B 1 102 ? -2.625 -1.157 -14.109 1 98.88 102 ILE B N 1
ATOM 3812 C CA . ILE B 1 102 ? -2.531 -1.163 -15.57 1 98.88 102 ILE B CA 1
ATOM 3813 C C . ILE B 1 102 ? -3.932 -1.203 -16.172 1 98.88 102 ILE B C 1
ATOM 3815 O O . ILE B 1 102 ? -4.223 -0.473 -17.125 1 98.88 102 ILE B O 1
ATOM 3819 N N . CYS B 1 103 ? -4.801 -2.043 -15.633 1 98.88 103 CYS B N 1
ATOM 3820 C CA . CYS B 1 103 ? -6.184 -2.068 -16.094 1 98.88 103 CYS B CA 1
ATOM 3821 C C . CYS B 1 103 ? -6.84 -0.702 -15.938 1 98.88 103 CYS B C 1
ATOM 3823 O O . CYS B 1 103 ? -7.492 -0.208 -16.859 1 98.88 103 CYS B O 1
ATOM 3825 N N . LYS B 1 104 ? -6.625 -0.101 -14.82 1 97.94 104 LYS B N 1
ATOM 3826 C CA . LYS B 1 104 ? -7.211 1.204 -14.531 1 97.94 104 LYS B CA 1
ATOM 3827 C C . LYS B 1 104 ? -6.688 2.268 -15.492 1 97.94 104 LYS B C 1
ATOM 3829 O O . LYS B 1 104 ? -7.43 3.172 -15.883 1 97.94 104 LYS B O 1
ATOM 3834 N N . ALA B 1 105 ? -5.477 2.162 -15.836 1 98.62 105 ALA B N 1
ATOM 3835 C CA . ALA B 1 105 ? -4.824 3.164 -16.672 1 98.62 105 ALA B CA 1
ATOM 3836 C C . ALA B 1 105 ? -5.297 3.061 -18.125 1 98.62 105 ALA B C 1
ATOM 3838 O O . ALA B 1 105 ? -5.379 4.07 -18.828 1 98.62 105 ALA B O 1
ATOM 3839 N N . PHE B 1 106 ? -5.652 1.824 -18.562 1 98.75 106 PHE B N 1
ATOM 3840 C CA . PHE B 1 106 ? -5.754 1.67 -20.016 1 98.75 106 PHE B CA 1
ATOM 3841 C C . PHE B 1 106 ? -7.125 1.136 -20.406 1 98.75 106 PHE B C 1
ATOM 3843 O O . PHE B 1 106 ? -7.41 0.961 -21.594 1 98.75 106 PHE B O 1
ATOM 3850 N N . LEU B 1 107 ? -7.969 0.862 -19.453 1 98.62 107 LEU B N 1
ATOM 3851 C CA . LEU B 1 107 ? -9.32 0.415 -19.75 1 98.62 107 LEU B CA 1
ATOM 3852 C C . LEU B 1 107 ? -10.352 1.435 -19.266 1 98.62 107 LEU B C 1
ATOM 3854 O O . LEU B 1 107 ? -10.172 2.047 -18.219 1 98.62 107 LEU B O 1
ATOM 3858 N N . SER B 1 108 ? -11.32 1.639 -20.031 1 97.38 108 SER B N 1
ATOM 3859 C CA . SER B 1 108 ? -12.539 2.342 -19.641 1 97.38 108 SER B CA 1
ATOM 3860 C C . SER B 1 108 ? -13.727 1.382 -19.531 1 97.38 108 SER B C 1
ATOM 3862 O O . SER B 1 108 ? -13.633 0.224 -19.953 1 97.38 108 SER B O 1
ATOM 3864 N N . ALA B 1 109 ? -14.812 1.87 -18.969 1 96.88 109 ALA B N 1
ATOM 3865 C CA . ALA B 1 109 ? -16 1.037 -18.828 1 96.88 109 ALA B CA 1
ATOM 3866 C C . ALA B 1 109 ? -16.422 0.472 -20.188 1 96.88 109 ALA B C 1
ATOM 3868 O O . ALA B 1 109 ? -16.531 1.21 -21.172 1 96.88 109 ALA B O 1
ATOM 3869 N N . GLY B 1 110 ? -16.531 -0.814 -20.25 1 98.31 110 GLY B N 1
ATOM 3870 C CA . GLY B 1 110 ? -17 -1.465 -21.469 1 98.31 110 GLY B CA 1
ATOM 3871 C C . GLY B 1 110 ? -15.867 -1.962 -22.344 1 98.31 110 GLY B C 1
ATOM 3872 O O . GLY B 1 110 ? -16.078 -2.789 -23.234 1 98.31 110 GLY B O 1
ATOM 3873 N N . ASP B 1 111 ? -14.625 -1.479 -22.125 1 98.81 111 ASP B N 1
ATOM 3874 C CA . ASP B 1 111 ? -13.477 -1.97 -22.875 1 98.81 111 ASP B CA 1
ATOM 3875 C C . ASP B 1 111 ? -13.211 -3.443 -22.578 1 98.81 111 ASP B C 1
ATOM 3877 O O . ASP B 1 111 ? -13.555 -3.934 -21.5 1 98.81 111 ASP B O 1
ATOM 3881 N N . GLU B 1 112 ? -12.641 -4.102 -23.531 1 98.94 112 GLU B N 1
ATOM 3882 C CA . GLU B 1 112 ? -12.375 -5.531 -23.406 1 98.94 112 GLU B CA 1
ATOM 3883 C C . GLU B 1 112 ? -10.883 -5.797 -23.219 1 98.94 112 GLU B C 1
ATOM 3885 O O . GLU B 1 112 ? -10.047 -5.141 -23.844 1 98.94 112 GLU B O 1
ATOM 3890 N N . ALA B 1 113 ? -10.586 -6.672 -22.344 1 98.94 113 ALA B N 1
ATOM 3891 C CA . ALA B 1 113 ? -9.25 -7.23 -22.172 1 98.94 113 ALA B CA 1
ATOM 3892 C C . ALA B 1 113 ? -9.25 -8.742 -22.359 1 98.94 113 ALA B C 1
ATOM 3894 O O . ALA B 1 113 ? -10.047 -9.453 -21.75 1 98.94 113 ALA B O 1
ATOM 3895 N N . ILE B 1 114 ? -8.367 -9.203 -23.234 1 98.94 114 ILE B N 1
ATOM 3896 C CA . ILE B 1 114 ? -8.25 -10.641 -23.453 1 98.94 114 ILE B CA 1
ATOM 3897 C C . ILE B 1 114 ? -7.379 -11.258 -22.344 1 98.94 114 ILE B C 1
ATOM 3899 O O . ILE B 1 114 ? -6.27 -10.781 -22.094 1 98.94 114 ILE B O 1
ATOM 3903 N N . ILE B 1 115 ? -7.906 -12.258 -21.672 1 98.88 115 ILE B N 1
ATOM 3904 C CA . ILE B 1 115 ? -7.168 -12.977 -20.641 1 98.88 115 ILE B CA 1
ATOM 3905 C C . ILE B 1 115 ? -7.117 -14.469 -20.984 1 98.88 115 ILE B C 1
ATOM 3907 O O . ILE B 1 115 ? -7.953 -14.969 -21.734 1 98.88 115 ILE B O 1
ATOM 3911 N N . PHE B 1 116 ? -6.141 -15.117 -20.469 1 98.25 116 PHE B N 1
ATOM 3912 C CA . PHE B 1 116 ? -6.02 -16.547 -20.719 1 98.25 116 PHE B CA 1
ATOM 3913 C C . PHE B 1 116 ? -7.012 -17.328 -19.859 1 98.25 116 PHE B C 1
ATOM 3915 O O . PHE B 1 116 ? -7.496 -16.828 -18.844 1 98.25 116 PHE B O 1
ATOM 3922 N N . ASP B 1 117 ? -7.289 -18.531 -20.266 1 98.06 117 ASP B N 1
ATOM 3923 C CA . ASP B 1 117 ? -8.133 -19.469 -19.531 1 98.06 117 ASP B CA 1
ATOM 3924 C C . ASP B 1 117 ? -7.582 -20.891 -19.656 1 98.06 117 ASP B C 1
ATOM 3926 O O . ASP B 1 117 ? -7.648 -21.5 -20.719 1 98.06 117 ASP B O 1
ATOM 3930 N N . PRO B 1 118 ? -7.117 -21.453 -18.609 1 98 118 PRO B N 1
ATOM 3931 C CA . PRO B 1 118 ? -7.172 -20.922 -17.25 1 98 118 PRO B CA 1
ATOM 3932 C C . PRO B 1 118 ? -6.074 -19.906 -16.969 1 98 118 PRO B C 1
ATOM 3934 O O . PRO B 1 118 ? -5.035 -19.906 -17.625 1 98 118 PRO B O 1
ATOM 3937 N N . VAL B 1 119 ? -6.336 -19.031 -16.031 1 98.5 119 VAL B N 1
ATOM 3938 C CA . VAL B 1 119 ? -5.348 -18.078 -15.523 1 98.5 119 VAL B CA 1
ATOM 3939 C C . VAL B 1 119 ? -5.77 -17.578 -14.141 1 98.5 119 VAL B C 1
ATOM 3941 O O . VAL B 1 119 ? -6.941 -17.688 -13.773 1 98.5 119 VAL B O 1
ATOM 3944 N N . ASP B 1 120 ? -4.879 -17.172 -13.367 1 97.62 120 ASP B N 1
ATOM 3945 C CA . ASP B 1 120 ? -5.145 -16.609 -12.047 1 97.62 120 ASP B CA 1
ATOM 3946 C C . ASP B 1 120 ? -6.289 -15.602 -12.102 1 97.62 120 ASP B C 1
ATOM 3948 O O . ASP B 1 120 ? -6.359 -14.789 -13.023 1 97.62 120 ASP B O 1
ATOM 3952 N N . PHE B 1 121 ? -7.094 -15.539 -11.141 1 97.25 121 PHE B N 1
ATOM 3953 C CA . PHE B 1 121 ? -8.336 -14.781 -11.125 1 97.25 121 PHE B CA 1
ATOM 3954 C C . PHE B 1 121 ? -8.047 -13.281 -11.148 1 97.25 121 PHE B C 1
ATOM 3956 O O . PHE B 1 121 ? -8.93 -12.484 -11.469 1 97.25 121 PHE B O 1
ATOM 3963 N N . LEU B 1 122 ? -6.902 -12.859 -10.773 1 97.5 122 LEU B N 1
ATOM 3964 C CA . LEU B 1 122 ? -6.555 -11.453 -10.633 1 97.5 122 LEU B CA 1
ATOM 3965 C C . LEU B 1 122 ? -6.758 -10.711 -11.945 1 97.5 122 LEU B C 1
ATOM 3967 O O . LEU B 1 122 ? -7.098 -9.523 -11.953 1 97.5 122 LEU B O 1
ATOM 3971 N N . PHE B 1 123 ? -6.562 -11.375 -13.039 1 98.62 123 PHE B N 1
ATOM 3972 C CA . PHE B 1 123 ? -6.715 -10.727 -14.336 1 98.62 123 PHE B CA 1
ATOM 3973 C C . PHE B 1 123 ? -8.172 -10.375 -14.602 1 98.62 123 PHE B C 1
ATOM 3975 O O . PHE B 1 123 ? -8.484 -9.242 -14.977 1 98.62 123 PHE B O 1
ATOM 3982 N N . ARG B 1 124 ? -9.031 -11.375 -14.422 1 98.44 124 ARG B N 1
ATOM 3983 C CA . ARG B 1 124 ? -10.453 -11.109 -14.57 1 98.44 124 ARG B CA 1
ATOM 3984 C C . ARG B 1 124 ? -10.93 -10.094 -13.539 1 98.44 124 ARG B C 1
ATOM 3986 O O . ARG B 1 124 ? -11.633 -9.141 -13.883 1 98.44 124 ARG B O 1
ATOM 3993 N N . TYR B 1 125 ? -10.508 -10.344 -12.344 1 97.56 125 TYR B N 1
ATOM 3994 C CA . TYR B 1 125 ? -10.945 -9.508 -11.234 1 97.56 125 TYR B CA 1
ATOM 3995 C C . TYR B 1 125 ? -10.531 -8.055 -11.445 1 97.56 125 TYR B C 1
ATOM 3997 O O . TYR B 1 125 ? -11.344 -7.141 -11.273 1 97.56 125 TYR B O 1
ATOM 4005 N N . SER B 1 126 ? -9.297 -7.746 -11.812 1 98.31 126 SER B N 1
ATOM 4006 C CA . SER B 1 126 ? -8.781 -6.398 -12.047 1 98.31 126 SER B CA 1
ATOM 4007 C C . SER B 1 126 ? -9.492 -5.73 -13.219 1 98.31 126 SER B C 1
ATOM 4009 O O . SER B 1 126 ? -9.844 -4.555 -13.148 1 98.31 126 SER B O 1
ATOM 4011 N N . THR B 1 127 ? -9.672 -6.488 -14.328 1 98.69 127 THR B N 1
ATOM 4012 C CA . THR B 1 127 ? -10.367 -5.969 -15.5 1 98.69 127 THR B CA 1
ATOM 4013 C C . THR B 1 127 ? -11.781 -5.527 -15.148 1 98.69 127 THR B C 1
ATOM 4015 O O . THR B 1 127 ? -12.18 -4.406 -15.461 1 98.69 127 THR B O 1
ATOM 4018 N N . GLU B 1 128 ? -12.461 -6.387 -14.398 1 97.94 128 GLU B N 1
ATOM 4019 C CA . GLU B 1 128 ? -13.867 -6.129 -14.102 1 97.94 128 GLU B CA 1
ATOM 4020 C C . GLU B 1 128 ? -14.016 -5.066 -13.023 1 97.94 128 GLU B C 1
ATOM 4022 O O . GLU B 1 128 ? -14.992 -4.309 -13.016 1 97.94 128 GLU B O 1
ATOM 4027 N N . ALA B 1 129 ? -13.086 -4.965 -12.156 1 95.81 129 ALA B N 1
ATOM 4028 C CA . ALA B 1 129 ? -13.117 -3.979 -11.078 1 95.81 129 ALA B CA 1
ATOM 4029 C C . ALA B 1 129 ? -13.078 -2.559 -11.633 1 95.81 129 ALA B C 1
ATOM 4031 O O . ALA B 1 129 ? -13.539 -1.618 -10.984 1 95.81 129 ALA B O 1
ATOM 4032 N N . VAL B 1 130 ? -12.531 -2.342 -12.836 1 96.25 130 VAL B N 1
ATOM 4033 C CA . VAL B 1 130 ? -12.461 -1.004 -13.414 1 96.25 130 VAL B CA 1
ATOM 4034 C C . VAL B 1 130 ? -13.555 -0.833 -14.469 1 96.25 130 VAL B C 1
ATOM 4036 O O . VAL B 1 130 ? -13.539 0.127 -15.242 1 96.25 130 VAL B O 1
ATOM 4039 N N . GLY B 1 131 ? -14.477 -1.829 -14.57 1 97.25 131 GLY B N 1
ATOM 4040 C CA . GLY B 1 131 ? -15.641 -1.727 -15.438 1 97.25 131 GLY B CA 1
ATOM 4041 C C . GLY B 1 131 ? -15.43 -2.359 -16.797 1 97.25 131 GLY B C 1
ATOM 4042 O O . GLY B 1 131 ? -16.297 -2.285 -17.672 1 97.25 131 GLY B O 1
ATOM 4043 N N . GLY B 1 132 ? -14.25 -2.982 -17 1 98.56 132 GLY B N 1
ATOM 4044 C CA . GLY B 1 132 ? -13.969 -3.656 -18.266 1 98.56 132 GLY B CA 1
ATOM 4045 C C . GLY B 1 132 ? -14.617 -5.023 -18.359 1 98.56 132 GLY B C 1
ATOM 4046 O O . GLY B 1 132 ? -15.289 -5.469 -17.422 1 98.56 132 GLY B O 1
ATOM 4047 N N . VAL B 1 133 ? -14.414 -5.602 -19.516 1 98.75 133 VAL B N 1
ATOM 4048 C CA . VAL B 1 133 ? -14.93 -6.941 -19.781 1 98.75 133 VAL B CA 1
ATOM 4049 C C . VAL B 1 133 ? -13.766 -7.891 -20.062 1 98.75 133 VAL B C 1
ATOM 4051 O O . VAL B 1 133 ? -12.984 -7.676 -20.984 1 98.75 133 VAL B O 1
ATOM 4054 N N . ALA B 1 134 ? -13.648 -8.922 -19.281 1 98.81 134 ALA B N 1
ATOM 4055 C CA . ALA B 1 134 ? -12.633 -9.945 -19.516 1 98.81 134 ALA B CA 1
ATOM 4056 C C . ALA B 1 134 ? -13.086 -10.945 -20.562 1 98.81 134 ALA B C 1
ATOM 4058 O O . ALA B 1 134 ? -14.141 -11.562 -20.438 1 98.81 134 ALA B O 1
ATOM 4059 N N . VAL B 1 135 ? -12.32 -11.062 -21.609 1 98.81 135 VAL B N 1
ATOM 4060 C CA . VAL B 1 135 ? -12.617 -11.992 -22.688 1 98.81 135 VAL B CA 1
ATOM 4061 C C . VAL B 1 135 ? -11.656 -13.18 -22.625 1 98.81 135 VAL B C 1
ATOM 4063 O O . VAL B 1 135 ? -10.477 -13.047 -22.953 1 98.81 135 VAL B O 1
ATOM 4066 N N . PRO B 1 136 ? -12.172 -14.336 -22.297 1 98.5 136 PRO B N 1
ATOM 4067 C CA . PRO B 1 136 ? -11.289 -15.492 -22.125 1 98.5 136 PRO B CA 1
ATOM 4068 C C . PRO B 1 136 ? -10.766 -16.047 -23.453 1 98.5 136 PRO B C 1
ATOM 4070 O O . PRO B 1 136 ? -11.523 -16.172 -24.422 1 98.5 136 PRO B O 1
ATOM 4073 N N . PHE B 1 137 ? -9.523 -16.219 -23.516 1 98.44 137 PHE B N 1
ATOM 4074 C CA . PHE B 1 137 ? -8.828 -16.922 -24.578 1 98.44 137 PHE B CA 1
ATOM 4075 C C . PHE B 1 137 ? -8.305 -18.266 -24.094 1 98.44 137 PHE B C 1
ATOM 4077 O O . PHE B 1 137 ? -7.414 -18.312 -23.25 1 98.44 137 PHE B O 1
ATOM 4084 N N . ALA B 1 138 ? -8.797 -19.297 -24.625 1 96.56 138 ALA B N 1
ATOM 4085 C CA . ALA B 1 138 ? -8.516 -20.641 -24.109 1 96.56 138 ALA B CA 1
ATOM 4086 C C . ALA B 1 138 ? -7.082 -21.047 -24.438 1 96.56 138 ALA B C 1
ATOM 4088 O O . ALA B 1 138 ? -6.684 -21.062 -25.609 1 96.56 138 ALA B O 1
ATOM 4089 N N . ILE B 1 139 ? -6.371 -21.344 -23.438 1 95.56 139 ILE B N 1
ATOM 4090 C CA . ILE B 1 139 ? -5.09 -22.047 -23.516 1 95.56 139 ILE B CA 1
ATOM 4091 C C . ILE B 1 139 ? -5.145 -23.328 -22.688 1 95.56 139 ILE B C 1
ATOM 4093 O O . ILE B 1 139 ? -4.699 -23.359 -21.547 1 95.56 139 ILE B O 1
ATOM 4097 N N . PRO B 1 140 ? -5.613 -24.359 -23.25 1 91.31 140 PRO B N 1
ATOM 4098 C CA . PRO B 1 140 ? -5.789 -25.594 -22.484 1 91.31 140 PRO B CA 1
ATOM 4099 C C . PRO B 1 140 ? -4.488 -26.094 -21.859 1 91.31 140 PRO B C 1
ATOM 4101 O O . PRO B 1 140 ? -3.424 -26 -22.469 1 91.31 140 PRO B O 1
ATOM 4104 N N . PRO B 1 141 ? -4.602 -26.625 -20.656 1 90.56 141 PRO B N 1
ATOM 4105 C CA . PRO B 1 141 ? -3.402 -27.172 -20.016 1 90.56 141 PRO B CA 1
ATOM 4106 C C . PRO B 1 141 ? -2.691 -28.219 -20.891 1 90.56 141 PRO B C 1
ATOM 4108 O O . PRO B 1 141 ? -3.346 -29.062 -21.5 1 90.56 141 PRO B O 1
ATOM 4111 N N . GLY B 1 142 ? -1.398 -28.094 -20.938 1 84.56 142 GLY B N 1
ATOM 4112 C CA . GLY B 1 142 ? -0.623 -29.047 -21.703 1 84.56 142 GLY B CA 1
ATOM 4113 C C . GLY B 1 142 ? -0.542 -28.703 -23.188 1 84.56 142 GLY B C 1
ATOM 4114 O O . GLY B 1 142 ? 0.046 -29.453 -23.969 1 84.56 142 GLY B O 1
ATOM 4115 N N . SER B 1 143 ? -1.117 -27.625 -23.5 1 80.06 143 SER B N 1
ATOM 4116 C CA . SER B 1 143 ? -1.089 -27.219 -24.906 1 80.06 143 SER B CA 1
ATOM 4117 C C . SER B 1 143 ? 0.333 -26.906 -25.359 1 80.06 143 SER B C 1
ATOM 4119 O O . SER B 1 143 ? 1.06 -26.172 -24.688 1 80.06 143 SER B O 1
ATOM 4121 N N . ASP B 1 144 ? 0.598 -27.5 -26.484 1 81 144 ASP B N 1
ATOM 4122 C CA . ASP B 1 144 ? 1.921 -27.234 -27.047 1 81 144 ASP B CA 1
ATOM 4123 C C . ASP B 1 144 ? 1.919 -25.969 -27.906 1 81 144 ASP B C 1
ATOM 4125 O O . ASP B 1 144 ? 2.973 -25.391 -28.156 1 81 144 ASP B O 1
ATOM 4129 N N . HIS B 1 145 ? 0.745 -25.672 -28.484 1 86.38 145 HIS B N 1
ATOM 4130 C CA . HIS B 1 145 ? 0.687 -24.5 -29.344 1 86.38 145 HIS B CA 1
ATOM 4131 C C . HIS B 1 145 ? -0.469 -23.594 -28.969 1 86.38 145 HIS B C 1
ATOM 4133 O O . HIS B 1 145 ? -1.5 -24.047 -28.469 1 86.38 145 HIS B O 1
ATOM 4139 N N . VAL B 1 146 ? -0.239 -22.312 -29.172 1 94.38 146 VAL B N 1
ATOM 4140 C CA . VAL B 1 146 ? -1.257 -21.297 -28.922 1 94.38 146 VAL B CA 1
ATOM 4141 C C . VAL B 1 146 ? -2.008 -21 -30.219 1 94.38 146 VAL B C 1
ATOM 4143 O O . VAL B 1 146 ? -1.392 -20.797 -31.266 1 94.38 146 VAL B O 1
ATOM 4146 N N . ASP B 1 147 ? -3.285 -21.047 -30.219 1 95.88 147 ASP B N 1
ATOM 4147 C CA . ASP B 1 147 ? -4.113 -20.766 -31.391 1 95.88 147 ASP B CA 1
ATOM 4148 C C . ASP B 1 147 ? -4.262 -19.266 -31.609 1 95.88 147 ASP B C 1
ATOM 4150 O O . ASP B 1 147 ? -5.301 -18.688 -31.281 1 95.88 147 ASP B O 1
ATOM 4154 N N . PHE B 1 148 ? -3.365 -18.734 -32.312 1 97.12 148 PHE B N 1
ATOM 4155 C CA . PHE B 1 148 ? -3.334 -17.281 -32.5 1 97.12 148 PHE B CA 1
ATOM 4156 C C . PHE B 1 148 ? -4.445 -16.844 -33.438 1 97.12 148 PHE B C 1
ATOM 4158 O O . PHE B 1 148 ? -4.875 -15.688 -33.406 1 97.12 148 PHE B O 1
ATOM 4165 N N . ASP B 1 149 ? -4.895 -17.75 -34.344 1 97.06 149 ASP B N 1
ATOM 4166 C CA . ASP B 1 149 ? -6.051 -17.422 -35.156 1 97.06 149 ASP B CA 1
ATOM 4167 C C . ASP B 1 149 ? -7.289 -17.172 -34.312 1 97.06 149 ASP B C 1
ATOM 4169 O O . ASP B 1 149 ? -8.023 -16.219 -34.531 1 97.06 149 ASP B O 1
ATOM 4173 N N . LEU B 1 150 ? -7.422 -18.016 -33.406 1 97.06 150 LEU B N 1
ATOM 4174 C CA . LEU B 1 150 ? -8.531 -17.844 -32.469 1 97.06 150 LEU B CA 1
ATOM 4175 C C . LEU B 1 150 ? -8.375 -16.562 -31.672 1 97.06 150 LEU B C 1
ATOM 4177 O O . LEU B 1 150 ? -9.352 -15.844 -31.453 1 97.06 150 LEU B O 1
ATOM 4181 N N . LEU B 1 151 ? -7.188 -16.297 -31.234 1 98.19 151 LEU B N 1
ATOM 4182 C CA . LEU B 1 151 ? -6.918 -15.078 -30.484 1 98.19 151 LEU B CA 1
ATOM 4183 C C . LEU B 1 151 ? -7.332 -13.844 -31.281 1 98.19 151 LEU B C 1
ATOM 4185 O O . LEU B 1 151 ? -8.008 -12.961 -30.75 1 98.19 151 LEU B O 1
ATOM 4189 N N . GLU B 1 152 ? -6.902 -13.797 -32.438 1 97.88 152 GLU B N 1
ATOM 4190 C CA . GLU B 1 152 ? -7.176 -12.625 -33.281 1 97.88 152 GLU B CA 1
ATOM 4191 C C . GLU B 1 152 ? -8.672 -12.469 -33.531 1 97.88 152 GLU B C 1
ATOM 4193 O O . GLU B 1 152 ? -9.172 -11.344 -33.656 1 97.88 152 GLU B O 1
ATOM 4198 N N . LYS B 1 153 ? -9.414 -13.609 -33.562 1 98.12 153 LYS B N 1
ATOM 4199 C CA . LYS B 1 153 ? -10.852 -13.586 -33.781 1 98.12 153 LYS B CA 1
ATOM 4200 C C . LYS B 1 153 ? -11.586 -12.992 -32.594 1 98.12 153 LYS B C 1
ATOM 4202 O O . LYS B 1 153 ? -12.719 -12.531 -32.719 1 98.12 153 LYS B O 1
ATOM 4207 N N . LEU B 1 154 ? -10.977 -13.023 -31.453 1 98.56 154 LEU B N 1
ATOM 4208 C CA . LEU B 1 154 ? -11.586 -12.508 -30.234 1 98.56 154 LEU B CA 1
ATOM 4209 C C . LEU B 1 154 ? -11.492 -10.984 -30.188 1 98.56 154 LEU B C 1
ATOM 4211 O O . LEU B 1 154 ? -12.172 -10.344 -29.375 1 98.56 154 LEU B O 1
ATOM 4215 N N . ILE B 1 155 ? -10.664 -10.406 -31.016 1 98.75 155 ILE B N 1
ATOM 4216 C CA . ILE B 1 155 ? -10.43 -8.969 -31.016 1 98.75 155 ILE B CA 1
ATOM 4217 C C . ILE B 1 155 ? -11.602 -8.25 -31.688 1 98.75 155 ILE B C 1
ATOM 4219 O O . ILE B 1 155 ? -11.992 -8.602 -32.812 1 98.75 155 ILE B O 1
ATOM 4223 N N . THR B 1 156 ? -12.172 -7.336 -31.016 1 98.69 156 THR B N 1
ATOM 4224 C CA . THR B 1 156 ? -13.234 -6.477 -31.516 1 98.69 156 THR B CA 1
ATOM 4225 C C . THR B 1 156 ? -12.82 -5.008 -31.453 1 98.69 156 THR B C 1
ATOM 4227 O O . THR B 1 156 ? -11.688 -4.691 -31.078 1 98.69 156 THR B O 1
ATOM 4230 N N . SER B 1 157 ? -13.758 -4.113 -31.797 1 98.44 157 SER B N 1
ATOM 4231 C CA . SER B 1 157 ? -13.492 -2.68 -31.719 1 98.44 157 SER B CA 1
ATOM 4232 C C . SER B 1 157 ? -13.391 -2.213 -30.266 1 98.44 157 SER B C 1
ATOM 4234 O O . SER B 1 157 ? -12.898 -1.117 -30 1 98.44 157 SER B O 1
ATOM 4236 N N . LYS B 1 158 ? -13.797 -3.092 -29.312 1 98.62 158 LYS B N 1
ATOM 4237 C CA . LYS B 1 158 ? -13.773 -2.736 -27.891 1 98.62 158 LYS B CA 1
ATOM 4238 C C . LYS B 1 158 ? -12.516 -3.258 -27.219 1 98.62 158 LYS B C 1
ATOM 4240 O O . LYS B 1 158 ? -12.211 -2.873 -26.078 1 98.62 158 LYS B O 1
ATOM 4245 N N . THR B 1 159 ? -11.758 -4.09 -27.891 1 98.88 159 THR B N 1
ATOM 4246 C CA . THR B 1 159 ? -10.57 -4.676 -27.281 1 98.88 159 THR B CA 1
ATOM 4247 C C . THR B 1 159 ? -9.461 -3.639 -27.156 1 98.88 159 THR B C 1
ATOM 4249 O O . THR B 1 159 ? -9.141 -2.945 -28.125 1 98.88 159 THR B O 1
ATOM 4252 N N . ARG B 1 160 ? -8.891 -3.527 -25.953 1 98.88 160 ARG B N 1
ATOM 4253 C CA . ARG B 1 160 ? -7.852 -2.529 -25.734 1 98.88 160 ARG B CA 1
ATOM 4254 C C . ARG B 1 160 ? -6.578 -3.178 -25.203 1 98.88 160 ARG B C 1
ATOM 4256 O O . ARG B 1 160 ? -5.508 -2.568 -25.234 1 98.88 160 ARG B O 1
ATOM 4263 N N . MET B 1 161 ? -6.664 -4.484 -24.75 1 98.88 161 MET B N 1
ATOM 4264 C CA . MET B 1 161 ? -5.551 -5.031 -23.984 1 98.88 161 MET B CA 1
ATOM 4265 C C . MET B 1 161 ? -5.5 -6.551 -24.109 1 98.88 161 MET B C 1
ATOM 4267 O O . MET B 1 161 ? -6.535 -7.203 -24.234 1 98.88 161 MET B O 1
ATOM 4271 N N . ILE B 1 162 ? -4.312 -7.09 -24.125 1 98.88 162 ILE B N 1
ATOM 4272 C CA . ILE B 1 162 ? -4.047 -8.508 -23.922 1 98.88 162 ILE B CA 1
ATOM 4273 C C . ILE B 1 162 ? -3.262 -8.695 -22.625 1 98.88 162 ILE B C 1
ATOM 4275 O O . ILE B 1 162 ? -2.211 -8.078 -22.422 1 98.88 162 ILE B O 1
ATOM 4279 N N . CYS B 1 163 ? -3.773 -9.523 -21.734 1 98.88 163 CYS B N 1
ATOM 4280 C CA . CYS B 1 163 ? -3.105 -9.812 -20.469 1 98.88 163 CYS B CA 1
ATOM 4281 C C . CYS B 1 163 ? -2.293 -11.102 -20.562 1 98.88 163 CYS B C 1
ATOM 4283 O O . CYS B 1 163 ? -2.854 -12.195 -20.547 1 98.88 163 CYS B O 1
ATOM 4285 N N . LEU B 1 164 ? -1.02 -10.891 -20.594 1 98.81 164 LEU B N 1
ATOM 4286 C CA . LEU B 1 164 ? -0.086 -12.008 -20.688 1 98.81 164 LEU B CA 1
ATOM 4287 C C . LEU B 1 164 ? 0.417 -12.406 -19.297 1 98.81 164 LEU B C 1
ATOM 4289 O O . LEU B 1 164 ? 0.882 -11.562 -18.531 1 98.81 164 LEU B O 1
ATOM 4293 N N . CYS B 1 165 ? 0.232 -13.594 -18.938 1 98.56 165 CYS B N 1
ATOM 4294 C CA . CYS B 1 165 ? 0.826 -14.211 -17.766 1 98.56 165 CYS B CA 1
ATOM 4295 C C . CYS B 1 165 ? 1.884 -15.234 -18.156 1 98.56 165 CYS B C 1
ATOM 4297 O O . CYS B 1 165 ? 1.559 -16.297 -18.703 1 98.56 165 CYS B O 1
ATOM 4299 N N . ASN B 1 166 ? 3.104 -14.938 -17.938 1 98.5 166 ASN B N 1
ATOM 4300 C CA . ASN B 1 166 ? 4.219 -15.781 -18.359 1 98.5 166 ASN B CA 1
ATOM 4301 C C . ASN B 1 166 ? 5.324 -15.82 -17.297 1 98.5 166 ASN B C 1
ATOM 4303 O O . ASN B 1 166 ? 5.945 -14.797 -17.016 1 98.5 166 ASN B O 1
ATOM 4307 N N . PRO B 1 167 ? 5.633 -16.984 -16.781 1 98.25 167 PRO B N 1
ATOM 4308 C 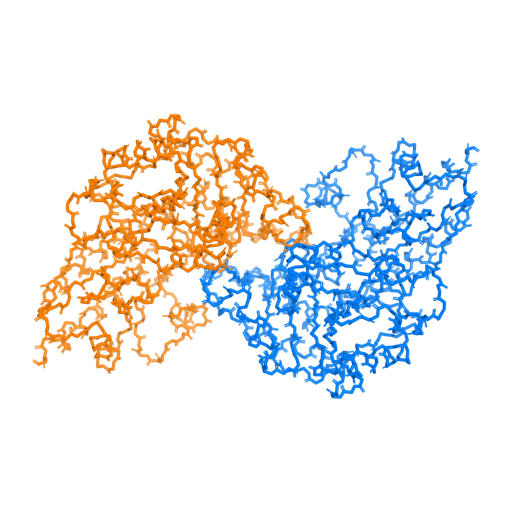CA . PRO B 1 167 ? 4.973 -18.281 -16.906 1 98.25 167 PRO B CA 1
ATOM 4309 C C . PRO B 1 167 ? 3.498 -18.234 -16.5 1 98.25 167 PRO B C 1
ATOM 4311 O O . PRO B 1 167 ? 3.104 -17.406 -15.68 1 98.25 167 PRO B O 1
ATOM 4314 N N . LEU B 1 168 ? 2.74 -19.141 -17.125 1 98.12 168 LEU B N 1
ATOM 4315 C CA . LEU B 1 168 ? 1.288 -19.094 -16.984 1 98.12 168 LEU B CA 1
ATOM 4316 C C . LEU B 1 168 ? 0.835 -19.828 -15.727 1 98.12 168 LEU B C 1
ATOM 4318 O O . LEU B 1 168 ? 0.994 -21.047 -15.617 1 98.12 168 LEU B O 1
ATOM 4322 N N . ASN B 1 169 ? 0.416 -19.141 -14.75 1 97.88 169 ASN B N 1
ATOM 4323 C CA . ASN B 1 169 ? -0.281 -19.688 -13.586 1 97.88 169 ASN B CA 1
ATOM 4324 C C . ASN B 1 169 ? -1.765 -19.891 -13.867 1 97.88 169 ASN B C 1
ATOM 4326 O O . ASN B 1 169 ? -2.484 -18.938 -14.18 1 97.88 169 ASN B O 1
ATOM 4330 N N . PRO B 1 170 ? -2.225 -21.109 -13.883 1 97.62 170 PRO B N 1
ATOM 4331 C CA . PRO B 1 170 ? -1.763 -22.188 -13 1 97.62 170 PRO B CA 1
ATOM 4332 C C . PRO B 1 170 ? -1.074 -23.312 -13.758 1 97.62 170 PRO B C 1
ATOM 4334 O O . PRO B 1 170 ? -0.644 -24.297 -13.148 1 97.62 170 PRO B O 1
ATOM 4337 N N . THR B 1 171 ? -0.922 -23.25 -15.047 1 96.94 171 THR B N 1
ATOM 4338 C CA . THR B 1 171 ? -0.542 -24.422 -15.812 1 96.94 171 THR B CA 1
ATOM 4339 C C . THR B 1 171 ? 0.969 -24.641 -15.773 1 96.94 171 THR B C 1
ATOM 4341 O O . THR B 1 171 ? 1.458 -25.734 -16.047 1 96.94 171 THR B O 1
ATOM 4344 N N . GLY B 1 172 ? 1.646 -23.531 -15.539 1 97.25 172 GLY B N 1
ATOM 4345 C CA . GLY B 1 172 ? 3.098 -23.609 -15.5 1 97.25 172 GLY B CA 1
ATOM 4346 C C . GLY B 1 172 ? 3.734 -23.5 -16.875 1 97.25 172 GLY B C 1
ATOM 4347 O O . GLY B 1 172 ? 4.949 -23.656 -17.016 1 97.25 172 GLY B O 1
ATOM 4348 N N . LYS B 1 173 ? 2.953 -23.172 -17.859 1 97.38 173 LYS B N 1
ATOM 4349 C CA . LYS B 1 173 ? 3.477 -23.031 -19.219 1 97.38 173 LYS B CA 1
ATOM 4350 C C . LYS B 1 173 ? 4.434 -21.844 -19.312 1 97.38 173 LYS B C 1
ATOM 4352 O O . LYS B 1 173 ? 4.156 -20.766 -18.781 1 97.38 173 LYS B O 1
ATOM 4357 N N . VAL B 1 174 ? 5.566 -22.078 -19.938 1 97.69 174 VAL B N 1
ATOM 4358 C CA . VAL B 1 174 ? 6.484 -21.016 -20.328 1 97.69 174 VAL B CA 1
ATOM 4359 C C . VAL B 1 174 ? 6.391 -20.781 -21.828 1 97.69 174 VAL B C 1
ATOM 4361 O O . VAL B 1 174 ? 6.746 -21.656 -22.625 1 97.69 174 VAL B O 1
ATOM 4364 N N . PHE B 1 175 ? 5.887 -19.672 -22.188 1 97.75 175 PHE B N 1
ATOM 4365 C CA . PHE B 1 175 ? 5.688 -19.375 -23.609 1 97.75 175 PHE B CA 1
ATOM 4366 C C . PHE B 1 175 ? 7.023 -19.297 -24.344 1 97.75 175 PHE B C 1
ATOM 4368 O O . PHE B 1 175 ? 7.984 -18.719 -23.828 1 97.75 175 PHE B O 1
ATOM 4375 N N . LYS B 1 176 ? 7.039 -19.891 -25.516 1 97.19 176 LYS B N 1
ATOM 4376 C CA . LYS B 1 176 ? 8.227 -19.844 -26.359 1 97.19 176 LYS B CA 1
ATOM 4377 C C . LYS B 1 176 ? 8.398 -18.484 -27.016 1 97.19 176 LYS B C 1
ATOM 4379 O O . LYS B 1 176 ? 7.422 -17.75 -27.188 1 97.19 176 LYS B O 1
ATOM 4384 N N . ARG B 1 177 ? 9.594 -18.203 -27.344 1 97.31 177 ARG B N 1
ATOM 4385 C CA . ARG B 1 177 ? 9.93 -16.922 -27.969 1 97.31 177 ARG B CA 1
ATOM 4386 C C . ARG B 1 177 ? 9.047 -16.672 -29.188 1 97.31 177 ARG B C 1
ATOM 4388 O O . ARG B 1 177 ? 8.539 -15.555 -29.359 1 97.31 177 ARG B O 1
ATOM 4395 N N . ASP B 1 178 ? 8.883 -17.672 -30.031 1 97.19 178 ASP B N 1
ATOM 4396 C CA . ASP B 1 178 ? 8.102 -17.5 -31.266 1 97.19 178 ASP B CA 1
ATOM 4397 C C . ASP B 1 178 ? 6.629 -17.25 -30.938 1 97.19 178 ASP B C 1
ATOM 4399 O O . ASP B 1 178 ? 5.953 -16.5 -31.656 1 97.19 178 ASP B O 1
ATOM 4403 N N . GLU B 1 179 ? 6.086 -17.891 -29.938 1 97.5 179 GLU B N 1
ATOM 4404 C CA . GLU B 1 179 ? 4.719 -17.625 -29.484 1 97.5 179 GLU B CA 1
ATOM 4405 C C . GLU B 1 179 ? 4.555 -16.188 -29.016 1 97.5 179 GLU B C 1
ATOM 4407 O O . GLU B 1 179 ? 3.572 -15.523 -29.375 1 97.5 179 GLU B O 1
ATOM 4412 N N . LEU B 1 180 ? 5.516 -15.703 -28.266 1 98.56 180 LEU B N 1
ATOM 4413 C CA . LEU B 1 180 ? 5.477 -14.336 -27.75 1 98.56 180 LEU B CA 1
ATOM 4414 C C . LEU B 1 180 ? 5.598 -13.32 -28.891 1 98.56 180 LEU B C 1
ATOM 4416 O O . LEU B 1 180 ? 4.957 -12.273 -28.859 1 98.56 180 LEU B O 1
ATOM 4420 N N . LEU B 1 181 ? 6.453 -13.617 -29.797 1 98.5 181 LEU B N 1
ATOM 4421 C CA . LEU B 1 181 ? 6.594 -12.742 -30.953 1 98.5 181 LEU B CA 1
ATOM 4422 C C . LEU B 1 181 ? 5.27 -12.602 -31.688 1 98.5 181 LEU B C 1
ATOM 4424 O O . LEU B 1 181 ? 4.859 -11.492 -32.031 1 98.5 181 LEU B O 1
ATOM 4428 N N . LYS B 1 182 ? 4.609 -13.719 -31.938 1 98.25 182 LYS B N 1
ATOM 4429 C CA . LYS B 1 182 ? 3.322 -13.703 -32.625 1 98.25 182 LYS B CA 1
ATOM 4430 C C . LYS B 1 182 ? 2.285 -12.922 -31.828 1 98.25 182 LYS B C 1
ATOM 4432 O O . LYS B 1 182 ? 1.533 -12.125 -32.406 1 98.25 182 LYS B O 1
ATOM 4437 N N . LEU B 1 183 ? 2.236 -13.164 -30.562 1 98.5 183 LEU B N 1
ATOM 4438 C CA . LEU B 1 183 ? 1.329 -12.43 -29.703 1 98.5 183 LEU B CA 1
ATOM 4439 C C . LEU B 1 183 ? 1.593 -10.93 -29.781 1 98.5 183 LEU B C 1
ATOM 4441 O O . LEU B 1 183 ? 0.658 -10.133 -29.906 1 98.5 183 LEU B O 1
ATOM 4445 N N . GLY B 1 184 ? 2.855 -10.531 -29.641 1 98.75 184 GLY B N 1
ATOM 4446 C CA . GLY B 1 184 ? 3.25 -9.133 -29.734 1 98.75 184 GLY B CA 1
ATOM 4447 C C . GLY B 1 184 ? 2.879 -8.492 -31.047 1 98.75 184 GLY B C 1
ATOM 4448 O O . GLY B 1 184 ? 2.428 -7.344 -31.094 1 98.75 184 GLY B O 1
ATOM 4449 N N . GLU B 1 185 ? 3.094 -9.227 -32.125 1 98.62 185 GLU B N 1
ATOM 4450 C CA . GLU B 1 185 ? 2.762 -8.727 -33.469 1 98.62 185 GLU B CA 1
ATOM 4451 C C . GLU B 1 185 ? 1.264 -8.461 -33.594 1 98.62 185 GLU B C 1
ATOM 4453 O O . GLU B 1 185 ? 0.853 -7.461 -34.188 1 98.62 185 GLU B O 1
ATOM 4458 N N . ILE B 1 186 ? 0.482 -9.383 -33.062 1 98.69 186 ILE B N 1
ATOM 4459 C CA . ILE B 1 186 ? -0.967 -9.211 -33.094 1 98.69 186 ILE B CA 1
ATOM 4460 C C . ILE B 1 186 ? -1.35 -7.969 -32.281 1 98.69 186 ILE B C 1
ATOM 4462 O O . ILE B 1 186 ? -2.17 -7.164 -32.75 1 98.69 186 ILE B O 1
ATOM 4466 N N . ALA B 1 187 ? -0.748 -7.816 -31.109 1 98.69 187 ALA B N 1
ATOM 4467 C CA . ALA B 1 187 ? -1.033 -6.648 -30.281 1 98.69 187 ALA B CA 1
ATOM 4468 C C . ALA B 1 187 ? -0.688 -5.355 -31.016 1 98.69 187 ALA B C 1
ATOM 4470 O O . ALA B 1 187 ? -1.458 -4.395 -31 1 98.69 187 ALA B O 1
ATOM 4471 N N . CYS B 1 188 ? 0.443 -5.312 -31.688 1 98.56 188 CYS B N 1
ATOM 4472 C CA . CYS B 1 188 ? 0.876 -4.137 -32.438 1 98.56 188 CYS B CA 1
ATOM 4473 C C . CYS B 1 188 ? -0.055 -3.861 -33.625 1 98.56 188 CYS B C 1
ATOM 4475 O O . CYS B 1 188 ? -0.448 -2.717 -33.844 1 98.56 188 CYS B O 1
ATOM 4477 N N . LYS B 1 189 ? -0.353 -4.949 -34.312 1 98.5 189 LYS B N 1
ATOM 4478 C CA . LYS B 1 189 ? -1.239 -4.832 -35.469 1 98.5 189 LYS B CA 1
ATOM 4479 C C . LYS B 1 189 ? -2.559 -4.168 -35.062 1 98.5 189 LYS B C 1
ATOM 4481 O O . LYS B 1 189 ? -3.088 -3.348 -35.844 1 98.5 189 LYS B O 1
ATOM 4486 N N . HIS B 1 190 ? -3.055 -4.457 -33.938 1 98.56 190 HIS B N 1
ATOM 4487 C CA . HIS B 1 190 ? -4.371 -3.982 -33.531 1 98.56 190 HIS B CA 1
ATOM 4488 C C . HIS B 1 190 ? -4.254 -2.867 -32.469 1 98.56 190 HIS B C 1
ATOM 4490 O O . HIS B 1 190 ? -5.258 -2.443 -31.906 1 98.56 190 HIS B O 1
ATOM 4496 N N . ARG B 1 191 ? -3.061 -2.338 -32.25 1 98.25 191 ARG B N 1
ATOM 4497 C CA . ARG B 1 191 ? -2.764 -1.238 -31.344 1 98.25 191 ARG B CA 1
ATOM 4498 C C . ARG B 1 191 ? -3.275 -1.537 -29.938 1 98.25 191 ARG B C 1
ATOM 4500 O O . ARG B 1 191 ? -3.936 -0.699 -29.312 1 98.25 191 ARG B O 1
ATOM 4507 N N . LEU B 1 192 ? -3.082 -2.771 -29.406 1 98.88 192 LEU B N 1
ATOM 4508 C CA . LEU B 1 192 ? -3.482 -3.193 -28.062 1 98.88 192 LEU B CA 1
ATOM 4509 C C . LEU B 1 192 ? -2.332 -3.029 -27.078 1 98.88 192 LEU B C 1
ATOM 4511 O O . LEU B 1 192 ? -1.171 -3.246 -27.438 1 98.88 192 LEU B O 1
ATOM 4515 N N . ILE B 1 193 ? -2.66 -2.676 -25.859 1 98.88 193 ILE B N 1
ATOM 4516 C CA . ILE B 1 193 ? -1.694 -2.701 -24.766 1 98.88 193 ILE B CA 1
ATOM 4517 C C . ILE B 1 193 ? -1.438 -4.145 -24.344 1 98.88 193 ILE B C 1
ATOM 4519 O O . ILE B 1 193 ? -2.369 -4.949 -24.266 1 98.88 193 ILE B O 1
ATOM 4523 N N . ILE B 1 194 ? -0.187 -4.48 -24.109 1 98.94 194 ILE B N 1
ATOM 4524 C CA . ILE B 1 194 ? 0.161 -5.77 -23.516 1 98.94 194 ILE B CA 1
ATOM 4525 C C . ILE B 1 194 ? 0.467 -5.586 -22.031 1 98.94 194 ILE B C 1
ATOM 4527 O O . ILE B 1 194 ? 1.439 -4.918 -21.672 1 98.94 194 ILE B O 1
ATOM 4531 N N . LEU B 1 195 ? -0.354 -6.066 -21.188 1 98.94 195 LEU B N 1
ATOM 4532 C CA . LEU B 1 195 ? -0.004 -6.254 -19.781 1 98.94 195 LEU B CA 1
ATOM 4533 C C . LEU B 1 195 ? 0.819 -7.523 -19.594 1 98.94 195 LEU B C 1
ATOM 4535 O O . LEU B 1 195 ? 0.318 -8.633 -19.812 1 98.94 195 LEU B O 1
ATOM 4539 N N . SER B 1 196 ? 2.037 -7.391 -19.281 1 98.94 196 SER B N 1
ATOM 4540 C CA . SER B 1 196 ? 2.916 -8.539 -19.094 1 98.94 196 SER B CA 1
ATOM 4541 C C . SER B 1 196 ? 3.184 -8.797 -17.609 1 98.94 196 SER B C 1
ATOM 4543 O O . SER B 1 196 ? 4.043 -8.148 -17 1 98.94 196 SER B O 1
ATOM 4545 N N . ASP B 1 197 ? 2.518 -9.734 -17.047 1 98.81 197 ASP B N 1
ATOM 4546 C CA . ASP B 1 197 ? 2.789 -10.156 -15.68 1 98.81 197 ASP B CA 1
ATOM 4547 C C . ASP B 1 197 ? 3.955 -11.141 -15.633 1 98.81 197 ASP B C 1
ATOM 4549 O O . ASP B 1 197 ? 3.836 -12.281 -16.094 1 98.81 197 ASP B O 1
ATOM 4553 N N . GLU B 1 198 ? 4.977 -10.727 -14.984 1 98.69 198 GLU B N 1
ATOM 4554 C CA . GLU B 1 198 ? 6.199 -11.523 -14.984 1 98.69 198 GLU B CA 1
ATOM 4555 C C . GLU B 1 198 ? 6.598 -11.922 -13.57 1 98.69 198 GLU B C 1
ATOM 4557 O O . GLU B 1 198 ? 7.785 -12.07 -13.266 1 98.69 198 GLU B O 1
ATOM 4562 N N . ILE B 1 199 ? 5.602 -12.078 -12.695 1 98.12 199 ILE B N 1
ATOM 4563 C CA . ILE B 1 199 ? 5.805 -12.391 -11.289 1 98.12 199 ILE B CA 1
ATOM 4564 C C . ILE B 1 199 ? 6.516 -13.734 -11.148 1 98.12 199 ILE B C 1
ATOM 4566 O O . ILE B 1 199 ? 7.277 -13.945 -10.203 1 98.12 199 ILE B O 1
ATOM 4570 N N . TRP B 1 200 ? 6.367 -14.633 -12.141 1 98.56 200 TRP B N 1
ATOM 4571 C CA . TRP B 1 200 ? 6.895 -15.992 -12.078 1 98.56 200 TRP B CA 1
ATOM 4572 C C . TRP B 1 200 ? 8.156 -16.125 -12.922 1 98.56 200 TRP B C 1
ATOM 4574 O O . TRP B 1 200 ? 8.695 -17.219 -13.086 1 98.56 200 TRP B O 1
ATOM 4584 N N . SER B 1 201 ? 8.648 -15.023 -13.406 1 98.19 201 SER B N 1
ATOM 4585 C CA . SER B 1 201 ? 9.656 -15.047 -14.461 1 98.19 201 SER B CA 1
ATOM 4586 C C . SER B 1 201 ? 10.961 -15.672 -13.969 1 98.19 201 SER B C 1
ATOM 4588 O O . SER B 1 201 ? 11.734 -16.203 -14.766 1 98.19 201 SER B O 1
ATOM 4590 N N . ASP B 1 202 ? 11.195 -15.656 -12.68 1 98.25 202 ASP B N 1
ATOM 4591 C CA . ASP B 1 202 ? 12.422 -16.219 -12.125 1 98.25 202 ASP B CA 1
ATOM 4592 C C . ASP B 1 202 ? 12.312 -17.734 -11.945 1 98.25 202 ASP B C 1
ATOM 4594 O O . ASP B 1 202 ? 13.312 -18.406 -11.742 1 98.25 202 ASP B O 1
ATOM 4598 N N . ILE B 1 203 ? 11.125 -18.219 -11.945 1 98.62 203 ILE B N 1
ATOM 4599 C CA . ILE B 1 203 ? 10.891 -19.641 -11.641 1 98.62 203 ILE B CA 1
ATOM 4600 C C . ILE B 1 203 ? 10.625 -20.406 -12.93 1 98.62 203 ILE B C 1
ATOM 4602 O O . ILE B 1 203 ? 9.469 -20.672 -13.273 1 98.62 203 ILE B O 1
ATOM 4606 N N . VAL B 1 204 ? 11.617 -20.812 -13.578 1 98.56 204 VAL B N 1
ATOM 4607 C CA . VAL B 1 204 ? 11.602 -21.578 -14.812 1 98.56 204 VAL B CA 1
ATOM 4608 C C . VAL B 1 204 ? 12.578 -22.75 -14.711 1 98.56 204 VAL B C 1
ATOM 4610 O O . VAL B 1 204 ? 13.711 -22.578 -14.258 1 98.56 204 VAL B O 1
ATOM 4613 N N . TYR B 1 205 ? 12.195 -23.875 -15.109 1 98.31 205 TYR B N 1
ATOM 4614 C CA . TYR B 1 205 ? 13 -25.078 -14.898 1 98.31 205 TYR B CA 1
ATOM 4615 C C . TYR B 1 205 ? 13.766 -25.453 -16.156 1 98.31 205 TYR B C 1
ATOM 4617 O O . TYR B 1 205 ? 13.273 -25.25 -17.266 1 98.31 205 TYR B O 1
ATOM 4625 N N . THR B 1 206 ? 14.945 -25.984 -15.898 1 96.31 206 THR B N 1
ATOM 4626 C CA . THR B 1 206 ? 15.695 -26.531 -17.016 1 96.31 206 THR B CA 1
ATOM 4627 C C . THR B 1 206 ? 14.898 -27.625 -17.734 1 96.31 206 THR B C 1
ATOM 4629 O O . THR B 1 206 ? 14.305 -28.484 -17.094 1 96.31 206 THR B O 1
ATOM 4632 N N . PRO B 1 207 ? 14.805 -27.531 -19.094 1 96.69 207 PRO B N 1
ATOM 4633 C CA . PRO B 1 207 ? 15.633 -26.75 -20.016 1 96.69 207 PRO B CA 1
ATOM 4634 C C . PRO B 1 207 ? 14.914 -25.516 -20.547 1 96.69 207 PRO B C 1
ATOM 4636 O O . PRO B 1 207 ? 15.406 -24.859 -21.469 1 96.69 207 PRO B O 1
ATOM 4639 N N . TYR B 1 208 ? 13.773 -25.281 -20.016 1 96.5 208 TYR B N 1
ATOM 4640 C CA . TYR B 1 208 ? 12.977 -24.188 -20.547 1 96.5 208 TYR B CA 1
ATOM 4641 C C . TYR B 1 208 ? 13.648 -22.844 -20.266 1 96.5 208 TYR B C 1
ATOM 4643 O O . TYR B 1 208 ? 14.406 -22.703 -19.297 1 96.5 208 TYR B O 1
ATOM 4651 N N . GLN B 1 209 ? 13.367 -21.922 -21.141 1 96.25 209 GLN B N 1
ATOM 4652 C CA . GLN B 1 209 ? 13.945 -20.578 -21.031 1 96.25 209 GLN B CA 1
ATOM 4653 C C . GLN B 1 209 ? 12.852 -19.516 -21.031 1 96.25 209 GLN B C 1
ATOM 4655 O O . GLN B 1 209 ? 11.891 -19.594 -21.797 1 96.25 209 GLN B O 1
ATOM 4660 N N . TYR B 1 210 ? 13.055 -18.578 -20.172 1 98.06 210 TYR B N 1
ATOM 4661 C CA . TYR B 1 210 ? 12.102 -17.469 -20.109 1 98.06 210 TYR B CA 1
ATOM 4662 C C . TYR B 1 210 ? 12.5 -16.359 -21.062 1 98.06 210 TYR B C 1
ATOM 4664 O O . TYR B 1 210 ? 13.68 -16.031 -21.188 1 98.06 210 TYR B O 1
ATOM 4672 N N . THR B 1 211 ? 11.531 -15.812 -21.734 1 98.44 211 THR B N 1
ATOM 4673 C CA . THR B 1 211 ? 11.664 -14.625 -22.578 1 98.44 211 THR B CA 1
ATOM 4674 C C . THR B 1 211 ? 10.625 -13.578 -22.203 1 98.44 211 THR B C 1
ATOM 4676 O O . THR B 1 211 ? 9.43 -13.867 -22.156 1 98.44 211 THR B O 1
ATOM 4679 N N . SER B 1 212 ? 11.109 -12.375 -21.875 1 98.75 212 SER B N 1
ATOM 4680 C CA . SER B 1 212 ? 10.164 -11.281 -21.688 1 98.75 212 SER B CA 1
ATOM 4681 C C . SER B 1 212 ? 9.672 -10.734 -23.031 1 98.75 212 SER B C 1
ATOM 4683 O O . SER B 1 212 ? 10.477 -10.445 -23.906 1 98.75 212 SER B O 1
ATOM 4685 N N . ILE B 1 213 ? 8.461 -10.531 -23.141 1 98.81 213 ILE B N 1
ATOM 4686 C CA . ILE B 1 213 ? 7.883 -10.094 -24.406 1 98.81 213 ILE B CA 1
ATOM 4687 C C . ILE B 1 213 ? 8.406 -8.711 -24.766 1 98.81 213 ILE B C 1
ATOM 4689 O O . ILE B 1 213 ? 8.57 -8.391 -25.953 1 98.81 213 ILE B O 1
ATOM 4693 N N . ALA B 1 214 ? 8.766 -7.91 -23.766 1 98.69 214 ALA B N 1
ATOM 4694 C CA . ALA B 1 214 ? 9.25 -6.551 -23.969 1 98.69 214 ALA B CA 1
ATOM 4695 C C . ALA B 1 214 ? 10.664 -6.555 -24.547 1 98.69 214 ALA B C 1
ATOM 4697 O O . ALA B 1 214 ? 11.156 -5.527 -25 1 98.69 214 ALA B O 1
ATOM 4698 N N . SER B 1 215 ? 11.297 -7.676 -24.578 1 98.56 215 SER B N 1
ATOM 4699 C CA . SER B 1 215 ? 12.672 -7.766 -25.078 1 98.56 215 SER B CA 1
ATOM 4700 C C . SER B 1 215 ? 12.695 -8 -26.578 1 98.56 215 SER B C 1
ATOM 4702 O O . SER B 1 215 ? 13.742 -7.879 -27.219 1 98.56 215 SER B O 1
ATOM 4704 N N . LEU B 1 216 ? 11.602 -8.266 -27.219 1 98.5 216 LEU B N 1
ATOM 4705 C CA . LEU B 1 216 ? 11.57 -8.883 -28.531 1 98.5 216 LEU B CA 1
ATOM 4706 C C . LEU B 1 216 ? 11.773 -7.836 -29.625 1 98.5 216 LEU B C 1
ATOM 4708 O O . LEU B 1 216 ? 12.438 -8.109 -30.641 1 98.5 216 LEU B O 1
ATOM 4712 N N . SER B 1 217 ? 11.133 -6.707 -29.516 1 97.88 217 SER B N 1
ATOM 4713 C CA . SER B 1 217 ? 11.305 -5.598 -30.453 1 97.88 217 SER B CA 1
ATOM 4714 C C . SER B 1 217 ? 10.891 -4.273 -29.812 1 97.88 217 SER B C 1
ATOM 4716 O O . SER B 1 217 ? 10.164 -4.258 -28.812 1 97.88 217 SER B O 1
ATOM 4718 N N . GLU B 1 218 ? 11.352 -3.199 -30.359 1 97.88 218 GLU B N 1
ATOM 4719 C CA . GLU B 1 218 ? 10.992 -1.873 -29.875 1 97.88 218 GLU B CA 1
ATOM 4720 C C . GLU B 1 218 ? 9.5 -1.618 -30 1 97.88 218 GLU B C 1
ATOM 4722 O O . GLU B 1 218 ? 8.883 -1.025 -29.125 1 97.88 218 GLU B O 1
ATOM 4727 N N . GLU B 1 219 ? 8.945 -2.1 -31.094 1 98.25 219 GLU B N 1
ATOM 4728 C CA . GLU B 1 219 ? 7.523 -1.91 -31.344 1 98.25 219 GLU B CA 1
ATOM 4729 C C . GLU B 1 219 ? 6.68 -2.623 -30.281 1 98.25 219 GLU B C 1
ATOM 4731 O O . GLU B 1 219 ? 5.758 -2.033 -29.719 1 98.25 219 GLU B O 1
ATOM 4736 N N . ILE B 1 220 ? 7.004 -3.863 -30 1 98.75 220 ILE B N 1
ATOM 4737 C CA . ILE B 1 220 ? 6.293 -4.648 -29 1 98.75 220 ILE B CA 1
ATOM 4738 C C . ILE B 1 220 ? 6.523 -4.055 -27.609 1 98.75 220 ILE B C 1
ATOM 4740 O O . ILE B 1 220 ? 5.582 -3.908 -26.828 1 98.75 220 ILE B O 1
ATOM 4744 N N . ARG B 1 221 ? 7.754 -3.668 -27.344 1 98.62 221 ARG B N 1
ATOM 4745 C CA . ARG B 1 221 ? 8.141 -3.088 -26.062 1 98.62 221 ARG B CA 1
ATOM 4746 C C . ARG B 1 221 ? 7.344 -1.818 -25.781 1 98.62 221 ARG B C 1
ATOM 4748 O O . ARG B 1 221 ? 6.883 -1.608 -24.656 1 98.62 221 ARG B O 1
ATOM 4755 N N . ASN B 1 222 ? 7.148 -0.979 -26.766 1 97.94 222 ASN B N 1
ATOM 4756 C CA . ASN B 1 222 ? 6.469 0.302 -26.609 1 97.94 222 ASN B CA 1
ATOM 4757 C C . ASN B 1 222 ? 4.98 0.117 -26.328 1 97.94 222 ASN B C 1
ATOM 4759 O O . ASN B 1 222 ? 4.309 1.049 -25.875 1 97.94 222 ASN B O 1
ATOM 4763 N N . GLN B 1 223 ? 4.496 -1.124 -26.594 1 98.12 223 GLN B N 1
ATOM 4764 C CA . GLN B 1 223 ? 3.102 -1.435 -26.297 1 98.12 223 GLN B CA 1
ATOM 4765 C C . GLN B 1 223 ? 2.977 -2.252 -25.016 1 98.12 223 GLN B C 1
ATOM 4767 O O . GLN B 1 223 ? 1.871 -2.617 -24.609 1 98.12 223 GLN B O 1
ATOM 4772 N N . THR B 1 224 ? 4.102 -2.486 -24.359 1 98.88 224 THR B N 1
ATOM 4773 C CA . THR B 1 224 ? 4.098 -3.414 -23.234 1 98.88 224 THR B CA 1
ATOM 4774 C C . THR B 1 224 ? 4.285 -2.666 -21.922 1 98.88 224 THR B C 1
ATOM 4776 O O . THR B 1 224 ? 5.156 -1.802 -21.812 1 98.88 224 THR B O 1
ATOM 4779 N N . VAL B 1 225 ? 3.436 -2.902 -20.969 1 98.94 225 VAL B N 1
ATOM 4780 C CA . VAL B 1 225 ? 3.637 -2.549 -19.562 1 98.94 225 VAL B CA 1
ATOM 4781 C C . VAL B 1 225 ? 3.895 -3.811 -18.734 1 98.94 225 VAL B C 1
ATOM 4783 O O . VAL B 1 225 ? 3.098 -4.754 -18.781 1 98.94 225 VAL B O 1
ATOM 4786 N N . THR B 1 226 ? 5.012 -3.822 -18.062 1 98.88 226 THR B N 1
ATOM 4787 C CA . THR B 1 226 ? 5.453 -5.012 -17.344 1 98.88 226 THR B CA 1
ATOM 4788 C C . THR B 1 226 ? 5.195 -4.863 -15.844 1 98.88 226 THR B C 1
ATOM 4790 O O . THR B 1 226 ? 5.414 -3.791 -15.273 1 98.88 226 THR B O 1
ATOM 4793 N N . VAL B 1 227 ? 4.707 -5.879 -15.219 1 98.69 227 VAL B N 1
ATOM 4794 C CA . VAL B 1 227 ? 4.523 -5.93 -13.773 1 98.69 227 VAL B CA 1
ATOM 4795 C C . VAL B 1 227 ? 5.277 -7.129 -13.203 1 98.69 227 VAL B C 1
ATOM 4797 O O . VAL B 1 227 ? 5.301 -8.203 -13.812 1 98.69 227 VAL B O 1
ATOM 4800 N N . THR B 1 228 ? 5.914 -6.93 -12.109 1 98.5 228 THR B N 1
ATOM 4801 C CA . THR B 1 228 ? 6.551 -8.031 -11.391 1 98.5 228 THR B CA 1
ATOM 4802 C C . THR B 1 228 ? 6.484 -7.801 -9.883 1 98.5 228 THR B C 1
ATOM 4804 O O . THR B 1 228 ? 5.945 -6.793 -9.422 1 98.5 228 THR B O 1
ATOM 4807 N N . GLY B 1 229 ? 6.914 -8.742 -9.109 1 97.94 229 GLY B N 1
ATOM 4808 C CA . GLY B 1 229 ? 6.984 -8.695 -7.656 1 97.94 229 GLY B CA 1
ATOM 4809 C C . GLY B 1 229 ? 8.047 -9.617 -7.078 1 97.94 229 GLY B C 1
ATOM 4810 O O . GLY B 1 229 ? 8.836 -10.203 -7.82 1 97.94 229 GLY B O 1
ATOM 4811 N N . PHE B 1 230 ? 8.031 -9.703 -5.773 1 98.06 230 PHE B N 1
ATOM 4812 C CA . PHE B 1 230 ? 9.148 -10.367 -5.121 1 98.06 230 PHE B CA 1
ATOM 4813 C C . PHE B 1 230 ? 8.656 -11.43 -4.141 1 98.06 230 PHE B C 1
ATOM 4815 O O . PHE B 1 230 ? 9.445 -11.977 -3.363 1 98.06 230 PHE B O 1
ATOM 4822 N N . SER B 1 231 ? 7.395 -11.672 -4.164 1 97.12 231 SER B N 1
ATOM 4823 C CA . SER B 1 231 ? 6.781 -12.648 -3.266 1 97.12 231 SER B CA 1
ATOM 4824 C C . SER B 1 231 ? 7.148 -14.078 -3.662 1 97.12 231 SER B C 1
ATOM 4826 O O . SER B 1 231 ? 7.422 -14.914 -2.801 1 97.12 231 SER B O 1
ATOM 4828 N N . LYS B 1 232 ? 7.168 -14.328 -4.988 1 98.25 232 LYS B N 1
ATOM 4829 C CA . LYS B 1 232 ? 7.371 -15.695 -5.469 1 98.25 232 LYS B CA 1
ATOM 4830 C C . LYS B 1 232 ? 8.852 -16.062 -5.48 1 98.25 232 LYS B C 1
ATOM 4832 O O . LYS B 1 232 ? 9.227 -17.172 -5.09 1 98.25 232 LYS B O 1
ATOM 4837 N N . SER B 1 233 ? 9.648 -15.102 -5.848 1 97.94 233 SER B N 1
ATOM 4838 C CA . SER B 1 233 ? 11.078 -15.359 -6.02 1 97.94 233 SER B CA 1
ATOM 4839 C C . SER B 1 233 ? 11.812 -15.32 -4.684 1 97.94 233 SER B C 1
ATOM 4841 O O . SER B 1 233 ? 12.805 -16.031 -4.496 1 97.94 233 SER B O 1
ATOM 4843 N N . TYR B 1 234 ? 11.312 -14.469 -3.752 1 98.19 234 TYR B N 1
ATOM 4844 C CA . TYR B 1 234 ? 12.164 -14.211 -2.6 1 98.19 234 TYR B CA 1
ATOM 4845 C C . TYR B 1 234 ? 11.375 -14.297 -1.301 1 98.19 234 TYR B C 1
ATOM 4847 O O . TYR B 1 234 ? 11.906 -14.039 -0.22 1 98.19 234 TYR B O 1
ATOM 4855 N N . GLY B 1 235 ? 10.102 -14.641 -1.366 1 97.31 235 GLY B N 1
ATOM 4856 C CA . GLY B 1 235 ? 9.305 -14.852 -0.166 1 97.31 235 GLY B CA 1
ATOM 4857 C C . GLY B 1 235 ? 8.977 -13.555 0.559 1 97.31 235 GLY B C 1
ATOM 4858 O O . GLY B 1 235 ? 9.07 -13.484 1.786 1 97.31 235 GLY B O 1
ATOM 4859 N N . LEU B 1 236 ? 8.57 -12.523 -0.187 1 98 236 LEU B N 1
ATOM 4860 C CA . LEU B 1 236 ? 8.359 -11.211 0.42 1 98 236 LEU B CA 1
ATOM 4861 C C . LEU B 1 236 ? 6.891 -10.812 0.356 1 98 236 LEU B C 1
ATOM 4863 O O . LEU B 1 236 ? 6.574 -9.625 0.247 1 98 236 LEU B O 1
ATOM 4867 N N . ALA B 1 237 ? 5.969 -11.781 0.345 1 96.81 237 ALA B N 1
ATOM 4868 C CA . ALA B 1 237 ? 4.547 -11.531 0.121 1 96.81 237 ALA B CA 1
ATOM 4869 C C . ALA B 1 237 ? 4.004 -10.523 1.133 1 96.81 237 ALA B C 1
ATOM 4871 O O . ALA B 1 237 ? 3.273 -9.602 0.769 1 96.81 237 ALA B O 1
ATOM 4872 N N . GLY B 1 238 ? 4.387 -10.633 2.41 1 97.38 238 GLY B N 1
ATOM 4873 C CA . GLY B 1 238 ? 3.861 -9.797 3.473 1 97.38 238 GLY B CA 1
ATOM 4874 C C . GLY B 1 238 ? 4.398 -8.375 3.43 1 97.38 238 GLY B C 1
ATOM 4875 O O . GLY B 1 238 ? 3.867 -7.484 4.098 1 97.38 238 GLY B O 1
ATOM 4876 N N . LEU B 1 239 ? 5.461 -8.141 2.648 1 98.19 239 LEU B N 1
ATOM 4877 C CA . LEU B 1 239 ? 6.051 -6.812 2.545 1 98.19 239 LEU B CA 1
ATOM 4878 C C . LEU B 1 239 ? 5.316 -5.973 1.505 1 98.19 239 LEU B C 1
ATOM 4880 O O . LEU B 1 239 ? 5.547 -4.766 1.397 1 98.19 239 LEU B O 1
ATOM 4884 N N . ARG B 1 240 ? 4.398 -6.598 0.727 1 96.88 240 ARG B N 1
ATOM 4885 C CA . ARG B 1 240 ? 3.559 -5.871 -0.219 1 96.88 240 ARG B CA 1
ATOM 4886 C C . ARG B 1 240 ? 4.402 -4.984 -1.129 1 96.88 240 ARG B C 1
ATOM 4888 O O . ARG B 1 240 ? 4.266 -3.76 -1.109 1 96.88 240 ARG B O 1
ATOM 4895 N N . ILE B 1 241 ? 5.195 -5.605 -1.978 1 98.25 241 ILE B N 1
ATOM 4896 C CA . ILE B 1 241 ? 6.066 -4.801 -2.828 1 98.25 241 ILE B CA 1
ATOM 4897 C C . ILE B 1 241 ? 6.16 -5.434 -4.215 1 98.25 241 ILE B C 1
ATOM 4899 O O . ILE B 1 241 ? 6.367 -6.645 -4.34 1 98.25 241 ILE B O 1
ATOM 4903 N N . GLY B 1 242 ? 5.887 -4.707 -5.211 1 98.38 242 GLY B N 1
ATOM 4904 C CA . GLY B 1 242 ? 6.078 -5.016 -6.621 1 98.38 242 GLY B CA 1
ATOM 4905 C C . GLY B 1 242 ? 6.605 -3.842 -7.422 1 98.38 242 GLY B C 1
ATOM 4906 O O . GLY B 1 242 ? 7.066 -2.852 -6.852 1 98.38 242 GLY B O 1
ATOM 4907 N N . ALA B 1 243 ? 6.664 -3.969 -8.711 1 98.81 243 ALA B N 1
ATOM 4908 C CA . ALA B 1 243 ? 7.117 -2.906 -9.602 1 98.81 243 ALA B CA 1
ATOM 4909 C C . ALA B 1 243 ? 6.332 -2.918 -10.914 1 98.81 243 ALA B C 1
ATOM 4911 O O . ALA B 1 243 ? 5.969 -3.982 -11.414 1 98.81 243 ALA B O 1
ATOM 4912 N N . VAL B 1 244 ? 6.062 -1.769 -11.375 1 98.81 244 VAL B N 1
ATOM 4913 C CA . VAL B 1 244 ? 5.52 -1.578 -12.719 1 98.81 244 VAL B CA 1
ATOM 4914 C C . VAL B 1 244 ? 6.543 -0.859 -13.594 1 98.81 244 VAL B C 1
ATOM 4916 O O . VAL B 1 244 ? 7.215 0.068 -13.133 1 98.81 244 VAL B O 1
ATOM 4919 N N . MET B 1 245 ? 6.684 -1.313 -14.773 1 98.81 245 MET B N 1
ATOM 4920 C CA . MET B 1 245 ? 7.633 -0.724 -15.711 1 98.81 245 MET B CA 1
ATOM 4921 C C . MET B 1 245 ? 6.957 -0.406 -17.047 1 98.81 245 MET B C 1
ATOM 4923 O O . MET B 1 245 ? 6.41 -1.297 -17.703 1 98.81 245 MET B O 1
ATOM 4927 N N . ALA B 1 246 ? 6.902 0.801 -17.375 1 98.62 246 ALA B N 1
ATOM 4928 C CA . ALA B 1 246 ? 6.543 1.221 -18.719 1 98.62 246 ALA B CA 1
ATOM 4929 C C . ALA B 1 246 ? 7.773 1.278 -19.625 1 98.62 246 ALA B C 1
ATOM 4931 O O . ALA B 1 246 ? 8.906 1.177 -19.141 1 98.62 246 ALA B O 1
ATOM 4932 N N . SER B 1 247 ? 7.52 1.361 -20.922 1 96.75 247 SER B N 1
ATOM 4933 C CA . SER B 1 247 ? 8.641 1.414 -21.859 1 96.75 247 SER B CA 1
ATOM 4934 C C . SER B 1 247 ? 8.719 2.768 -22.547 1 96.75 247 SER B C 1
ATOM 4936 O O . SER B 1 247 ? 9.586 2.982 -23.406 1 96.75 247 SER B O 1
ATOM 4938 N N . ASN B 1 248 ? 7.82 3.662 -22.266 1 97.75 248 ASN B N 1
ATOM 4939 C CA . ASN B 1 248 ? 7.836 5.012 -22.812 1 97.75 248 ASN B CA 1
ATOM 4940 C C . ASN B 1 248 ? 7.199 6.016 -21.859 1 97.75 248 ASN B C 1
ATOM 4942 O O . ASN B 1 248 ? 6.523 5.629 -20.906 1 97.75 248 ASN B O 1
ATOM 4946 N N . GLN B 1 249 ? 7.426 7.27 -22.125 1 98.25 249 GLN B N 1
ATOM 4947 C CA . GLN B 1 249 ? 7.043 8.352 -21.219 1 98.25 249 GLN B CA 1
ATOM 4948 C C . GLN B 1 249 ? 5.527 8.461 -21.109 1 98.25 249 GLN B C 1
ATOM 4950 O O . GLN B 1 249 ? 4.996 8.68 -20.016 1 98.25 249 GLN B O 1
ATOM 4955 N N . ALA B 1 250 ? 4.887 8.297 -22.172 1 98.31 250 ALA B N 1
ATOM 4956 C CA . ALA B 1 250 ? 3.436 8.461 -22.172 1 98.31 250 ALA B CA 1
ATOM 4957 C C . ALA B 1 250 ? 2.762 7.422 -21.281 1 98.31 250 ALA B C 1
ATOM 4959 O O . ALA B 1 250 ? 1.875 7.754 -20.484 1 98.31 250 ALA B O 1
ATOM 4960 N N . HIS B 1 251 ? 3.17 6.152 -21.469 1 98.69 251 HIS B N 1
ATOM 4961 C CA . HIS B 1 251 ? 2.611 5.09 -20.641 1 98.69 251 HIS B CA 1
ATOM 4962 C C . HIS B 1 251 ? 2.973 5.289 -19.172 1 98.69 251 HIS B C 1
ATOM 4964 O O . HIS B 1 251 ? 2.139 5.082 -18.297 1 98.69 251 HIS B O 1
ATOM 4970 N N . TYR B 1 252 ? 4.203 5.73 -18.938 1 98.69 252 TYR B N 1
ATOM 4971 C CA . TYR B 1 252 ? 4.629 5.984 -17.562 1 98.69 252 TYR B CA 1
ATOM 4972 C C . TYR B 1 252 ? 3.76 7.051 -16.906 1 98.69 252 TYR B C 1
ATOM 4974 O O . TYR B 1 252 ? 3.275 6.867 -15.789 1 98.69 252 TYR B O 1
ATOM 4982 N N . ASP B 1 253 ? 3.602 8.172 -17.609 1 98.5 253 ASP B N 1
ATOM 4983 C CA . ASP B 1 253 ? 2.844 9.297 -17.078 1 98.5 253 ASP B CA 1
ATOM 4984 C C . ASP B 1 253 ? 1.414 8.883 -16.734 1 98.5 253 ASP B C 1
ATOM 4986 O O . ASP B 1 253 ? 0.886 9.25 -15.68 1 98.5 253 ASP B O 1
ATOM 4990 N N . ARG B 1 254 ? 0.854 8.156 -17.578 1 98.19 254 ARG B N 1
ATOM 4991 C CA . ARG B 1 254 ? -0.515 7.691 -17.391 1 98.19 254 ARG B CA 1
ATOM 4992 C C . ARG B 1 254 ? -0.609 6.773 -16.172 1 98.19 254 ARG B C 1
ATOM 4994 O O . ARG B 1 254 ? -1.5 6.934 -15.328 1 98.19 254 ARG B O 1
ATOM 5001 N N . LEU B 1 255 ? 0.29 5.828 -16.109 1 98.62 255 LEU B N 1
ATOM 5002 C CA . LEU B 1 255 ? 0.319 4.887 -15 1 98.62 255 LEU B CA 1
ATOM 5003 C C . LEU B 1 255 ? 0.542 5.613 -13.68 1 98.62 255 LEU B C 1
ATOM 5005 O O . LEU B 1 255 ? -0.155 5.352 -12.695 1 98.62 255 LEU B O 1
ATOM 5009 N N . PHE B 1 256 ? 1.469 6.492 -13.648 1 97.88 256 PHE B N 1
ATOM 5010 C CA . PHE B 1 256 ? 1.818 7.199 -12.422 1 97.88 256 PHE B CA 1
ATOM 5011 C C . PHE B 1 256 ? 0.669 8.094 -11.969 1 97.88 256 PHE B C 1
ATOM 5013 O O . PHE B 1 256 ? 0.382 8.18 -10.773 1 97.88 256 PHE B O 1
ATOM 5020 N N . GLU B 1 257 ? 0.053 8.703 -12.891 1 96.44 257 GLU B N 1
ATOM 5021 C CA . GLU B 1 257 ? -1.089 9.562 -12.57 1 96.44 257 GLU B CA 1
ATOM 5022 C C . GLU B 1 257 ? -2.205 8.758 -11.906 1 96.44 257 GLU B C 1
ATOM 5024 O O . GLU B 1 257 ? -2.703 9.148 -10.844 1 96.44 257 GLU B O 1
ATOM 5029 N N . VAL B 1 258 ? -2.533 7.637 -12.453 1 95.81 258 VAL B N 1
ATOM 5030 C CA . VAL B 1 258 ? -3.672 6.875 -11.953 1 95.81 258 VAL B CA 1
ATOM 5031 C C . VAL B 1 258 ? -3.277 6.145 -10.672 1 95.81 258 VAL B C 1
ATOM 5033 O O . VAL B 1 258 ? -4.141 5.719 -9.898 1 95.81 258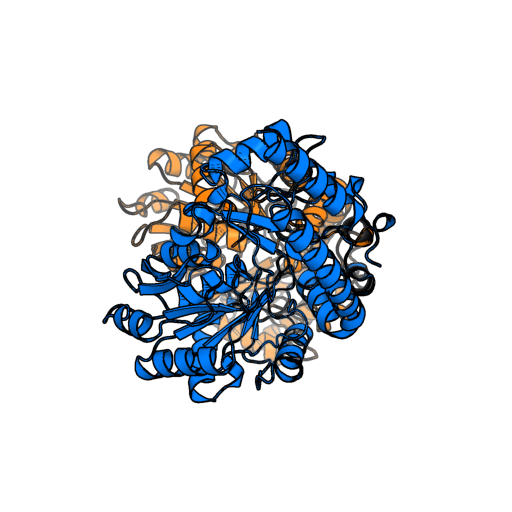 VAL B O 1
ATOM 5036 N N . SER B 1 259 ? -1.989 5.984 -10.406 1 96.25 259 SER B N 1
ATOM 5037 C CA . SER B 1 259 ? -1.509 5.32 -9.203 1 96.25 259 SER B CA 1
ATOM 5038 C C . SER B 1 259 ? -1.823 6.137 -7.953 1 96.25 259 SER B C 1
ATOM 5040 O O . SER B 1 259 ? -1.859 5.602 -6.844 1 96.25 259 SER B O 1
ATOM 5042 N N . LEU B 1 260 ? -1.916 7.488 -8.133 1 95.38 260 LEU B N 1
ATOM 5043 C CA . LEU B 1 260 ? -2.162 8.453 -7.07 1 95.38 260 LEU B CA 1
ATOM 5044 C C . LEU B 1 260 ? -0.969 8.539 -6.125 1 95.38 260 LEU B C 1
ATOM 5046 O O . LEU B 1 260 ? -1.101 9.008 -4.992 1 95.38 260 LEU B O 1
ATOM 5050 N N . HIS B 1 261 ? 0.2 8.062 -6.551 1 94.31 261 HIS B N 1
ATOM 5051 C CA . HIS B 1 261 ? 1.422 8.117 -5.758 1 94.31 261 HIS B CA 1
ATOM 5052 C C . HIS B 1 261 ? 1.835 9.555 -5.465 1 94.31 261 HIS B C 1
ATOM 5054 O O . HIS B 1 261 ? 2.4 9.844 -4.41 1 94.31 261 HIS B O 1
ATOM 5060 N N . GLY B 1 262 ? 1.483 10.414 -6.367 1 91.81 262 GLY B N 1
ATOM 5061 C CA . GLY B 1 262 ? 1.865 11.805 -6.207 1 91.81 262 GLY B CA 1
ATOM 5062 C C . GLY B 1 262 ? 1.152 12.492 -5.059 1 91.81 262 GLY B C 1
ATOM 5063 O O . GLY B 1 262 ? 1.622 13.516 -4.547 1 91.81 262 GLY B O 1
ATOM 5064 N N . SER B 1 263 ? 0.029 11.992 -4.574 1 89.25 263 SER B N 1
ATOM 5065 C CA . SER B 1 263 ? -0.792 12.594 -3.529 1 89.25 263 SER B CA 1
ATOM 5066 C C . SER B 1 263 ? -0.567 11.906 -2.188 1 89.25 263 SER B C 1
ATOM 5068 O O . SER B 1 263 ? -1.208 12.25 -1.192 1 89.25 263 SER B O 1
ATOM 5070 N N . THR B 1 264 ? 0.214 10.938 -2.08 1 87.5 264 THR B N 1
ATOM 5071 C CA . THR B 1 264 ? 0.521 10.133 -0.905 1 87.5 264 THR B CA 1
ATOM 5072 C C . THR B 1 264 ? -0.653 9.219 -0.554 1 87.5 264 THR B C 1
ATOM 5074 O O . THR B 1 264 ? -0.64 8.555 0.483 1 87.5 264 THR B O 1
ATOM 5077 N N . ILE B 1 265 ? -1.724 9.242 -1.414 1 92.81 265 ILE B N 1
ATOM 5078 C CA . ILE B 1 265 ? -2.793 8.273 -1.207 1 92.81 265 ILE B CA 1
ATOM 5079 C C . ILE B 1 265 ? -2.225 6.859 -1.272 1 92.81 265 ILE B C 1
ATOM 5081 O O . ILE B 1 265 ? -2.467 6.043 -0.38 1 92.81 265 ILE B O 1
ATOM 5085 N N . HIS B 1 266 ? -1.431 6.668 -2.344 1 92.25 266 HIS B N 1
ATOM 5086 C CA . HIS B 1 266 ? -0.688 5.418 -2.453 1 92.25 266 HIS B CA 1
ATOM 5087 C C . HIS B 1 266 ? 0.816 5.664 -2.391 1 92.25 266 HIS B C 1
ATOM 5089 O O . HIS B 1 266 ? 1.266 6.809 -2.453 1 92.25 266 HIS B O 1
ATOM 5095 N N . GLY B 1 267 ? 1.515 4.656 -2.232 1 93.44 267 GLY B N 1
ATOM 5096 C CA . GLY B 1 267 ? 2.969 4.668 -2.176 1 93.44 267 GLY B CA 1
ATOM 5097 C C . GLY B 1 267 ? 3.551 3.379 -1.627 1 93.44 267 GLY B C 1
ATOM 5098 O O . GLY B 1 267 ? 2.902 2.68 -0.847 1 93.44 267 GLY B O 1
ATOM 5099 N N . ALA B 1 268 ? 4.742 3.172 -1.984 1 95.5 268 ALA B N 1
ATOM 5100 C CA . ALA B 1 268 ? 5.367 1.926 -1.544 1 95.5 268 ALA B CA 1
ATOM 5101 C C . ALA B 1 268 ? 6.102 2.119 -0.22 1 95.5 268 ALA B C 1
ATOM 5103 O O . ALA B 1 268 ? 6.73 3.156 0.002 1 95.5 268 ALA B O 1
ATOM 5104 N N . ASN B 1 269 ? 5.988 1.156 0.64 1 97.81 269 ASN B N 1
ATOM 5105 C CA . ASN B 1 269 ? 6.672 1.117 1.928 1 97.81 269 ASN B CA 1
ATOM 5106 C C . ASN B 1 269 ? 8.188 1.169 1.76 1 97.81 269 ASN B C 1
ATOM 5108 O O . ASN B 1 269 ? 8.75 0.446 0.936 1 97.81 269 ASN B O 1
ATOM 5112 N N . ILE B 1 270 ? 8.852 2.008 2.525 1 98.25 270 ILE B N 1
ATOM 5113 C CA . ILE B 1 270 ? 10.273 2.232 2.322 1 98.25 270 ILE B CA 1
ATOM 5114 C C . ILE B 1 270 ? 11.055 0.978 2.709 1 98.25 270 ILE B C 1
ATOM 5116 O O . ILE B 1 270 ? 12.039 0.627 2.057 1 98.25 270 ILE B O 1
ATOM 5120 N N . LEU B 1 271 ? 10.648 0.257 3.777 1 98.81 271 LEU B N 1
ATOM 5121 C CA . LEU B 1 271 ? 11.352 -0.953 4.191 1 98.81 271 LEU B CA 1
ATOM 5122 C C . LEU B 1 271 ? 11.195 -2.055 3.148 1 98.81 271 LEU B C 1
ATOM 5124 O O . LEU B 1 271 ? 12.117 -2.852 2.945 1 98.81 271 LEU B O 1
ATOM 5128 N N . SER B 1 272 ? 10.023 -2.113 2.523 1 98.81 272 SER B N 1
ATOM 5129 C CA . SER B 1 272 ? 9.789 -3.092 1.467 1 98.81 272 SER B CA 1
ATOM 5130 C C . SER B 1 272 ? 10.703 -2.844 0.269 1 98.81 272 SER B C 1
ATOM 5132 O O . SER B 1 272 ? 11.188 -3.789 -0.351 1 98.81 272 SER B O 1
ATOM 5134 N N . GLN B 1 273 ? 10.867 -1.592 -0.063 1 98.88 273 GLN B N 1
ATOM 5135 C CA . GLN B 1 273 ? 11.758 -1.246 -1.165 1 98.88 273 GLN B CA 1
ATOM 5136 C C . GLN B 1 273 ? 13.203 -1.632 -0.848 1 98.88 273 GLN B C 1
ATOM 5138 O O . GLN B 1 273 ? 13.922 -2.141 -1.713 1 98.88 273 GLN B O 1
ATOM 5143 N N . VAL B 1 274 ? 13.617 -1.398 0.411 1 98.88 274 VAL B N 1
ATOM 5144 C CA . VAL B 1 274 ? 14.953 -1.782 0.863 1 98.88 274 VAL B CA 1
ATOM 5145 C C . VAL B 1 274 ? 15.125 -3.295 0.745 1 98.88 274 VAL B C 1
ATOM 5147 O O . VAL B 1 274 ? 16.141 -3.773 0.23 1 98.88 274 VAL B O 1
ATOM 5150 N N . ALA B 1 275 ? 14.117 -3.998 1.149 1 98.88 275 ALA B N 1
ATOM 5151 C CA . ALA B 1 275 ? 14.141 -5.457 1.105 1 98.88 275 ALA B CA 1
ATOM 5152 C C . ALA B 1 275 ? 14.25 -5.961 -0.331 1 98.88 275 ALA B C 1
ATOM 5154 O O . ALA B 1 275 ? 15.094 -6.812 -0.635 1 98.88 275 ALA B O 1
ATOM 5155 N N . ALA B 1 276 ? 13.414 -5.457 -1.196 1 98.88 276 ALA B N 1
ATOM 5156 C CA . ALA B 1 276 ? 13.383 -5.883 -2.592 1 98.88 276 ALA B CA 1
ATOM 5157 C C . ALA B 1 276 ? 14.703 -5.559 -3.291 1 98.88 276 ALA B C 1
ATOM 5159 O O . ALA B 1 276 ? 15.203 -6.355 -4.086 1 98.88 276 ALA B O 1
ATOM 5160 N N . THR B 1 277 ? 15.242 -4.355 -2.986 1 98.88 277 THR B N 1
ATOM 5161 C CA . THR B 1 277 ? 16.531 -3.945 -3.543 1 98.88 277 THR B CA 1
ATOM 5162 C C . THR B 1 277 ? 17.625 -4.938 -3.164 1 98.88 277 THR B C 1
ATOM 5164 O O . THR B 1 277 ? 18.391 -5.375 -4.02 1 98.88 277 THR B O 1
ATOM 5167 N N . THR B 1 278 ? 17.641 -5.301 -1.908 1 98.94 278 THR B N 1
ATOM 5168 C CA . THR B 1 278 ? 18.641 -6.25 -1.416 1 98.94 278 THR B CA 1
ATOM 5169 C C . THR B 1 278 ? 18.422 -7.629 -2.035 1 98.94 278 THR B C 1
ATOM 5171 O O . THR B 1 278 ? 19.391 -8.305 -2.41 1 98.94 278 THR B O 1
ATOM 5174 N N . ALA B 1 279 ? 17.188 -8.047 -2.158 1 98.88 279 ALA B N 1
ATOM 5175 C CA . ALA B 1 279 ? 16.875 -9.328 -2.779 1 98.88 279 ALA B CA 1
ATOM 5176 C C . ALA B 1 279 ? 17.469 -9.422 -4.184 1 98.88 279 ALA B C 1
ATOM 5178 O O . ALA B 1 279 ? 18.109 -10.414 -4.531 1 98.88 279 ALA B O 1
ATOM 5179 N N . LEU B 1 280 ? 17.297 -8.383 -4.957 1 98.75 280 LEU B N 1
ATOM 5180 C CA . LEU B 1 280 ? 17.734 -8.359 -6.352 1 98.75 280 LEU B CA 1
ATOM 5181 C C . LEU B 1 280 ? 19.266 -8.305 -6.445 1 98.75 280 LEU B C 1
ATOM 5183 O O . LEU B 1 280 ? 19.859 -8.938 -7.32 1 98.75 280 LEU B O 1
ATOM 5187 N N . ASN B 1 281 ? 19.875 -7.605 -5.547 1 98.62 281 ASN B N 1
ATOM 5188 C CA . ASN B 1 281 ? 21.297 -7.281 -5.699 1 98.62 281 ASN B CA 1
ATOM 5189 C C . ASN B 1 281 ? 22.188 -8.305 -5.004 1 98.62 281 ASN B C 1
ATOM 5191 O O . ASN B 1 281 ? 23.344 -8.5 -5.395 1 98.62 281 ASN B O 1
ATOM 5195 N N . GLU B 1 282 ? 21.641 -8.961 -3.975 1 98.62 282 GLU B N 1
ATOM 5196 C CA . GLU B 1 282 ? 22.562 -9.695 -3.109 1 98.62 282 GLU B CA 1
ATOM 5197 C C . GLU B 1 282 ? 22.094 -11.133 -2.912 1 98.62 282 GLU B C 1
ATOM 5199 O O . GLU B 1 282 ? 22.859 -11.969 -2.41 1 98.62 282 GLU B O 1
ATOM 5204 N N . CYS B 1 283 ? 20.938 -11.477 -3.396 1 98.62 283 CYS B N 1
ATOM 5205 C CA . CYS B 1 283 ? 20.391 -12.742 -2.924 1 98.62 283 CYS B CA 1
ATOM 5206 C C . CYS B 1 283 ? 20.203 -13.711 -4.078 1 98.62 283 CYS B C 1
ATOM 5208 O O . CYS B 1 283 ? 19.406 -14.648 -3.98 1 98.62 283 CYS B O 1
ATOM 5210 N N . GLY B 1 284 ? 20.922 -13.516 -5.172 1 97.94 284 GLY B N 1
ATOM 5211 C CA . GLY B 1 284 ? 20.844 -14.422 -6.309 1 97.94 284 GLY B CA 1
ATOM 5212 C C . GLY B 1 284 ? 21.141 -15.859 -5.941 1 97.94 284 GLY B C 1
ATOM 5213 O O . GLY B 1 284 ? 20.531 -16.781 -6.488 1 97.94 284 GLY B O 1
ATOM 5214 N N . TYR B 1 285 ? 22.078 -16.062 -5.004 1 98.31 285 TYR B N 1
ATOM 5215 C CA . TYR B 1 285 ? 22.453 -17.406 -4.586 1 98.31 285 TYR B CA 1
ATOM 5216 C C . TYR B 1 285 ? 21.281 -18.125 -3.939 1 98.31 285 TYR B C 1
ATOM 5218 O O . TYR B 1 285 ? 21.094 -19.328 -4.137 1 98.31 285 TYR B O 1
ATOM 5226 N N . TRP B 1 286 ? 20.531 -17.422 -3.141 1 98.31 286 TRP B N 1
ATOM 5227 C CA . TRP B 1 286 ? 19.359 -17.984 -2.48 1 98.31 286 TRP B CA 1
ATOM 5228 C C . TRP B 1 286 ? 18.328 -18.438 -3.504 1 98.31 286 TRP B C 1
ATOM 5230 O O . TRP B 1 286 ? 17.797 -19.547 -3.412 1 98.31 286 TRP B O 1
ATOM 5240 N N . LEU B 1 287 ? 18.062 -17.594 -4.473 1 98.5 287 LEU B N 1
ATOM 5241 C CA . LEU B 1 287 ? 17.109 -17.906 -5.523 1 98.5 287 LEU B CA 1
ATOM 5242 C C . LEU B 1 287 ? 17.562 -19.109 -6.34 1 98.5 287 LEU B C 1
ATOM 5244 O O . LEU B 1 287 ? 16.766 -19.984 -6.672 1 98.5 287 LEU B O 1
ATOM 5248 N N . ASP B 1 288 ? 18.844 -19.109 -6.668 1 98.31 288 ASP B N 1
ATOM 5249 C CA . ASP B 1 288 ? 19.406 -20.234 -7.418 1 98.31 288 ASP B CA 1
ATOM 5250 C C . ASP B 1 288 ? 19.203 -21.547 -6.656 1 98.31 288 ASP B C 1
ATOM 5252 O O . ASP B 1 288 ? 18.812 -22.562 -7.242 1 98.31 288 ASP B O 1
ATOM 5256 N N . GLY B 1 289 ? 19.562 -21.516 -5.383 1 98.44 289 GLY B N 1
ATOM 5257 C CA . GLY B 1 289 ? 19.328 -22.688 -4.559 1 98.44 289 GLY B CA 1
ATOM 5258 C C . GLY B 1 289 ? 17.875 -23.094 -4.477 1 98.44 289 GLY B C 1
ATOM 5259 O O . GLY B 1 289 ? 17.547 -24.281 -4.516 1 98.44 289 GLY B O 1
ATOM 5260 N N . PHE B 1 290 ? 17.031 -22.125 -4.316 1 98.44 290 PHE B N 1
ATOM 5261 C CA . PHE B 1 290 ? 15.594 -22.359 -4.27 1 98.44 290 PHE B CA 1
ATOM 5262 C C . PHE B 1 290 ? 15.109 -23.031 -5.551 1 98.44 290 PHE B C 1
ATOM 5264 O O . PHE B 1 290 ? 14.305 -23.953 -5.504 1 98.44 290 PHE B O 1
ATOM 5271 N N . LEU B 1 291 ? 15.617 -22.578 -6.688 1 98.5 291 LEU B N 1
ATOM 5272 C CA . LEU B 1 291 ? 15.227 -23.125 -7.984 1 98.5 291 LEU B CA 1
ATOM 5273 C C . LEU B 1 291 ? 15.641 -24.594 -8.094 1 98.5 291 LEU B C 1
ATOM 5275 O O . LEU B 1 291 ? 14.883 -25.406 -8.633 1 98.5 291 LEU B O 1
ATOM 5279 N N . VAL B 1 292 ? 16.812 -24.891 -7.652 1 98.38 292 VAL B N 1
ATOM 5280 C CA . VAL B 1 292 ? 17.281 -26.281 -7.652 1 98.38 292 VAL B CA 1
ATOM 5281 C C . VAL B 1 292 ? 16.344 -27.141 -6.797 1 98.38 292 VAL B C 1
ATOM 5283 O O . VAL B 1 292 ? 15.938 -28.219 -7.207 1 98.38 292 VAL B O 1
ATOM 5286 N N . HIS B 1 293 ? 16.047 -26.625 -5.641 1 98.56 293 HIS B N 1
ATOM 5287 C CA . HIS B 1 293 ? 15.133 -27.328 -4.75 1 98.56 293 HIS B CA 1
ATOM 5288 C C . HIS B 1 293 ? 13.766 -27.5 -5.395 1 98.56 293 HIS B C 1
ATOM 5290 O O . HIS B 1 293 ? 13.188 -28.594 -5.355 1 98.56 293 HIS B O 1
ATOM 5296 N N . LEU B 1 294 ? 13.258 -26.438 -5.984 1 98.69 294 LEU B N 1
ATOM 5297 C CA . LEU B 1 294 ? 11.938 -26.469 -6.598 1 98.69 294 LEU B CA 1
ATOM 5298 C C . LEU B 1 294 ? 11.875 -27.484 -7.723 1 98.69 294 LEU B C 1
ATOM 5300 O O . LEU B 1 294 ? 10.852 -28.156 -7.906 1 98.69 294 LEU B O 1
ATOM 5304 N N . GLN B 1 295 ? 12.906 -27.531 -8.484 1 98.5 295 GLN B N 1
ATOM 5305 C CA . GLN B 1 295 ? 12.914 -28.516 -9.57 1 98.5 295 GLN B CA 1
ATOM 5306 C C . GLN B 1 295 ? 12.82 -29.938 -9.023 1 98.5 295 GLN B C 1
ATOM 5308 O O . GLN B 1 295 ? 12.109 -30.766 -9.586 1 98.5 295 GLN B O 1
ATOM 5313 N N . LYS B 1 296 ? 13.539 -30.219 -7.973 1 98.44 296 LYS B N 1
ATOM 5314 C CA . LYS B 1 296 ? 13.445 -31.516 -7.316 1 98.44 296 LYS B CA 1
ATOM 5315 C C . LYS B 1 296 ? 12.031 -31.781 -6.812 1 98.44 296 LYS B C 1
ATOM 5317 O O . LYS B 1 296 ? 11.5 -32.875 -6.977 1 98.44 296 LYS B O 1
ATOM 5322 N N . MET B 1 297 ? 11.43 -30.797 -6.117 1 98.62 297 MET B N 1
ATOM 5323 C CA . MET B 1 297 ? 10.07 -30.922 -5.598 1 98.62 297 MET B CA 1
ATOM 5324 C C . MET B 1 297 ? 9.07 -31.109 -6.734 1 98.62 297 MET B C 1
ATOM 5326 O O . MET B 1 297 ? 8.117 -31.875 -6.609 1 98.62 297 MET B O 1
ATOM 5330 N N . ARG B 1 298 ? 9.281 -30.344 -7.801 1 98.56 298 ARG B N 1
ATOM 5331 C CA . ARG B 1 298 ? 8.453 -30.5 -8.992 1 98.56 298 ARG B CA 1
ATOM 5332 C C . ARG B 1 298 ? 8.484 -31.938 -9.492 1 98.56 298 ARG B C 1
ATOM 5334 O O . ARG B 1 298 ? 7.434 -32.531 -9.742 1 98.56 298 ARG B O 1
ATOM 5341 N N . ASP B 1 299 ? 9.656 -32.5 -9.641 1 98.69 299 ASP B N 1
ATOM 5342 C CA . ASP B 1 299 ? 9.805 -33.875 -10.133 1 98.69 299 ASP B CA 1
ATOM 5343 C C . ASP B 1 299 ? 9.133 -34.875 -9.195 1 98.69 299 ASP B C 1
ATOM 5345 O O . ASP B 1 299 ? 8.484 -35.812 -9.656 1 98.69 299 ASP B O 1
ATOM 5349 N N . LEU B 1 300 ? 9.305 -34.656 -7.938 1 98.69 300 LEU B N 1
ATOM 5350 C CA . LEU B 1 300 ? 8.648 -35.5 -6.941 1 98.69 300 LEU B CA 1
ATOM 5351 C C . LEU B 1 300 ? 7.133 -35.438 -7.074 1 98.69 300 LEU B C 1
ATOM 5353 O O . LEU B 1 300 ? 6.453 -36.438 -7.09 1 98.69 300 LEU B O 1
ATOM 5357 N N . ALA B 1 301 ? 6.59 -34.25 -7.117 1 98.75 301 ALA B N 1
ATOM 5358 C CA . ALA B 1 301 ? 5.148 -34.031 -7.227 1 98.75 301 ALA B CA 1
ATOM 5359 C C . ALA B 1 301 ? 4.59 -34.719 -8.477 1 98.75 301 ALA B C 1
ATOM 5361 O O . ALA B 1 301 ? 3.594 -35.438 -8.406 1 98.75 301 ALA B O 1
ATOM 5362 N N . VAL B 1 302 ? 5.254 -34.469 -9.578 1 98.56 302 VAL B N 1
ATOM 5363 C CA . VAL B 1 302 ? 4.793 -35 -10.859 1 98.56 302 VAL B CA 1
ATOM 5364 C C . VAL B 1 302 ? 4.793 -36.531 -10.82 1 98.56 302 VAL B C 1
ATOM 5366 O O . VAL B 1 302 ? 3.826 -37.156 -11.242 1 98.56 302 VAL B O 1
ATOM 5369 N N . ARG B 1 303 ? 5.875 -37.062 -10.336 1 98.69 303 ARG B N 1
ATOM 5370 C CA . ARG B 1 303 ? 5.988 -38.5 -10.242 1 98.69 303 ARG B CA 1
ATOM 5371 C C . ARG B 1 303 ? 4.871 -39.094 -9.391 1 98.69 303 ARG B C 1
ATOM 5373 O O . ARG B 1 303 ? 4.16 -40 -9.82 1 98.69 303 ARG B O 1
ATOM 5380 N N . GLU B 1 304 ? 4.672 -38.594 -8.211 1 98.69 304 GLU B N 1
ATOM 5381 C CA . GLU B 1 304 ? 3.711 -39.125 -7.258 1 98.69 304 GLU B CA 1
ATOM 5382 C C . GLU B 1 304 ? 2.277 -38.875 -7.719 1 98.69 304 GLU B C 1
ATOM 5384 O O . GLU B 1 304 ? 1.404 -39.75 -7.527 1 98.69 304 GLU B O 1
ATOM 5389 N N . LEU B 1 305 ? 1.998 -37.75 -8.25 1 98.81 305 LEU B N 1
ATOM 5390 C CA . LEU B 1 305 ? 0.655 -37.438 -8.727 1 98.81 305 LEU B CA 1
ATOM 5391 C C . LEU B 1 305 ? 0.276 -38.344 -9.898 1 98.81 305 LEU B C 1
ATOM 5393 O O . LEU B 1 305 ? -0.876 -38.75 -10.023 1 98.81 305 LEU B O 1
ATOM 5397 N N . ASN B 1 306 ? 1.244 -38.594 -10.766 1 98.56 306 ASN B N 1
ATOM 5398 C CA . ASN B 1 306 ? 0.971 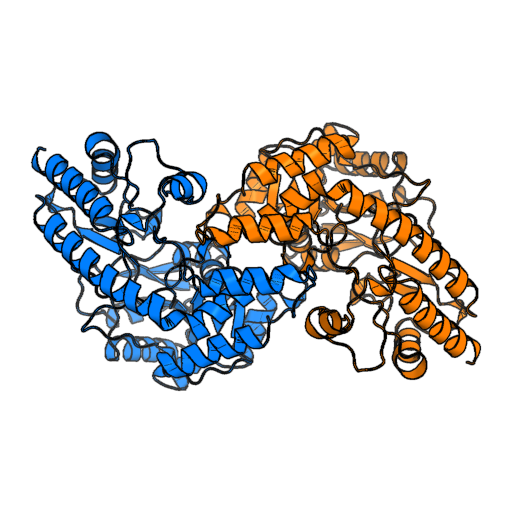-39.469 -11.906 1 98.56 306 ASN B CA 1
ATOM 5399 C C . ASN B 1 306 ? 0.84 -40.938 -11.477 1 98.56 306 ASN B C 1
ATOM 5401 O O . ASN B 1 306 ? 0.337 -41.75 -12.234 1 98.56 306 ASN B O 1
ATOM 5405 N N . ALA B 1 307 ? 1.298 -41.25 -10.312 1 98.31 307 ALA B N 1
ATOM 5406 C CA . ALA B 1 307 ? 1.114 -42.594 -9.75 1 98.31 307 ALA B CA 1
ATOM 5407 C C . ALA B 1 307 ? -0.232 -42.719 -9.039 1 98.31 307 ALA B C 1
ATOM 5409 O O . ALA B 1 307 ? -0.61 -43.781 -8.586 1 98.31 307 ALA B O 1
ATOM 5410 N N . THR B 1 308 ? -0.938 -41.688 -8.891 1 98.56 308 THR B N 1
ATOM 5411 C CA . THR B 1 308 ? -2.254 -41.656 -8.266 1 98.56 308 THR B CA 1
ATOM 5412 C C . THR B 1 308 ? -3.35 -41.938 -9.289 1 98.56 308 THR B C 1
ATOM 5414 O O . THR B 1 308 ? -3.424 -41.281 -10.328 1 98.56 308 THR B O 1
ATOM 5417 N N . GLN B 1 309 ? -4.246 -42.812 -8.984 1 98.12 309 GLN B N 1
ATOM 5418 C CA . GLN B 1 309 ? -5.258 -43.281 -9.93 1 98.12 309 GLN B CA 1
ATOM 5419 C C . GLN B 1 309 ? -6.164 -42.125 -10.359 1 98.12 309 GLN B C 1
ATOM 5421 O O . GLN B 1 309 ? -6.707 -41.406 -9.516 1 98.12 309 GLN B O 1
ATOM 5426 N N . GLY B 1 310 ? -6.219 -42 -11.641 1 98.25 310 GLY B N 1
ATOM 5427 C CA . GLY B 1 310 ? -7.133 -41 -12.188 1 98.25 310 GLY B CA 1
ATOM 5428 C C . GLY B 1 310 ? -6.504 -39.625 -12.32 1 98.25 310 GLY B C 1
ATOM 5429 O O . GLY B 1 310 ? -7.117 -38.719 -12.875 1 98.25 310 GLY B O 1
ATOM 5430 N N . PHE B 1 311 ? -5.348 -39.438 -11.844 1 98.62 311 PHE B N 1
ATOM 5431 C CA . PHE B 1 311 ? -4.633 -38.188 -11.938 1 98.62 311 PHE B CA 1
ATOM 5432 C C . PHE B 1 311 ? -3.678 -38.188 -13.125 1 98.62 311 PHE B C 1
ATOM 5434 O O . PHE B 1 311 ? -3.16 -39.25 -13.508 1 98.62 311 PHE B O 1
ATOM 5441 N N . LYS B 1 312 ? -3.547 -37.094 -13.742 1 98.31 312 LYS B N 1
ATOM 5442 C CA . LYS B 1 312 ? -2.523 -36.844 -14.758 1 98.31 312 LYS B CA 1
ATOM 5443 C C . LYS B 1 312 ? -1.898 -35.469 -14.578 1 98.31 312 LYS B C 1
ATOM 5445 O O . LYS B 1 312 ? -2.523 -34.438 -14.891 1 98.31 312 LYS B O 1
ATOM 5450 N N . CYS B 1 313 ? -0.733 -35.438 -14.133 1 98 313 CYS B N 1
ATOM 5451 C CA . CYS B 1 313 ? -0.038 -34.156 -13.883 1 98 313 CYS B CA 1
ATOM 5452 C C . CYS B 1 313 ? 1.01 -33.906 -14.953 1 98 313 CYS B C 1
ATOM 5454 O O . CYS B 1 313 ? 1.979 -34.656 -15.086 1 98 313 CYS B O 1
ATOM 5456 N N . ILE B 1 314 ? 0.74 -32.844 -15.727 1 94.12 314 ILE B N 1
ATOM 5457 C CA . ILE B 1 314 ? 1.758 -32.406 -16.672 1 94.12 314 ILE B CA 1
ATOM 5458 C C . ILE B 1 314 ? 2.838 -31.609 -15.93 1 94.12 314 ILE B C 1
ATOM 5460 O O . ILE B 1 314 ? 2.529 -30.75 -15.109 1 94.12 314 ILE B O 1
ATOM 5464 N N . SER B 1 315 ? 4.031 -31.969 -16.219 1 97 315 SER B N 1
ATOM 5465 C CA . SER B 1 315 ? 5.141 -31.312 -15.531 1 97 315 SER B CA 1
ATOM 5466 C C . SER B 1 315 ? 5.164 -29.812 -15.844 1 97 315 SER B C 1
ATOM 5468 O O . SER B 1 315 ? 5.27 -29.422 -17 1 97 315 SER B O 1
ATOM 5470 N N . PRO B 1 316 ? 5.023 -28.984 -14.859 1 97.69 316 PRO B N 1
ATOM 5471 C CA . PRO B 1 316 ? 5.09 -27.547 -15.141 1 97.69 316 PRO B CA 1
ATOM 5472 C C . PRO B 1 316 ? 6.469 -27.094 -15.617 1 97.69 316 PRO B C 1
ATOM 5474 O O . PRO B 1 316 ? 7.488 -27.594 -15.109 1 97.69 316 PRO B O 1
ATOM 5477 N N . GLU B 1 317 ? 6.5 -26.172 -16.578 1 97.94 317 GLU B N 1
ATOM 5478 C CA . GLU B 1 317 ? 7.73 -25.594 -17.109 1 97.94 317 GLU B CA 1
ATOM 5479 C C . GLU B 1 317 ? 8.25 -24.469 -16.234 1 97.94 317 GLU B C 1
ATOM 5481 O O . GLU B 1 317 ? 9.453 -24.188 -16.203 1 97.94 317 GLU B O 1
ATOM 5486 N N . GLY B 1 318 ? 7.387 -23.828 -15.516 1 98.19 318 GLY B N 1
ATOM 5487 C CA . GLY B 1 318 ? 7.68 -22.766 -14.57 1 98.19 318 GLY B CA 1
ATOM 5488 C C . GLY B 1 318 ? 6.691 -22.688 -13.422 1 98.19 318 GLY B C 1
ATOM 5489 O O . GLY B 1 318 ? 5.895 -23.609 -13.227 1 98.19 318 GLY B O 1
ATOM 5490 N N . CYS B 1 319 ? 6.777 -21.688 -12.602 1 98.38 319 CYS B N 1
ATOM 5491 C CA . CYS B 1 319 ? 6.004 -21.547 -11.367 1 98.38 319 CYS B CA 1
ATOM 5492 C C . CYS B 1 319 ? 6.387 -22.625 -10.359 1 98.38 319 CYS B C 1
ATOM 5494 O O . CYS B 1 319 ? 7.383 -23.328 -10.547 1 98.38 319 CYS B O 1
ATOM 5496 N N . TYR B 1 320 ? 5.84 -22.641 -9.227 1 98.69 320 TYR B N 1
ATOM 5497 C CA . TYR B 1 320 ? 6.035 -23.75 -8.305 1 98.69 320 TYR B CA 1
ATOM 5498 C C . TYR B 1 320 ? 4.695 -24.297 -7.816 1 98.69 320 TYR B C 1
ATOM 5500 O O . TYR B 1 320 ? 4.52 -24.547 -6.621 1 98.69 320 TYR B O 1
ATOM 5508 N N . VAL B 1 321 ? 3.785 -24.438 -8.836 1 98.31 321 VAL B N 1
ATOM 5509 C CA . VAL B 1 321 ? 2.479 -25.062 -8.641 1 98.31 321 VAL B CA 1
ATOM 5510 C C . VAL B 1 321 ? 2.285 -26.172 -9.672 1 98.31 321 VAL B C 1
ATOM 5512 O O . VAL B 1 321 ? 2.719 -26.062 -10.82 1 98.31 321 VAL B O 1
ATOM 5515 N N . ALA B 1 322 ? 1.665 -27.25 -9.242 1 98.19 322 ALA B N 1
ATOM 5516 C CA . ALA B 1 322 ? 1.26 -28.344 -10.117 1 98.19 322 ALA B CA 1
ATOM 5517 C C . ALA B 1 322 ? -0.236 -28.281 -10.414 1 98.19 322 ALA B C 1
ATOM 5519 O O . ALA B 1 322 ? -1.057 -28.25 -9.492 1 98.19 322 ALA B O 1
ATOM 5520 N N . PHE B 1 323 ? -0.528 -28.172 -11.656 1 98.31 323 PHE B N 1
ATOM 5521 C CA . PHE B 1 323 ? -1.912 -28.156 -12.109 1 98.31 323 PHE B CA 1
ATOM 5522 C C . PHE B 1 323 ? -2.312 -29.516 -12.68 1 98.31 323 PHE B C 1
ATOM 5524 O O . PHE B 1 323 ? -2.049 -29.812 -13.844 1 98.31 323 PHE B O 1
ATOM 5531 N N . THR B 1 324 ? -3.031 -30.328 -11.914 1 98.5 324 THR B N 1
ATOM 5532 C CA . THR B 1 324 ? -3.201 -31.766 -12.156 1 98.5 324 THR B CA 1
ATOM 5533 C C . THR B 1 324 ? -4.602 -32.062 -12.68 1 98.5 324 THR B C 1
ATOM 5535 O O . THR B 1 324 ? -5.598 -31.672 -12.062 1 98.5 324 THR B O 1
ATOM 5538 N N . ASP B 1 325 ? -4.609 -32.75 -13.789 1 98.38 325 ASP B N 1
ATOM 5539 C CA . ASP B 1 325 ? -5.863 -33.25 -14.344 1 98.38 325 ASP B CA 1
ATOM 5540 C C . ASP B 1 325 ? -6.422 -34.375 -13.5 1 98.38 325 ASP B C 1
ATOM 5542 O O . ASP B 1 325 ? -5.754 -35.406 -13.297 1 98.38 325 ASP B O 1
ATOM 5546 N N . ILE B 1 326 ? -7.605 -34.25 -13.055 1 98.56 326 ILE B N 1
ATOM 5547 C CA . ILE B 1 326 ? -8.18 -35.25 -12.164 1 98.56 326 ILE B CA 1
ATOM 5548 C C . ILE B 1 326 ? -9.406 -35.875 -12.82 1 98.56 326 ILE B C 1
ATOM 5550 O O . ILE B 1 326 ? -10.195 -36.562 -12.156 1 98.56 326 ILE B O 1
ATOM 5554 N N . THR B 1 327 ? -9.641 -35.625 -14.039 1 97.69 327 THR B N 1
ATOM 5555 C CA . THR B 1 327 ? -10.844 -36.094 -14.727 1 97.69 327 THR B CA 1
ATOM 5556 C C . THR B 1 327 ? -10.914 -37.625 -14.727 1 97.69 327 THR B C 1
ATOM 5558 O O . THR B 1 327 ? -12 -38.188 -14.797 1 97.69 327 THR B O 1
ATOM 5561 N N . GLY B 1 328 ? -9.797 -38.219 -14.656 1 97.94 328 GLY B N 1
ATOM 5562 C CA . GLY B 1 328 ? -9.742 -39.688 -14.617 1 97.94 328 GLY B CA 1
ATOM 5563 C C . GLY B 1 328 ? -10.414 -40.281 -13.391 1 97.94 328 GLY B C 1
ATOM 5564 O O . GLY B 1 328 ? -10.727 -41.469 -13.352 1 97.94 328 GLY B O 1
ATOM 5565 N N . THR B 1 329 ? -10.68 -39.5 -12.383 1 97.81 329 THR B N 1
ATOM 5566 C CA . THR B 1 329 ? -11.336 -39.969 -11.172 1 97.81 329 THR B CA 1
ATOM 5567 C C . THR B 1 329 ? -12.852 -40 -11.344 1 97.81 329 THR B C 1
ATOM 5569 O O . THR B 1 329 ? -13.562 -40.625 -10.547 1 97.81 329 THR B O 1
ATOM 5572 N N . GLY B 1 330 ? -13.336 -39.219 -12.383 1 97.69 330 GLY B N 1
ATOM 5573 C CA . GLY B 1 330 ? -14.766 -39.094 -12.586 1 97.69 330 GLY B CA 1
ATOM 5574 C C . GLY B 1 330 ? -15.414 -38.125 -11.633 1 97.69 330 GLY B C 1
ATOM 5575 O O . GLY B 1 330 ? -16.641 -38 -11.602 1 97.69 330 GLY B O 1
ATOM 5576 N N . LYS B 1 331 ? -14.672 -37.375 -10.875 1 97.81 331 LYS B N 1
ATOM 5577 C CA . LYS B 1 331 ? -15.172 -36.406 -9.898 1 97.81 331 LYS B CA 1
ATOM 5578 C C . LYS B 1 331 ? -14.859 -34.969 -10.32 1 97.81 331 LYS B C 1
ATOM 5580 O O . LYS B 1 331 ? -13.969 -34.75 -11.141 1 97.81 331 LYS B O 1
ATOM 5585 N N . SER B 1 332 ? -15.602 -34.031 -9.82 1 98.19 332 SER B N 1
ATOM 5586 C CA . SER B 1 332 ? -15.352 -32.625 -10.07 1 98.19 332 SER B CA 1
ATOM 5587 C C . SER B 1 332 ? -14.164 -32.094 -9.258 1 98.19 332 SER B C 1
ATOM 5589 O O . SER B 1 332 ? -13.711 -32.781 -8.328 1 98.19 332 SER B O 1
ATOM 5591 N N . SER B 1 333 ? -13.688 -30.953 -9.656 1 98.62 333 SER B N 1
ATOM 5592 C CA . SER B 1 333 ? -12.602 -30.312 -8.922 1 98.62 333 SER B CA 1
ATOM 5593 C C . SER B 1 333 ? -12.977 -30.109 -7.461 1 98.62 333 SER B C 1
ATOM 5595 O O . SER B 1 333 ? -12.164 -30.359 -6.566 1 98.62 333 SER B O 1
ATOM 5597 N N . GLN B 1 334 ? -14.195 -29.641 -7.227 1 98.38 334 GLN B N 1
ATOM 5598 C CA . GLN B 1 334 ? -14.664 -29.359 -5.875 1 98.38 334 GLN B CA 1
ATOM 5599 C C . GLN B 1 334 ? -14.766 -30.641 -5.051 1 98.38 334 GLN B C 1
ATOM 5601 O O . GLN B 1 334 ? -14.438 -30.656 -3.861 1 98.38 334 GLN B O 1
ATOM 5606 N N . GLU B 1 335 ? -15.234 -31.703 -5.656 1 98.25 335 GLU B N 1
ATOM 5607 C CA . GLU B 1 335 ? -15.352 -32.969 -4.965 1 98.25 335 GLU B CA 1
ATOM 5608 C C . GLU B 1 335 ? -13.977 -33.5 -4.543 1 98.25 335 GLU B C 1
ATOM 5610 O O . GLU B 1 335 ? -13.812 -34 -3.426 1 98.25 335 GLU B O 1
ATOM 5615 N N . ILE B 1 336 ? -13.07 -33.406 -5.449 1 98.44 336 ILE B N 1
ATOM 5616 C CA . ILE B 1 336 ? -11.727 -33.906 -5.141 1 98.44 336 ILE B CA 1
ATOM 5617 C C . ILE B 1 336 ? -11.094 -33 -4.066 1 98.44 336 ILE B C 1
ATOM 5619 O O . ILE B 1 336 ? -10.422 -33.5 -3.164 1 98.44 336 ILE B O 1
ATOM 5623 N N . TYR B 1 337 ? -11.281 -31.75 -4.184 1 98.19 337 TYR B N 1
ATOM 5624 C CA . TYR B 1 337 ? -10.797 -30.844 -3.15 1 98.19 337 TYR B CA 1
ATOM 5625 C C . TYR B 1 337 ? -11.312 -31.25 -1.777 1 98.19 337 TYR B C 1
ATOM 5627 O O . TYR B 1 337 ? -10.539 -31.375 -0.828 1 98.19 337 TYR B O 1
ATOM 5635 N N . GLN B 1 338 ? -12.602 -31.5 -1.66 1 98.38 338 GLN B N 1
ATOM 5636 C CA . GLN B 1 338 ? -13.219 -31.844 -0.385 1 98.38 338 GLN B CA 1
ATOM 5637 C C . GLN B 1 338 ? -12.703 -33.188 0.119 1 98.38 338 GLN B C 1
ATOM 5639 O O . GLN B 1 338 ? -12.461 -33.375 1.315 1 98.38 338 GLN B O 1
ATOM 5644 N N . LEU B 1 339 ? -12.633 -34.125 -0.788 1 98.38 339 LEU B N 1
ATOM 5645 C CA . LEU B 1 339 ? -12.117 -35.438 -0.443 1 98.38 339 LEU B CA 1
ATOM 5646 C C . LEU B 1 339 ? -10.719 -35.344 0.154 1 98.38 339 LEU B C 1
ATOM 5648 O O . LEU B 1 339 ? -10.438 -35.969 1.185 1 98.38 339 LEU B O 1
ATOM 5652 N N . LEU B 1 340 ? -9.828 -34.625 -0.497 1 98.69 340 LEU B N 1
ATOM 5653 C CA . LEU B 1 340 ? -8.445 -34.469 -0.039 1 98.69 340 LEU B CA 1
ATOM 5654 C C . LEU B 1 340 ? -8.391 -33.75 1.304 1 98.69 340 LEU B C 1
ATOM 5656 O O . LEU B 1 340 ? -7.613 -34.156 2.184 1 98.69 340 LEU B O 1
ATOM 5660 N N . LEU B 1 341 ? -9.18 -32.719 1.435 1 98.44 341 LEU B N 1
ATOM 5661 C CA . LEU B 1 341 ? -9.219 -31.969 2.684 1 98.44 341 LEU B CA 1
ATOM 5662 C C . LEU B 1 341 ? -9.672 -32.844 3.84 1 98.44 341 LEU B C 1
ATOM 5664 O O . LEU B 1 341 ? -9.047 -32.875 4.898 1 98.44 341 LEU B O 1
ATOM 5668 N N . ASP B 1 342 ? -10.711 -33.625 3.67 1 97.94 342 ASP B N 1
ATOM 5669 C CA . ASP B 1 342 ? -11.367 -34.344 4.738 1 97.94 342 ASP B CA 1
ATOM 5670 C C . ASP B 1 342 ? -10.617 -35.656 5.055 1 97.94 342 ASP B C 1
ATOM 5672 O O . ASP B 1 342 ? -10.461 -36 6.223 1 97.94 342 ASP B O 1
ATOM 5676 N N . LYS B 1 343 ? -10.172 -36.312 4.039 1 98.31 343 LYS B N 1
ATOM 5677 C CA . LYS B 1 343 ? -9.641 -37.656 4.234 1 98.31 343 LYS B CA 1
ATOM 5678 C C . LYS B 1 343 ? -8.117 -37.656 4.176 1 98.31 343 LYS B C 1
ATOM 5680 O O . LYS B 1 343 ? -7.465 -38.312 4.996 1 98.31 343 LYS B O 1
ATOM 5685 N N . ALA B 1 344 ? -7.57 -36.969 3.209 1 98.62 344 ALA B N 1
ATOM 5686 C CA . ALA B 1 344 ? -6.117 -36.969 3.062 1 98.62 344 ALA B CA 1
ATOM 5687 C C . ALA B 1 344 ? -5.48 -35.938 3.977 1 98.62 344 ALA B C 1
ATOM 5689 O O . ALA B 1 344 ? -4.266 -35.938 4.191 1 98.62 344 ALA B O 1
ATOM 5690 N N . LYS B 1 345 ? -6.281 -34.969 4.484 1 98.62 345 LYS B N 1
ATOM 5691 C CA . LYS B 1 345 ? -5.824 -33.844 5.324 1 98.62 345 LYS B CA 1
ATOM 5692 C C . LYS B 1 345 ? -4.836 -32.969 4.574 1 98.62 345 LYS B C 1
ATOM 5694 O O . LYS B 1 345 ? -3.801 -32.594 5.121 1 98.62 345 LYS B O 1
ATOM 5699 N N . VAL B 1 346 ? -5.109 -32.781 3.332 1 98.81 346 VAL B N 1
ATOM 5700 C CA . VAL B 1 346 ? -4.336 -31.906 2.467 1 98.81 346 VAL B CA 1
ATOM 5701 C C . VAL B 1 346 ? -5.262 -30.875 1.819 1 98.81 346 VAL B C 1
ATOM 5703 O O . VAL B 1 346 ? -6.293 -31.234 1.245 1 98.81 346 VAL B O 1
ATOM 5706 N N . ALA B 1 347 ? -4.922 -29.594 1.981 1 98.69 347 ALA B N 1
ATOM 5707 C CA . ALA B 1 347 ? -5.672 -28.531 1.322 1 98.69 347 ALA B CA 1
ATOM 5708 C C . ALA B 1 347 ? -5.047 -28.172 -0.022 1 98.69 347 ALA B C 1
ATOM 5710 O O . ALA B 1 347 ? -3.834 -27.938 -0.111 1 98.69 347 ALA B O 1
ATOM 5711 N N . VAL B 1 348 ? -5.777 -28.156 -1.102 1 98.44 348 VAL B N 1
ATOM 5712 C CA . VAL B 1 348 ? -5.363 -27.766 -2.445 1 98.44 348 VAL B CA 1
ATOM 5713 C C . VAL B 1 348 ? -6.332 -26.719 -2.998 1 98.44 348 VAL B C 1
ATOM 5715 O O . VAL B 1 348 ? -7.27 -26.312 -2.312 1 98.44 348 VAL B O 1
ATOM 5718 N N . VAL B 1 349 ? -6.102 -26.203 -4.203 1 98.12 349 VAL B N 1
ATOM 5719 C CA . VAL B 1 349 ? -7.008 -25.25 -4.84 1 98.12 349 VAL B CA 1
ATOM 5720 C C . VAL B 1 349 ? -7.773 -25.938 -5.965 1 98.12 349 VAL B C 1
ATOM 5722 O O . VAL B 1 349 ? -7.172 -26.438 -6.918 1 98.12 349 VAL B O 1
ATOM 5725 N N . PRO B 1 350 ? -9.062 -26.016 -5.84 1 98.5 350 PRO B N 1
ATOM 5726 C CA . PRO B 1 350 ? -9.82 -26.609 -6.934 1 98.5 350 PRO B CA 1
ATOM 5727 C C . PRO B 1 350 ? -9.82 -25.766 -8.203 1 98.5 350 PRO B C 1
ATOM 5729 O O . PRO B 1 350 ? -9.82 -24.531 -8.117 1 98.5 350 PRO B O 1
ATOM 5732 N N . GLY B 1 351 ? -9.727 -26.422 -9.352 1 98 351 GLY B N 1
ATOM 5733 C CA . GLY B 1 351 ? -9.891 -25.719 -10.609 1 98 351 GLY B CA 1
ATOM 5734 C C . GLY B 1 351 ? -11.289 -25.156 -10.805 1 98 351 GLY B C 1
ATOM 5735 O O . GLY B 1 351 ? -12.078 -25.688 -11.594 1 98 351 GLY B O 1
ATOM 5736 N N . ALA B 1 352 ? -11.586 -24.031 -10.133 1 96.88 352 ALA B N 1
ATOM 5737 C CA . ALA B 1 352 ? -12.906 -23.391 -10.18 1 96.88 352 ALA B CA 1
ATOM 5738 C C . ALA B 1 352 ? -12.875 -22.109 -11 1 96.88 352 ALA B C 1
ATOM 5740 O O . ALA B 1 352 ? -11.836 -21.453 -11.078 1 96.88 352 ALA B O 1
ATOM 5741 N N . LYS B 1 353 ? -13.992 -21.875 -11.578 1 96 353 LYS B N 1
ATOM 5742 C CA . LYS B 1 353 ? -14.133 -20.672 -12.398 1 96 353 LYS B CA 1
ATOM 5743 C C . LYS B 1 353 ? -13.711 -19.422 -11.617 1 96 353 LYS B C 1
ATOM 5745 O O . LYS B 1 353 ? -13.055 -18.531 -12.164 1 96 353 LYS B O 1
ATOM 5750 N N . GLU B 1 354 ? -13.969 -19.344 -10.391 1 94.94 354 GLU B N 1
ATOM 5751 C CA . GLU B 1 354 ? -13.719 -18.156 -9.578 1 94.94 354 GLU B CA 1
ATOM 5752 C C . GLU B 1 354 ? -12.227 -17.953 -9.359 1 94.94 354 GLU B C 1
ATOM 5754 O O . GLU B 1 354 ? -11.781 -16.828 -9.109 1 94.94 354 GLU B O 1
ATOM 5759 N N . TRP B 1 355 ? -11.484 -19.016 -9.531 1 95.88 355 TRP B N 1
ATOM 5760 C CA . TRP B 1 355 ? -10.062 -18.906 -9.227 1 95.88 355 TRP B CA 1
ATOM 5761 C C . TRP B 1 355 ? -9.242 -18.781 -10.508 1 95.88 355 TRP B C 1
ATOM 5763 O O . TRP B 1 355 ? -8.227 -18.094 -10.539 1 95.88 355 TRP B O 1
ATOM 5773 N N . PHE B 1 356 ? -9.766 -19.547 -11.602 1 98.06 356 PHE B N 1
ATOM 5774 C CA . PHE B 1 356 ? -8.859 -19.656 -12.734 1 98.06 356 PHE B CA 1
ATOM 5775 C C . PHE B 1 356 ? -9.609 -19.547 -14.047 1 98.06 356 PHE B C 1
ATOM 5777 O O . PHE B 1 356 ? -9.008 -19.562 -15.125 1 98.06 356 PHE B O 1
ATOM 5784 N N . GLY B 1 357 ? -10.93 -19.422 -14.008 1 97.44 357 GLY B N 1
ATOM 5785 C CA . GLY B 1 357 ? -11.742 -19.453 -15.219 1 97.44 357 GLY B CA 1
ATOM 5786 C C . GLY B 1 357 ? -12.359 -20.812 -15.492 1 97.44 357 GLY B C 1
ATOM 5787 O O . GLY B 1 357 ? -12.031 -21.781 -14.82 1 97.44 357 GLY B O 1
ATOM 5788 N N . GLU B 1 358 ? -13.211 -20.875 -16.5 1 96.69 358 GLU B N 1
ATOM 5789 C CA . GLU B 1 358 ? -13.977 -22.078 -16.812 1 96.69 358 GLU B CA 1
ATOM 5790 C C . GLU B 1 358 ? -13.062 -23.219 -17.266 1 96.69 358 GLU B C 1
ATOM 5792 O O . GLU B 1 358 ? -13.352 -24.391 -17 1 96.69 358 GLU B O 1
ATOM 5797 N N . GLY B 1 359 ? -11.984 -22.844 -17.844 1 96.56 359 GLY B N 1
ATOM 5798 C CA . GLY B 1 359 ? -11.078 -23.844 -18.391 1 96.56 359 GLY B CA 1
ATOM 5799 C C . GLY B 1 359 ? -10.344 -24.625 -17.328 1 96.56 359 GLY B C 1
ATOM 5800 O O . GLY B 1 359 ? -9.688 -25.625 -17.625 1 96.56 359 GLY B O 1
ATOM 5801 N N . ALA B 1 360 ? -10.562 -24.266 -16.078 1 97.69 360 ALA B N 1
ATOM 5802 C CA . ALA B 1 360 ? -9.812 -24.891 -14.992 1 97.69 360 ALA B CA 1
ATOM 5803 C C . ALA B 1 360 ? -10.555 -26.094 -14.438 1 97.69 360 ALA B C 1
ATOM 5805 O O . ALA B 1 360 ? -9.977 -26.906 -13.695 1 97.69 360 ALA B O 1
ATOM 5806 N N . GLU B 1 361 ? -11.836 -26.234 -14.773 1 97.62 361 GLU B N 1
ATOM 5807 C CA . GLU B 1 361 ? -12.609 -27.359 -14.25 1 97.62 361 GLU B CA 1
ATOM 5808 C C . GLU B 1 361 ? -11.961 -28.688 -14.602 1 97.62 361 GLU B C 1
ATOM 5810 O O . GLU B 1 361 ? -11.461 -28.875 -15.711 1 97.62 361 GLU B O 1
ATOM 5815 N N . GLY B 1 362 ? -11.977 -29.594 -13.656 1 97.81 362 GLY B N 1
ATOM 5816 C CA . GLY B 1 362 ? -11.359 -30.891 -13.867 1 97.81 362 GLY B CA 1
ATOM 5817 C C . GLY B 1 362 ? -9.906 -30.938 -13.445 1 97.81 362 GLY B C 1
ATOM 5818 O O . GLY B 1 362 ? -9.227 -31.953 -13.648 1 97.81 362 GLY B O 1
ATOM 5819 N N . PHE B 1 363 ? -9.477 -29.859 -12.836 1 98.44 363 PHE B N 1
ATOM 5820 C CA . PHE B 1 363 ? -8.102 -29.797 -12.359 1 98.44 363 PHE B CA 1
ATOM 5821 C C . PHE B 1 363 ? -8.047 -29.375 -10.898 1 98.44 363 PHE B C 1
ATOM 5823 O O . PHE B 1 363 ? -9.039 -28.891 -10.352 1 98.44 363 PHE B O 1
ATOM 5830 N N . ILE B 1 364 ? -6.949 -29.594 -10.25 1 98.56 364 ILE B N 1
ATOM 5831 C CA . ILE B 1 364 ? -6.594 -29.031 -8.953 1 98.56 364 ILE B CA 1
ATOM 5832 C C . ILE B 1 364 ? -5.176 -28.453 -9.016 1 98.56 364 ILE B C 1
ATOM 5834 O O . ILE B 1 364 ? -4.344 -28.938 -9.789 1 98.56 364 ILE B O 1
ATOM 5838 N N . ARG B 1 365 ? -4.953 -27.453 -8.281 1 98.5 365 ARG B N 1
ATOM 5839 C CA . ARG B 1 365 ? -3.629 -26.844 -8.211 1 98.5 365 ARG B CA 1
ATOM 5840 C C . ARG B 1 365 ? -3 -27.062 -6.84 1 98.5 365 ARG B C 1
ATOM 5842 O O . ARG B 1 365 ? -3.672 -26.922 -5.816 1 98.5 365 ARG B O 1
ATOM 5849 N N . MET B 1 366 ? -1.753 -27.391 -6.801 1 98.31 366 MET B N 1
ATOM 5850 C CA . MET B 1 366 ? -1.007 -27.609 -5.566 1 98.31 366 MET B CA 1
ATOM 5851 C C . MET B 1 366 ? 0.35 -26.906 -5.625 1 98.31 366 MET B C 1
ATOM 5853 O O . MET B 1 366 ? 1.083 -27.047 -6.605 1 98.31 366 MET B O 1
ATOM 5857 N N . SER B 1 367 ? 0.659 -26.219 -4.59 1 98.38 367 SER B N 1
ATOM 5858 C CA . SER B 1 367 ? 1.988 -25.625 -4.473 1 98.38 367 SER B CA 1
ATOM 5859 C C . SER B 1 367 ? 3.004 -26.641 -3.969 1 98.38 367 SER B C 1
ATOM 5861 O O . SER B 1 367 ? 2.701 -27.438 -3.08 1 98.38 367 SER B O 1
ATOM 5863 N N . PHE B 1 368 ? 4.168 -26.641 -4.547 1 98.56 368 PHE B N 1
ATOM 5864 C CA . PHE B 1 368 ? 5.191 -27.562 -4.07 1 98.56 368 PHE B CA 1
ATOM 5865 C C . PHE B 1 368 ? 6.395 -26.797 -3.518 1 98.56 368 PHE B C 1
ATOM 5867 O O . PHE B 1 368 ? 7.5 -27.344 -3.455 1 98.56 368 PHE B O 1
ATOM 5874 N N . ALA B 1 369 ? 6.195 -25.516 -3.146 1 98.06 369 ALA B N 1
ATOM 5875 C CA . ALA B 1 369 ? 7.238 -24.688 -2.547 1 98.06 369 ALA B CA 1
ATOM 5876 C C . ALA B 1 369 ? 7.371 -24.969 -1.053 1 98.06 369 ALA B C 1
ATOM 5878 O O . ALA B 1 369 ? 7.219 -24.062 -0.229 1 98.06 369 ALA B O 1
ATOM 5879 N N . THR B 1 370 ? 7.637 -26.172 -0.666 1 98.25 370 THR B N 1
ATOM 5880 C CA . THR B 1 370 ? 7.812 -26.641 0.703 1 98.25 370 THR B CA 1
ATOM 5881 C C . THR B 1 370 ? 8.906 -27.703 0.772 1 98.25 370 THR B C 1
ATOM 5883 O O . THR B 1 370 ? 9.57 -27.984 -0.226 1 98.25 370 THR B O 1
ATOM 5886 N N . SER B 1 371 ? 9.195 -28.266 1.951 1 98.12 371 SER B N 1
ATOM 5887 C CA . SER B 1 371 ? 10.25 -29.266 2.107 1 98.12 371 SER B CA 1
ATOM 5888 C C . SER B 1 371 ? 9.852 -30.594 1.492 1 98.12 371 SER B C 1
ATOM 5890 O O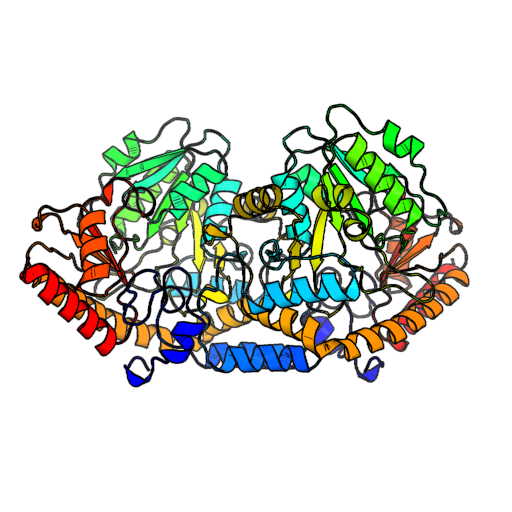 . SER B 1 371 ? 8.664 -30.875 1.303 1 98.12 371 SER B O 1
ATOM 5892 N N . GLU B 1 372 ? 10.867 -31.312 1.169 1 98.31 372 GLU B N 1
ATOM 5893 C CA . GLU B 1 372 ? 10.633 -32.656 0.616 1 98.31 372 GLU B CA 1
ATOM 5894 C C . GLU B 1 372 ? 9.797 -33.5 1.563 1 98.31 372 GLU B C 1
ATOM 5896 O O . GLU B 1 372 ? 8.938 -34.25 1.121 1 98.31 372 GLU B O 1
ATOM 5901 N N . GLU B 1 373 ? 10 -33.375 2.838 1 98.25 373 GLU B N 1
ATOM 5902 C CA . GLU B 1 373 ? 9.273 -34.156 3.838 1 98.25 373 GLU B CA 1
ATOM 5903 C C . GLU B 1 373 ? 7.793 -33.781 3.857 1 98.25 373 GLU B C 1
ATOM 5905 O O . GLU B 1 373 ? 6.926 -34.656 3.844 1 98.25 373 GLU B O 1
ATOM 5910 N N . ILE B 1 374 ? 7.547 -32.5 3.926 1 98.25 374 ILE B N 1
ATOM 5911 C CA . ILE B 1 374 ? 6.168 -32.031 3.965 1 98.25 374 ILE B CA 1
ATOM 5912 C C . ILE B 1 374 ? 5.449 -32.406 2.676 1 98.25 374 ILE B C 1
ATOM 5914 O O . ILE B 1 374 ? 4.336 -32.938 2.713 1 98.25 374 ILE B O 1
ATOM 5918 N N . LEU B 1 375 ? 6.094 -32.188 1.584 1 98.69 375 LEU B N 1
ATOM 5919 C CA . LEU B 1 375 ? 5.504 -32.531 0.292 1 98.69 375 LEU B CA 1
ATOM 5920 C C . LEU B 1 375 ? 5.293 -34.031 0.167 1 98.69 375 LEU B C 1
ATOM 5922 O O . LEU B 1 375 ? 4.25 -34.469 -0.311 1 98.69 375 LEU B O 1
ATOM 5926 N N . GLY B 1 376 ? 6.309 -34.75 0.542 1 98.56 376 GLY B N 1
ATOM 5927 C CA . GLY B 1 376 ? 6.211 -36.188 0.493 1 98.56 376 GLY B CA 1
ATOM 5928 C C . GLY B 1 376 ? 5.043 -36.75 1.294 1 98.56 376 GLY B C 1
ATOM 5929 O O . GLY B 1 376 ? 4.32 -37.625 0.825 1 98.56 376 GLY B O 1
ATOM 5930 N N . GLU B 1 377 ? 4.871 -36.25 2.488 1 98.56 377 GLU B N 1
ATOM 5931 C CA . GLU B 1 377 ? 3.758 -36.656 3.334 1 98.56 377 GLU B CA 1
ATOM 5932 C C . GLU B 1 377 ? 2.418 -36.344 2.68 1 98.56 377 GLU B C 1
ATOM 5934 O O . GLU B 1 377 ? 1.513 -37.188 2.658 1 98.56 377 GLU B O 1
ATOM 5939 N N . ALA B 1 378 ? 2.295 -35.156 2.195 1 98.81 378 ALA B N 1
ATOM 5940 C CA . ALA B 1 378 ? 1.061 -34.75 1.536 1 98.81 378 ALA B CA 1
ATOM 5941 C C . ALA B 1 378 ? 0.74 -35.625 0.346 1 98.81 378 ALA B C 1
ATOM 5943 O O . ALA B 1 378 ? -0.396 -36.094 0.189 1 98.81 378 ALA B O 1
ATOM 5944 N N . LEU B 1 379 ? 1.732 -35.875 -0.469 1 98.81 379 LEU B N 1
ATOM 5945 C CA . LEU B 1 379 ? 1.542 -36.656 -1.677 1 98.81 379 LEU B CA 1
ATOM 5946 C C . LEU B 1 379 ? 1.215 -38.094 -1.327 1 98.81 379 LEU B C 1
ATOM 5948 O O . LEU B 1 379 ? 0.416 -38.75 -2.012 1 98.81 379 LEU B O 1
ATOM 5952 N N . PHE B 1 380 ? 1.852 -38.594 -0.312 1 98.69 380 PHE B N 1
ATOM 5953 C CA . PHE B 1 380 ? 1.54 -39.938 0.162 1 98.69 380 PHE B CA 1
ATOM 5954 C C . PHE B 1 380 ? 0.08 -40.062 0.588 1 98.69 380 PHE B C 1
ATOM 5956 O O . PHE B 1 380 ? -0.619 -41 0.213 1 98.69 380 PHE B O 1
ATOM 5963 N N . ASN B 1 381 ? -0.356 -39.125 1.394 1 98.75 381 ASN B N 1
ATOM 5964 C CA . ASN B 1 381 ? -1.74 -39.094 1.854 1 98.75 381 ASN B CA 1
ATOM 5965 C C . ASN B 1 381 ? -2.719 -39 0.686 1 98.75 381 ASN B C 1
ATOM 5967 O O . ASN B 1 381 ? -3.758 -39.656 0.692 1 98.75 381 ASN B O 1
ATOM 5971 N N . ILE B 1 382 ? -2.42 -38.156 -0.254 1 98.81 382 ILE B N 1
ATOM 5972 C CA . ILE B 1 382 ? -3.26 -37.969 -1.435 1 98.81 382 ILE B CA 1
ATOM 5973 C C . ILE B 1 382 ? -3.367 -39.312 -2.193 1 98.81 382 ILE B C 1
ATOM 5975 O O . ILE B 1 382 ? -4.473 -39.781 -2.477 1 98.81 382 ILE B O 1
ATOM 5979 N N . LYS B 1 383 ? -2.201 -39.875 -2.527 1 98.5 383 LYS B N 1
ATOM 5980 C CA . LYS B 1 383 ? -2.152 -41.125 -3.289 1 98.5 383 LYS B CA 1
ATOM 5981 C C . LYS B 1 383 ? -2.92 -42.219 -2.576 1 98.5 383 LYS B C 1
ATOM 5983 O O . LYS B 1 383 ? -3.73 -42.938 -3.193 1 98.5 383 LYS B O 1
ATOM 5988 N N . THR B 1 384 ? -2.691 -42.375 -1.322 1 98.25 384 THR B N 1
ATOM 5989 C CA . THR B 1 384 ? -3.346 -43.406 -0.536 1 98.25 384 THR B CA 1
ATOM 5990 C C . THR B 1 384 ? -4.859 -43.188 -0.516 1 98.25 384 THR B C 1
ATOM 5992 O O . THR B 1 384 ? -5.625 -44.156 -0.697 1 98.25 384 THR B O 1
ATOM 5995 N N . THR B 1 385 ? -5.309 -42 -0.272 1 98.38 385 THR B N 1
ATOM 5996 C CA . THR B 1 385 ? -6.723 -41.656 -0.184 1 98.38 385 THR B CA 1
ATOM 5997 C C . THR B 1 385 ? -7.422 -41.906 -1.521 1 98.38 385 THR B C 1
ATOM 5999 O O . THR B 1 385 ? -8.477 -42.531 -1.568 1 98.38 385 THR B O 1
ATOM 6002 N N . VAL B 1 386 ? -6.848 -41.469 -2.609 1 98.19 386 VAL B N 1
ATOM 6003 C CA . VAL B 1 386 ? -7.477 -41.531 -3.924 1 98.19 386 VAL B CA 1
ATOM 6004 C C . VAL B 1 386 ? -7.477 -42.969 -4.422 1 98.19 386 VAL B C 1
ATOM 6006 O O . VAL B 1 386 ? -8.461 -43.438 -4.996 1 98.19 386 VAL B O 1
ATOM 6009 N N . ASN B 1 387 ? -6.375 -43.656 -4.164 1 96.88 387 ASN B N 1
ATOM 6010 C CA . ASN B 1 387 ? -6.266 -45.031 -4.637 1 96.88 387 ASN B CA 1
ATOM 6011 C C . ASN B 1 387 ? -7.184 -45.969 -3.859 1 96.88 387 ASN B C 1
ATOM 6013 O O . ASN B 1 387 ? -7.438 -47.094 -4.293 1 96.88 387 ASN B O 1
ATOM 6017 N N . ASN B 1 388 ? -7.676 -45.562 -2.795 1 94 388 ASN B N 1
ATOM 6018 C CA . ASN B 1 388 ? -8.578 -46.375 -1.994 1 94 388 ASN B CA 1
ATOM 6019 C C . ASN B 1 388 ? -10.039 -46 -2.232 1 94 388 ASN B C 1
ATOM 6021 O O . ASN B 1 388 ? -10.922 -46.5 -1.529 1 94 388 ASN B O 1
ATOM 6025 N N . LEU B 1 389 ? -10.359 -45.188 -3.143 1 87.56 389 LEU B N 1
ATOM 6026 C CA . LEU B 1 389 ? -11.734 -44.875 -3.496 1 87.56 389 LEU B CA 1
ATOM 6027 C C . LEU B 1 389 ? -12.43 -46.062 -4.156 1 87.56 389 LEU B C 1
ATOM 6029 O O . LEU B 1 389 ? -11.805 -46.781 -4.934 1 87.56 389 LEU B O 1
#

InterPro domains:
  IPR004838 Aminotransferases, class-I, pyridoxal-phosphate-binding site [PS00105] (229-242)
  IPR004839 Aminotransferase, class I/classII, large domain [PF00155] (28-377)
  IPR015421 Pyridoxal phosphate-dependent transferase, major domain [G3DSA:3.40.640.10] (58-282)
  IPR015422 Pyridoxal phosphate-dependent transferase, small domain [G3DSA:3.90.1150.10] (27-379)
  IPR015424 Pyridoxal phosphate-dependent transferase [SSF53383] (24-387)
  IPR050596 Aspartate/prephenate aminotransferase-like [PTHR46383] (26-388)